Protein AF-0000000078754176 (afdb_homodimer)

Nearest PDB structures (foldseek):
  4cpd-assembly2_B  TM=9.116E-01  e=8.528E-30  Thermus sp. ATN1
  4c4o-assembly1_B  TM=8.873E-01  e=6.552E-24  Candida parapsilosis
  3wlf-assembly1_B  TM=8.205E-01  e=1.852E-22  Candida parapsilosis
  4a2c-assembly1_B  TM=8.250E-01  e=4.985E-22  Escherichia coli K-12
  5vkt-assembly1_A  TM=8.161E-01  e=3.351E-20  Sorghum bicolor

Organism: Turneriella parva (strain ATCC BAA-1111 / DSM 21527 / NCTC 11395 / H) (NCBI:txid869212)

Foldseek 3Di:
DWFWKLAAQLDIDIDDDDDDDPDDALKFKWFFQKFKFALCLQVVSNPLDPADDTATATFLTWTFTQDHDPVDDPDDGGFTWGFQFQAFQCPDPCNVVLNRCCHPVDPRNQGDGDHDNNNVQPHRLDRMGMHHNCVQGTGGQDPPDDCQQCSRLNFLLLLLCVQAVVPCVVPAQFEEEEEAASRLLSSLSNLLVCQLSHYHAYEYEYQDVVSQVLSVVSPHHYDYDVDQDQEDAQDGQEYEYHHLDLSSQQRRLLNHHQLHEYEYPHDHSDPDRDHPVVSCVVRVYHYDYDGGSSSNRSVVVSVCVVVPSDGSNSQEDEEEESVCCRVVSNDDDRMYMYGTDPD/DWFWKLAAQLDIDIDDDDDDDDDDALKWKWFFQKFKFALCLQVVSNPLAPADDTATATFLTWTFTQDHDPVDDPDDGGFIWGFQFQQFQCPDPCNVVLNRCCHPVDPRNQGDGDHDNNNVQPHRLDRMGMHHNCVQGTGGQDPPDDCQQCSRLNFLLLQLCVQAVVQCVVPAQFEEEEEAASRLLSSLSNLLVCQLSHYHAYEYEYQDVVSQVLSVVSPHHYDYDVDQDQEDAQDGQEYEYHHLDLSSQQRRLLNHHQLHEYEYPHDVSDPDRDHPVVSCVVRVYHYDYDGGSSSNRSVVVSVCVVVVSDGSNSQEDEEEESVCCRVVSNDDDRMYMYGTDPD

Solvent-accessible surface area (backbone atoms only — not comparable to full-atom values): 33920 Å² total; per-residue (Å²): 73,55,32,36,23,40,53,45,76,74,35,66,41,79,39,83,43,85,71,78,73,85,84,57,76,40,26,28,34,26,33,29,42,11,32,21,54,57,57,58,49,46,48,38,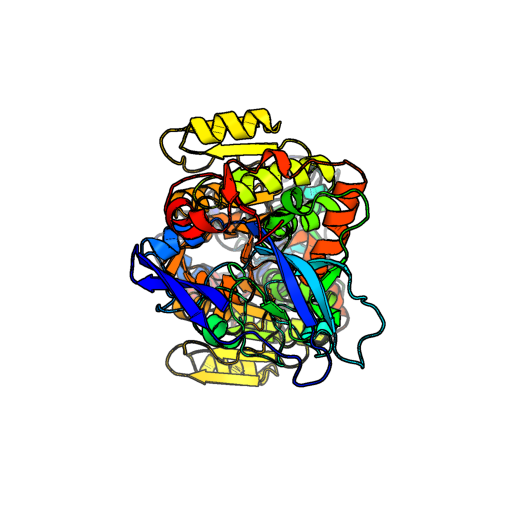40,67,57,57,55,91,61,64,63,64,25,25,27,35,34,16,22,11,24,28,30,72,42,69,21,87,77,53,76,93,64,53,73,65,41,44,22,38,34,38,21,54,55,30,64,50,68,47,73,35,22,65,69,73,37,34,64,57,18,77,89,48,65,80,72,33,23,33,18,44,42,72,46,1,63,77,55,30,24,42,46,24,55,59,40,54,36,67,29,26,82,48,26,49,40,75,54,60,88,88,60,59,54,70,47,50,7,40,36,24,38,47,45,22,36,17,42,64,65,43,46,70,56,30,74,75,37,68,45,39,30,33,35,37,33,36,48,56,30,37,44,30,43,52,40,29,53,42,50,35,58,58,58,41,42,43,58,46,37,36,35,27,58,45,68,68,59,36,53,51,44,36,74,70,69,34,45,63,48,76,40,86,59,75,52,75,46,88,51,59,70,22,44,32,18,32,21,17,24,49,36,74,59,44,43,43,16,31,61,53,17,26,18,76,60,14,39,32,29,39,69,48,65,61,88,50,46,71,42,66,37,54,44,54,62,32,26,73,38,25,32,34,38,38,27,43,64,50,51,24,70,77,41,38,64,61,52,51,49,39,43,74,68,62,54,44,68,61,51,76,58,52,67,45,76,45,48,50,93,47,37,66,68,55,60,74,49,89,76,60,21,45,33,28,30,18,66,95,93,72,54,32,38,23,40,53,45,76,73,38,66,40,80,40,84,42,83,72,78,72,83,85,58,76,38,25,29,34,26,33,30,43,11,32,20,55,58,59,57,50,47,48,38,41,67,55,58,54,90,59,65,65,64,24,26,27,36,37,16,24,11,26,29,31,71,42,69,22,86,78,53,76,92,64,53,74,65,42,45,22,38,35,37,20,54,55,32,64,52,66,47,74,35,23,66,68,73,36,34,66,57,20,77,87,48,67,79,72,32,22,33,17,43,44,72,47,1,63,77,55,29,25,41,47,23,56,57,40,55,37,66,30,27,83,49,27,47,40,74,55,60,89,89,60,59,53,71,49,49,6,40,36,24,39,47,45,22,36,16,43,63,67,40,44,69,56,30,73,75,36,67,47,39,31,35,37,36,33,35,47,55,29,36,46,29,45,53,42,29,52,41,50,35,58,59,58,41,44,43,58,46,36,34,34,26,58,47,66,70,61,35,53,51,45,37,73,69,68,34,45,64,47,76,41,85,58,76,53,74,45,88,51,59,69,21,46,32,18,34,21,17,24,45,38,72,58,42,43,41,16,31,60,52,16,27,19,75,60,12,40,32,29,41,69,48,66,67,84,48,44,73,42,64,37,55,46,54,63,32,26,75,37,26,32,35,38,37,27,42,64,50,52,24,70,78,41,39,63,61,52,51,50,39,44,73,68,62,54,45,68,62,50,77,57,53,68,44,77,43,49,51,92,46,37,66,68,55,58,75,50,89,75,59,21,43,34,29,30,18,68,97,91

Secondary structure (DSSP, 8-state):
-EEEEEEETTEEEEEE-PPP---SSS-EEEEEEEEEPPTTHHHHHTT-SS--S-EE---EEEEEEEEE-TT--S--TT-EEEE-SB---SSSHHHHTT-GGG-SSS-TT-BTTSSTHHHHH--SSBS-EEETTHHHHEEEPPTT--TTTTGGGGTHHHHHHHHHHHHHHHSTT--EEEE-STTHHHHHHHHHHHHHTT-S-EEEEES-HHHHHHHHHTT-EEEE-SS--S-S-S-EEEEEE---SHHHHHHHHHHEEEEEEEEE----SSSEEEEEHHHHHHHTEEEEE----HHHHHHHHHHHHHTTS--GGGG--EEE-GGGHHHHHTS--S-EEEEPTT-/-EEEEEEETTEEEEEE-PPP---SSS-EEEEEEEEEPPTTHHHHHTT-SS--S-EE---EEEEEEEEE-TT--S--TT-EEEE-SB---SSSHHHHTT-GGG-SSS-TT-BTTSSTTHHHH--SSBS-EEETTHHHHEEEPPTT--TTTTGGGGTHHHHHHHHHHHHHHHSTT--EEEE-SSSHHHHHHHHHHHHHTT-S-EEEEES-HHHHHHHHHTT-EEEE-SS--S-S-S-EEEEEE---SHHHHHHHHHHEEEEEEEEE----S-SEEEEEHHHHHHHTEEEEE----HHHHHHHHHHHHHTTS--GGGG--EEE-GGGHHHHHTS--S-EEEEPTT-

Radius of gyration: 28.36 Å; Cα contacts (8 Å, |Δi|>4): 1868; chains: 2; bounding box: 47×83×64 Å

InterPro domains:
  IPR011032 GroES-like superfamily [SSF50129] (1-164)
  IPR013149 Alcohol dehydrogenase-like, C-terminal [PF00107] (188-306)
  IPR013154 Alcohol dehydrogenase-like, N-terminal [PF08240] (26-136)
  IPR036291 NAD(P)-binding domain superfamily [SSF51735] (145-312)

pLDDT: mean 95.74, std 3.93, range [67.5, 98.81]

Sequence (686 aa):
MQQLWFAKKNTLEWRDVPAPKIDGLGQAIVRPLAIARCDLDLPIIQGHTLFRPAFPIGHEITAEIVALSEDISNLQIGDACVVNFQIACGTCAACSSHHSPACTTVPFGANFGLGREAVQFGGGIAELVKVPYASAMLQKIPQGIDPLAVASLSDNMTDAYRTIAPYLKAQPGANILIVGGVAESIACYAILEAQALGAGKITYFDTDKSRCDFAASLGAAVEHAEKYPQRLAGEFDVTVDCSGQIDGFRMALRSARPYGKSISVSIFFDNSVPIPYIEMYTKGIDLTISRTHAREQTPEILQMIAAKKFDPARVTSRIVDFKDAAEAWTQPGRKLVVRGVNSMQQLWFAKKNTLEWRDVPAPKIDGLGQAIVRPLAIARCDLDLPIIQGHTLFRPAFPIGHEITAEIVALSEDISNLQIGDACVVNFQIACGTCAACSSHHSPACTTVPFGANFGLGREAVQFGGGIAELVKVPYASAMLQKIPQGIDPLAVASLSDNMTDAYRTIAPYLKAQPGANILIVGGVAESIACYAILEAQALGAGKITYFDTDKSRCDFAASLGAAVEHAEKYPQRLAGEFDVTVDCSGQIDGFRMALRSARPYGKSISVSIFFDNSVPIPYIEMYTKGIDLTISRTHAREQTPEILQMIAAKKFDPARVTSRIVDFKDAAEAWTQPGRKLVVRGVNS

Structure (mmCIF, N/CA/C/O backbone):
data_AF-0000000078754176-model_v1
#
loop_
_entity.id
_entity.type
_entity.pdbx_description
1 polymer 'Alcohol dehydrogenase GroES domain protein'
#
loop_
_atom_site.group_PDB
_atom_site.id
_atom_site.type_symbol
_atom_site.label_atom_id
_atom_site.label_alt_id
_atom_site.label_comp_id
_atom_site.label_asym_id
_atom_site.label_entity_id
_atom_site.label_seq_id
_atom_site.pdbx_PDB_ins_code
_atom_site.Cartn_x
_atom_site.Cartn_y
_atom_site.Cartn_z
_atom_site.occupancy
_atom_site.B_iso_or_equiv
_atom_site.auth_seq_id
_atom_site.auth_comp_id
_atom_site.auth_asym_id
_atom_site.auth_atom_id
_atom_site.pdbx_PDB_model_num
ATOM 1 N N . MET A 1 1 ? -13.016 40.562 15.031 1 96.25 1 MET A N 1
ATOM 2 C CA . MET A 1 1 ? -11.609 40.188 15.203 1 96.25 1 MET A CA 1
ATOM 3 C C . MET A 1 1 ? -10.945 39.969 13.852 1 96.25 1 MET A C 1
ATOM 5 O O . MET A 1 1 ? -11.625 39.781 12.844 1 96.25 1 MET A O 1
ATOM 9 N N . GLN A 1 2 ? -9.641 40 13.852 1 96.75 2 GLN A N 1
ATOM 10 C CA . GLN A 1 2 ? -8.891 39.781 12.617 1 96.75 2 GLN A CA 1
ATOM 11 C C . GLN A 1 2 ? -8.664 38.312 12.344 1 96.75 2 GLN A C 1
ATOM 13 O O . GLN A 1 2 ? -8.391 37.531 13.266 1 96.75 2 GLN A O 1
ATOM 18 N N . GLN A 1 3 ? -8.805 37.969 11.102 1 98 3 GLN A N 1
ATOM 19 C CA . GLN A 1 3 ? -8.523 36.625 10.594 1 98 3 GLN A CA 1
ATOM 20 C C . GLN A 1 3 ? -7.941 36.656 9.188 1 98 3 GLN A C 1
ATOM 22 O O . GLN A 1 3 ? -8.359 37.5 8.359 1 98 3 GLN A O 1
ATOM 27 N N . LEU A 1 4 ? -6.984 35.875 8.906 1 98.38 4 LEU A N 1
ATOM 28 C CA . LEU A 1 4 ? -6.332 35.906 7.602 1 98.38 4 LEU A CA 1
ATOM 29 C C . LEU A 1 4 ? -6.996 34.938 6.648 1 98.38 4 LEU A C 1
ATOM 31 O O . LEU A 1 4 ? -7.234 33.781 7.008 1 98.38 4 LEU A O 1
ATOM 35 N N . TRP A 1 5 ? -7.301 35.406 5.406 1 98.25 5 TRP A N 1
ATOM 36 C CA . TRP A 1 5 ? -8.008 34.625 4.398 1 98.25 5 TRP A CA 1
ATOM 37 C C . TRP A 1 5 ? -7.172 34.469 3.129 1 98.25 5 TRP A C 1
ATOM 39 O O . TRP A 1 5 ? -6.504 35.438 2.717 1 98.25 5 TRP A O 1
ATOM 49 N N . PHE A 1 6 ? -7.145 33.281 2.594 1 98.06 6 PHE A N 1
ATOM 50 C CA . PHE A 1 6 ? -6.746 33.125 1.199 1 98.06 6 PHE A CA 1
ATOM 51 C C . PHE A 1 6 ? -7.855 33.594 0.266 1 98.06 6 PHE A C 1
ATOM 53 O O . PHE A 1 6 ? -8.859 32.906 0.082 1 98.06 6 PHE A O 1
ATOM 60 N N . ALA A 1 7 ? -7.656 34.781 -0.336 1 96.94 7 ALA A N 1
ATOM 61 C CA . ALA A 1 7 ? -8.711 35.406 -1.108 1 96.94 7 ALA A CA 1
ATOM 62 C C . ALA A 1 7 ? -8.727 34.906 -2.549 1 96.94 7 ALA A C 1
ATOM 64 O O . ALA A 1 7 ? -9.781 34.562 -3.082 1 96.94 7 ALA A O 1
ATOM 65 N N . LYS A 1 8 ? -7.59 34.938 -3.145 1 95.62 8 LYS A N 1
ATOM 66 C CA . LYS A 1 8 ? -7.336 34.438 -4.492 1 95.62 8 LYS A CA 1
ATOM 67 C C . LYS A 1 8 ? -5.852 34.156 -4.703 1 95.62 8 LYS A C 1
ATOM 69 O O . LYS A 1 8 ? -5.039 34.375 -3.803 1 95.62 8 LYS A O 1
ATOM 74 N N . LYS A 1 9 ? -5.578 33.562 -5.867 1 94.75 9 LYS A N 1
ATOM 75 C CA . LYS A 1 9 ? -4.199 33.188 -6.168 1 94.75 9 LYS A CA 1
ATOM 76 C C . LYS A 1 9 ? -3.227 34.312 -5.777 1 94.75 9 LYS A C 1
ATOM 78 O O . LYS A 1 9 ? -3.375 35.438 -6.211 1 94.75 9 LYS A O 1
ATOM 83 N N . ASN A 1 10 ? -2.348 34 -4.871 1 95.31 10 ASN A N 1
ATOM 84 C CA . ASN A 1 10 ? -1.246 34.875 -4.426 1 95.31 10 ASN A CA 1
ATOM 85 C C . ASN A 1 10 ? -1.75 36.062 -3.633 1 95.31 10 ASN A C 1
ATOM 87 O O . ASN A 1 10 ? -1.064 37.094 -3.543 1 95.31 10 ASN A O 1
ATOM 91 N N . THR A 1 11 ? -2.951 35.938 -3.08 1 96.88 11 THR A N 1
ATOM 92 C CA . THR A 1 11 ? -3.521 37.094 -2.371 1 96.88 11 THR A CA 1
ATOM 93 C C . THR A 1 11 ? -4.105 36.656 -1.029 1 96.88 11 THR A C 1
ATOM 95 O O . THR A 1 11 ? -5.043 35.875 -0.985 1 96.88 11 THR A O 1
ATOM 98 N N . LEU A 1 12 ? -3.523 37.156 -0.002 1 98 12 LEU A N 1
ATOM 99 C CA . LEU A 1 12 ? -4.039 37 1.354 1 98 12 LEU A CA 1
ATOM 100 C C . LEU A 1 12 ? -4.637 38.281 1.869 1 98 12 LEU A C 1
ATOM 102 O O . LEU A 1 12 ? -4.105 39.375 1.596 1 98 12 LEU A O 1
ATOM 106 N N . GLU A 1 13 ? -5.758 38.156 2.576 1 97.75 13 GLU A N 1
ATOM 107 C CA . GLU A 1 13 ? -6.469 39.312 3.059 1 97.75 13 GLU A CA 1
ATOM 108 C C . GLU A 1 13 ? -6.871 39.156 4.52 1 97.75 13 GLU A C 1
ATOM 110 O O . GLU A 1 13 ? -7.426 38.125 4.91 1 97.75 13 GLU A O 1
ATOM 115 N N . TRP A 1 14 ? -6.578 40.188 5.262 1 98.19 14 TRP A N 1
ATOM 116 C CA . TRP A 1 14 ? -7.152 40.25 6.602 1 98.19 14 TRP A CA 1
ATOM 117 C C . TRP A 1 14 ? -8.625 40.656 6.539 1 98.19 14 TRP A C 1
ATOM 119 O O . TRP A 1 14 ? -9.008 41.594 5.84 1 98.19 14 TRP A O 1
ATOM 129 N N . ARG A 1 15 ? -9.414 39.938 7.18 1 97.94 15 ARG A N 1
ATOM 130 C CA . ARG A 1 15 ? -10.836 40.219 7.262 1 97.94 15 ARG A CA 1
ATOM 131 C C . ARG A 1 15 ? -11.281 40.406 8.711 1 97.94 15 ARG A C 1
ATOM 133 O O . ARG A 1 15 ? -10.758 39.75 9.609 1 97.94 15 ARG A O 1
ATOM 140 N N . ASP A 1 16 ? -12.18 41.375 8.875 1 97.75 16 ASP A N 1
ATOM 141 C CA . ASP A 1 16 ? -12.875 41.469 10.156 1 97.75 16 ASP A CA 1
ATOM 142 C C . ASP A 1 16 ? -14.039 40.5 10.242 1 97.75 16 ASP A C 1
ATOM 144 O O . ASP A 1 16 ? -14.961 40.562 9.43 1 97.75 16 ASP A O 1
ATOM 148 N N . VAL A 1 17 ? -13.945 39.594 11.219 1 97.25 17 VAL A N 1
ATOM 149 C CA . VAL A 1 17 ? -15 38.625 11.398 1 97.25 17 VAL A CA 1
ATOM 150 C C . VAL A 1 17 ? -15.508 38.656 12.844 1 97.25 17 VAL A C 1
ATOM 152 O O . VAL A 1 17 ? -14.812 39.156 13.734 1 97.25 17 VAL A O 1
ATOM 155 N N . PRO A 1 18 ? -16.734 38.25 13.062 1 96.69 18 PRO A N 1
ATOM 156 C CA . PRO A 1 18 ? -17.219 38.219 14.445 1 96.69 18 PRO A CA 1
ATOM 157 C C . PRO A 1 18 ? -16.391 37.281 15.336 1 96.69 18 PRO A C 1
ATOM 159 O O . PRO A 1 18 ? -15.953 36.219 14.906 1 96.69 18 PRO A O 1
ATOM 162 N N . ALA A 1 19 ? -16.141 37.719 16.562 1 97 19 ALA A N 1
ATOM 163 C CA . ALA A 1 19 ? -15.477 36.844 17.531 1 97 19 ALA A CA 1
ATOM 164 C C . ALA A 1 19 ? -16.328 35.625 17.828 1 97 19 ALA A C 1
ATOM 166 O O . ALA A 1 19 ? -17.547 35.719 17.953 1 97 19 ALA A O 1
ATOM 167 N N . PRO A 1 20 ? -15.664 34.5 17.969 1 97.44 20 PRO A N 1
ATOM 168 C CA . PRO A 1 20 ? -16.438 33.312 18.297 1 97.44 20 PRO A CA 1
ATOM 169 C C . PRO A 1 20 ? -17 33.312 19.719 1 97.44 20 PRO A C 1
ATOM 171 O O . PRO A 1 20 ? -16.422 33.969 20.594 1 97.44 20 PRO A O 1
ATOM 174 N N . LYS A 1 21 ? -18.094 32.656 19.906 1 97 21 LYS A N 1
ATOM 175 C CA . LYS A 1 21 ? -18.734 32.5 21.203 1 97 21 LYS A CA 1
ATOM 176 C C . LYS A 1 21 ? -19.047 31.031 21.484 1 97 21 LYS A C 1
ATOM 178 O O . LYS A 1 21 ? -19.219 30.234 20.562 1 97 21 LYS A O 1
ATOM 183 N N . ILE A 1 22 ? -19.047 30.688 22.766 1 97.88 22 ILE A N 1
ATOM 184 C CA . ILE A 1 22 ? -19.562 29.375 23.141 1 97.88 22 ILE A CA 1
ATOM 185 C C . ILE A 1 22 ? -21.078 29.344 22.984 1 97.88 22 ILE A C 1
ATOM 187 O O . ILE A 1 22 ? -21.797 30.109 23.625 1 97.88 22 ILE A O 1
ATOM 191 N N . ASP A 1 23 ? -21.562 28.594 22.094 1 96.5 23 ASP A N 1
ATOM 192 C CA . ASP A 1 23 ? -23 28.594 21.828 1 96.5 23 ASP A CA 1
ATOM 193 C C . ASP A 1 23 ? -23.562 27.172 21.891 1 96.5 23 ASP A C 1
ATOM 195 O O . ASP A 1 23 ? -24.625 26.906 21.344 1 96.5 23 ASP A O 1
ATOM 199 N N . GLY A 1 24 ? -22.844 26.266 22.453 1 96.38 24 GLY A N 1
ATOM 200 C CA . GLY A 1 24 ? -23.25 24.875 22.594 1 96.38 24 GLY A CA 1
ATOM 201 C C . GLY A 1 24 ? -22.344 24.078 23.516 1 96.38 24 GLY A C 1
ATOM 202 O O . GLY A 1 24 ? -21.531 24.641 24.234 1 96.38 24 GLY A O 1
ATOM 203 N N . LEU A 1 25 ? -22.531 22.797 23.531 1 96.94 25 LEU A N 1
ATOM 204 C CA . LEU A 1 25 ? -21.75 21.891 24.375 1 96.94 25 LEU A CA 1
ATOM 205 C C . LEU A 1 25 ? -20.484 21.438 23.656 1 96.94 25 LEU A C 1
ATOM 207 O O . LEU A 1 25 ? -20.406 21.484 22.422 1 96.94 25 LEU A O 1
ATOM 211 N N . GLY A 1 26 ? -19.406 21.062 24.469 1 98 26 GLY A N 1
ATOM 212 C CA . GLY A 1 26 ? -18.188 20.469 23.953 1 98 26 GLY A CA 1
ATOM 213 C C . GLY A 1 26 ? -17.281 21.469 23.25 1 98 26 GLY A C 1
ATOM 214 O O . GLY A 1 26 ? -16.375 21.094 22.5 1 98 26 GLY A O 1
ATOM 215 N N . GLN A 1 27 ? -17.531 22.75 23.469 1 98.56 27 GLN A N 1
ATOM 216 C CA . GLN A 1 27 ? -16.828 23.766 22.703 1 98.56 27 GLN A CA 1
ATOM 217 C C . GLN A 1 27 ? -15.797 24.484 23.562 1 98.56 27 GLN A C 1
ATOM 219 O O . GLN A 1 27 ? -15.93 24.562 24.781 1 98.56 27 GLN A O 1
ATOM 224 N N . ALA A 1 28 ? -14.812 24.969 22.906 1 98.81 28 ALA A N 1
ATOM 225 C CA . ALA A 1 28 ? -13.805 25.844 23.516 1 98.81 28 ALA A CA 1
ATOM 226 C C . ALA A 1 28 ? -13.477 27.016 22.609 1 98.81 28 ALA A C 1
ATOM 228 O O . ALA A 1 28 ? -13.625 26.922 21.391 1 98.81 28 ALA A O 1
ATOM 229 N N . ILE A 1 29 ? -13.133 28.078 23.156 1 98.81 29 ILE A N 1
ATOM 230 C CA . ILE A 1 29 ? -12.484 29.188 22.453 1 98.81 29 ILE A CA 1
ATOM 231 C C . ILE A 1 29 ? -11.016 29.266 22.875 1 98.81 29 ILE A C 1
ATOM 233 O O . ILE A 1 29 ? -10.695 29.234 24.062 1 98.81 29 ILE A O 1
ATOM 237 N N . VAL A 1 30 ? -10.211 29.281 21.906 1 98.62 30 VAL A N 1
ATOM 238 C CA . VAL A 1 30 ? -8.781 29.281 22.203 1 98.62 30 VAL A CA 1
ATOM 239 C C . VAL A 1 30 ? -8.125 30.5 21.562 1 98.62 30 VAL A C 1
ATOM 241 O O . VAL A 1 30 ? -8.625 31.031 20.562 1 98.62 30 VAL A O 1
ATOM 244 N N . ARG A 1 31 ? -7.082 30.953 22.141 1 98.44 31 ARG A N 1
ATOM 245 C CA . ARG A 1 31 ? -6.199 31.984 21.594 1 98.44 31 ARG A CA 1
ATOM 246 C C . ARG A 1 31 ? -4.914 31.375 21.047 1 98.44 31 ARG A C 1
ATOM 248 O O . ARG A 1 31 ? -4.113 30.828 21.812 1 98.44 31 ARG A O 1
ATOM 255 N N . PRO A 1 32 ? -4.715 31.453 19.734 1 98.38 32 PRO A N 1
ATOM 256 C CA . PRO A 1 32 ? -3.498 30.859 19.172 1 98.38 32 PRO A CA 1
ATOM 257 C C . PRO A 1 32 ? -2.227 31.422 19.812 1 98.38 32 PRO A C 1
ATOM 259 O O . PRO A 1 32 ? -2.121 32.625 20.047 1 98.38 32 PRO A O 1
ATOM 262 N N . LEU A 1 33 ? -1.364 30.531 20.172 1 98.25 33 LEU A N 1
ATOM 263 C CA . LEU A 1 33 ? -0.035 30.891 20.656 1 98.25 33 LEU A CA 1
ATOM 264 C C . LEU A 1 33 ? 0.975 30.891 19.516 1 98.25 33 LEU A C 1
ATOM 266 O O . LEU A 1 33 ? 1.851 31.75 19.453 1 98.25 33 LEU A O 1
ATOM 270 N N . ALA A 1 34 ? 0.841 29.953 18.672 1 98.31 34 ALA A N 1
ATOM 271 C CA . ALA A 1 34 ? 1.685 29.812 17.5 1 98.31 34 ALA A CA 1
ATOM 272 C C . ALA A 1 34 ? 0.938 29.109 16.375 1 98.31 34 ALA A C 1
ATOM 274 O O . ALA A 1 34 ? 0.12 28.219 16.625 1 98.31 34 ALA A O 1
ATOM 275 N N . ILE A 1 35 ? 1.182 29.5 15.125 1 98.25 35 ILE A N 1
ATOM 276 C CA . ILE A 1 35 ? 0.623 28.875 13.93 1 98.25 35 ILE A CA 1
ATOM 277 C C . ILE A 1 35 ? 1.739 28.594 12.922 1 98.25 35 ILE A C 1
ATOM 279 O O . ILE A 1 35 ? 2.42 29.516 12.469 1 98.25 35 ILE A O 1
ATOM 283 N N . ALA A 1 36 ? 1.952 27.344 12.602 1 98.19 36 ALA A N 1
ATOM 284 C CA . ALA A 1 36 ? 2.977 26.984 11.633 1 98.19 36 ALA A CA 1
ATOM 285 C C . ALA A 1 36 ? 2.381 26.844 10.234 1 98.19 36 ALA A C 1
ATOM 287 O O . ALA A 1 36 ? 1.181 26.609 10.078 1 98.19 36 ALA A O 1
ATOM 288 N N . ARG A 1 37 ? 3.191 27.109 9.266 1 97.69 37 ARG A N 1
ATOM 289 C CA . ARG A 1 37 ? 2.748 26.953 7.883 1 97.69 37 ARG A CA 1
ATOM 290 C C . ARG A 1 37 ? 3.002 25.547 7.383 1 97.69 37 ARG A C 1
ATOM 292 O O . ARG A 1 37 ? 4.129 25.047 7.457 1 97.69 37 ARG A O 1
ATOM 299 N N . CYS A 1 38 ? 2.004 24.938 6.926 1 96.25 38 CYS A N 1
ATOM 300 C CA . CYS A 1 38 ? 2.131 23.609 6.332 1 96.25 38 CYS A CA 1
ATOM 301 C C . CYS A 1 38 ? 2.924 23.672 5.035 1 96.25 38 CYS A C 1
ATOM 303 O O . CYS A 1 38 ? 2.893 24.672 4.328 1 96.25 38 CYS A O 1
ATOM 305 N N . ASP A 1 39 ? 3.592 22.578 4.668 1 94.69 39 ASP A N 1
ATOM 306 C CA . ASP A 1 39 ? 4.422 22.5 3.471 1 94.69 39 ASP A CA 1
ATOM 307 C C . ASP A 1 39 ? 3.596 22.734 2.211 1 94.69 39 ASP A C 1
ATOM 309 O O . ASP A 1 39 ? 4.117 23.219 1.201 1 94.69 39 ASP A O 1
ATOM 313 N N . LEU A 1 40 ? 2.33 22.578 2.318 1 90.38 40 LEU A N 1
ATOM 314 C CA . LEU A 1 40 ? 1.498 22.656 1.124 1 90.38 40 LEU A CA 1
ATOM 315 C C . LEU A 1 40 ? 0.842 24.031 1.017 1 90.38 40 LEU A C 1
ATOM 317 O O . LEU A 1 40 ? 0.263 24.375 -0.019 1 90.38 40 LEU A O 1
ATOM 321 N N . ASP A 1 41 ? 0.903 24.797 1.974 1 94.25 41 ASP A N 1
ATOM 322 C CA . ASP A 1 41 ? 0.183 26.062 1.978 1 94.25 41 ASP A CA 1
ATOM 323 C C . ASP A 1 41 ? 0.705 27 0.887 1 94.25 41 ASP A C 1
ATOM 325 O O . ASP A 1 41 ? -0.078 27.625 0.175 1 94.25 41 ASP A O 1
ATOM 329 N N . LEU A 1 42 ? 1.991 27.047 0.76 1 93.31 42 LEU A N 1
ATOM 330 C CA . LEU A 1 42 ? 2.547 27.969 -0.217 1 93.31 42 LEU A CA 1
ATOM 331 C C . LEU A 1 42 ? 2.152 27.578 -1.634 1 93.31 42 LEU A C 1
ATOM 333 O O . LEU A 1 42 ? 1.638 28.391 -2.396 1 93.31 42 LEU A O 1
ATOM 337 N N . PRO A 1 43 ? 2.355 26.25 -1.965 1 92.38 43 PRO A N 1
ATOM 338 C CA . PRO A 1 43 ? 1.863 25.844 -3.283 1 92.38 43 PRO A CA 1
ATOM 339 C C . PRO A 1 43 ? 0.378 26.141 -3.475 1 92.38 43 PRO A C 1
ATOM 341 O O . PRO A 1 43 ? -0.036 26.562 -4.559 1 92.38 43 PRO A O 1
ATOM 344 N N . ILE A 1 44 ? -0.387 25.969 -2.477 1 92.12 44 ILE A N 1
ATOM 345 C CA . ILE A 1 44 ? -1.823 26.219 -2.557 1 92.12 44 ILE A CA 1
ATOM 346 C C . ILE A 1 44 ? -2.078 27.688 -2.838 1 92.12 44 ILE A C 1
ATOM 348 O O . ILE A 1 44 ? -2.854 28.031 -3.734 1 92.12 44 ILE A O 1
ATOM 352 N N . ILE A 1 45 ? -1.392 28.531 -2.16 1 94.56 45 ILE A N 1
ATOM 353 C CA . ILE A 1 45 ? -1.56 29.969 -2.318 1 94.56 45 ILE A CA 1
ATOM 354 C C . ILE A 1 45 ? -1.104 30.391 -3.713 1 94.56 45 ILE A C 1
ATOM 356 O O . ILE A 1 45 ? -1.689 31.297 -4.316 1 94.56 45 ILE A O 1
ATOM 360 N N . GLN A 1 46 ? -0.172 29.609 -4.25 1 93.38 46 GLN A N 1
ATOM 361 C CA . GLN A 1 46 ? 0.381 29.938 -5.562 1 93.38 46 GLN A 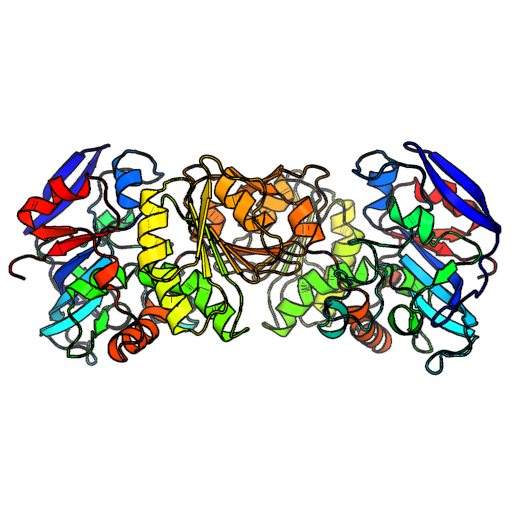CA 1
ATOM 362 C C . GLN A 1 46 ? -0.508 29.391 -6.676 1 93.38 46 GLN A C 1
ATOM 364 O O . GLN A 1 46 ? -0.236 29.609 -7.859 1 93.38 46 GLN A O 1
ATOM 369 N N . GLY A 1 47 ? -1.495 28.703 -6.332 1 88.94 47 GLY A N 1
ATOM 370 C CA . GLY A 1 47 ? -2.486 28.297 -7.32 1 88.94 47 GLY A CA 1
ATOM 371 C C . GLY A 1 47 ? -2.416 26.828 -7.68 1 88.94 47 GLY A C 1
ATOM 372 O O . GLY A 1 47 ? -3.176 26.359 -8.531 1 88.94 47 GLY A O 1
ATOM 373 N N . HIS A 1 48 ? -1.57 26.094 -7 1 87.5 48 HIS A N 1
ATOM 374 C CA . HIS A 1 48 ? -1.493 24.656 -7.203 1 87.5 48 HIS A CA 1
ATOM 375 C C . HIS A 1 48 ? -2.4 23.922 -6.227 1 87.5 48 HIS A C 1
ATOM 377 O O . HIS A 1 48 ? -1.926 23.359 -5.238 1 87.5 48 HIS A O 1
ATOM 383 N N . THR A 1 49 ? -3.67 23.891 -6.492 1 82.94 49 THR A N 1
ATOM 384 C CA . THR A 1 49 ? -4.598 23.328 -5.52 1 82.94 49 THR A CA 1
ATOM 385 C C . THR A 1 49 ? -5.945 23.016 -6.168 1 82.94 49 THR A C 1
ATOM 387 O O . THR A 1 49 ? -6.262 23.562 -7.23 1 82.94 49 THR A O 1
ATOM 390 N N . LEU A 1 50 ? -6.629 22.125 -5.426 1 79.31 50 LEU A N 1
ATOM 391 C CA . LEU A 1 50 ? -8.008 21.828 -5.809 1 79.31 50 LEU A CA 1
ATOM 392 C C . LEU A 1 50 ? -8.984 22.625 -4.945 1 79.31 50 LEU A C 1
ATOM 394 O O . LEU A 1 50 ? -10.195 22.578 -5.172 1 79.31 50 LEU A O 1
ATOM 398 N N . PHE A 1 51 ? -8.453 23.359 -3.967 1 87.12 51 PHE A N 1
ATOM 399 C CA . PHE A 1 51 ? -9.297 24.172 -3.105 1 87.12 51 PHE A CA 1
ATOM 400 C C . PHE A 1 51 ? -9.68 25.469 -3.801 1 87.12 51 PHE A C 1
ATOM 402 O O . PHE A 1 51 ? -8.852 26.094 -4.465 1 87.12 51 PHE A O 1
ATOM 409 N N . ARG A 1 52 ? -10.977 25.844 -3.691 1 89.06 52 ARG A N 1
ATOM 410 C CA . ARG A 1 52 ? -11.453 27.109 -4.258 1 89.06 52 ARG A CA 1
ATOM 411 C C . ARG A 1 52 ? -11.492 28.203 -3.197 1 89.06 52 ARG A C 1
ATOM 413 O O . ARG A 1 52 ? -12.211 28.094 -2.207 1 89.06 52 ARG A O 1
ATOM 420 N N . PRO A 1 53 ? -10.68 29.156 -3.367 1 93.31 53 PRO A N 1
ATOM 421 C CA . PRO A 1 53 ? -10.805 30.312 -2.471 1 93.31 53 PRO A CA 1
ATOM 422 C C . PRO A 1 53 ? -12.156 31.016 -2.596 1 93.31 53 PRO A C 1
ATOM 424 O O . PRO A 1 53 ? -12.867 30.812 -3.582 1 93.31 53 PRO A O 1
ATOM 427 N N . ALA A 1 54 ? -12.641 31.781 -1.565 1 96.38 54 ALA A N 1
ATOM 428 C CA . ALA A 1 54 ? -11.836 32.219 -0.432 1 96.38 54 ALA A CA 1
ATOM 429 C C . ALA A 1 54 ? -12.094 31.359 0.8 1 96.38 54 ALA A C 1
ATOM 431 O O . ALA A 1 54 ? -13.211 30.891 1.009 1 96.38 54 ALA A O 1
ATOM 432 N N . PHE A 1 55 ? -11.164 31.156 1.631 1 96.88 55 PHE A N 1
ATOM 433 C CA . PHE A 1 55 ? -11.312 30.5 2.926 1 96.88 55 PHE A CA 1
ATOM 434 C C . PHE A 1 55 ? -10.234 30.969 3.895 1 96.88 55 PHE A C 1
ATOM 436 O O . PHE A 1 55 ? -9.164 31.422 3.475 1 96.88 55 PHE A O 1
ATOM 443 N N . PRO A 1 56 ? -10.547 31 5.223 1 98 56 PRO A N 1
ATOM 444 C CA . PRO A 1 56 ? -9.508 31.328 6.195 1 98 56 PRO A CA 1
ATOM 445 C C . PRO A 1 56 ? -8.375 30.312 6.215 1 98 56 PRO A C 1
ATOM 447 O O . PRO A 1 56 ? -8.586 29.141 5.887 1 98 56 PRO A O 1
ATOM 450 N N . ILE A 1 57 ? -7.148 30.75 6.605 1 97.75 57 ILE A N 1
ATOM 451 C CA . ILE A 1 57 ? -6.004 29.844 6.492 1 97.75 57 ILE A CA 1
ATOM 452 C C . ILE A 1 57 ? -5.375 29.641 7.867 1 97.75 57 ILE A C 1
ATOM 454 O O . ILE A 1 57 ? -5.719 30.328 8.828 1 97.75 57 ILE A O 1
ATOM 458 N N . GLY A 1 58 ? -4.473 28.672 7.945 1 97.5 58 GLY A N 1
ATOM 459 C CA . GLY A 1 58 ? -3.791 28.281 9.164 1 97.5 58 GLY A CA 1
ATOM 460 C C . GLY A 1 58 ? -4.422 27.078 9.836 1 97.5 58 GLY A C 1
ATOM 461 O O . GLY A 1 58 ? -5.566 27.141 10.289 1 97.5 58 GLY A O 1
ATOM 462 N N . HIS A 1 59 ? -3.65 25.953 9.844 1 97.19 59 HIS A N 1
ATOM 463 C CA . HIS A 1 59 ? -4.277 24.781 10.438 1 97.19 59 HIS A CA 1
ATOM 464 C C . HIS A 1 59 ? -3.314 24.062 11.375 1 97.19 59 HIS A C 1
ATOM 466 O O . HIS A 1 59 ? -3.701 23.094 12.055 1 97.19 59 HIS A O 1
ATOM 472 N N . GLU A 1 60 ? -2.094 24.484 11.461 1 98.06 60 GLU A N 1
ATOM 473 C CA . GLU A 1 60 ? -1.176 24 12.492 1 98.06 60 GLU A CA 1
ATOM 474 C C . GLU A 1 60 ? -1.125 24.969 13.68 1 98.06 60 GLU A C 1
ATOM 476 O O . GLU A 1 60 ? -0.416 25.969 13.641 1 98.06 60 GLU A O 1
ATOM 481 N N . ILE A 1 61 ? -1.826 24.562 14.781 1 98.12 61 ILE A N 1
ATOM 482 C CA . ILE A 1 61 ? -2.1 25.578 15.805 1 98.12 61 ILE A CA 1
ATOM 483 C C . ILE A 1 61 ? -1.718 25.031 17.172 1 98.12 61 ILE A C 1
ATOM 485 O O . ILE A 1 61 ? -2.059 23.891 17.516 1 98.12 61 ILE A O 1
ATOM 489 N N . THR A 1 62 ? -0.97 25.734 17.922 1 98.44 62 THR A N 1
ATOM 490 C CA . THR A 1 62 ? -0.99 25.656 19.375 1 98.44 62 THR A CA 1
ATOM 491 C C . THR A 1 62 ? -1.738 26.859 19.969 1 98.44 62 THR A C 1
ATOM 493 O O . THR A 1 62 ? -1.72 27.953 19.406 1 98.44 62 THR A O 1
ATOM 496 N N . ALA A 1 63 ? -2.387 26.609 21.109 1 98.5 63 ALA A N 1
ATOM 497 C CA . ALA A 1 63 ? -3.24 27.688 21.609 1 98.5 63 ALA A CA 1
ATOM 498 C C . ALA A 1 63 ? -3.475 27.547 23.109 1 98.5 63 ALA A C 1
ATOM 500 O O . ALA A 1 63 ? -3.24 26.469 23.672 1 98.5 63 ALA A O 1
ATOM 501 N N . GLU A 1 64 ? -3.895 28.641 23.625 1 98.31 64 GLU A N 1
ATOM 502 C CA . GLU A 1 64 ? -4.348 28.672 25.016 1 98.31 64 GLU A CA 1
ATOM 503 C C . GLU A 1 64 ? -5.871 28.734 25.094 1 98.31 64 GLU A C 1
ATOM 505 O O . GLU A 1 64 ? -6.508 29.484 24.359 1 98.31 64 GLU A O 1
ATOM 510 N N . ILE A 1 65 ? -6.441 27.938 26.016 1 98.69 65 ILE A N 1
ATOM 511 C CA . ILE A 1 65 ? -7.891 27.938 26.188 1 98.69 65 ILE A CA 1
ATOM 512 C C . ILE A 1 65 ? -8.32 29.203 26.922 1 98.69 65 ILE A C 1
ATOM 514 O O . ILE A 1 65 ? -7.793 29.516 27.984 1 98.69 65 ILE A O 1
ATOM 518 N N . VAL A 1 66 ? -9.328 29.906 26.391 1 98.38 66 VAL A N 1
ATOM 519 C CA . VAL A 1 66 ? -9.758 31.156 27.031 1 98.38 66 VAL A CA 1
ATOM 520 C C . VAL A 1 66 ? -11.227 31.047 27.438 1 98.38 66 VAL A C 1
ATOM 522 O O . VAL A 1 66 ? -11.711 31.828 28.25 1 98.38 66 VAL A O 1
ATOM 525 N N . ALA A 1 67 ? -11.945 30.125 26.859 1 98.56 67 ALA A N 1
ATOM 526 C CA . ALA A 1 67 ? -13.328 29.844 27.25 1 98.56 67 ALA A CA 1
ATOM 527 C C . ALA A 1 67 ? -13.672 28.375 27 1 98.56 67 ALA A C 1
ATOM 529 O O . ALA A 1 67 ? -13.133 27.75 26.078 1 98.56 67 ALA A O 1
ATOM 530 N N . LEU A 1 68 ? -14.57 27.828 27.844 1 98.19 68 LEU A N 1
ATOM 531 C CA . LEU A 1 68 ? -15.008 26.438 27.75 1 98.19 68 LEU A CA 1
ATOM 532 C C . LEU A 1 68 ? -16.5 26.328 27.984 1 98.19 68 LEU A C 1
ATOM 534 O O . LEU A 1 68 ? -17.078 27.062 28.797 1 98.19 68 LEU A O 1
ATOM 538 N N . SER A 1 69 ? -17.016 25.422 27.266 1 97.88 69 SER A N 1
ATOM 539 C CA . SER A 1 69 ? -18.391 25.062 27.625 1 97.88 69 SER A CA 1
ATOM 540 C C . SER A 1 69 ? -18.438 24.375 28.984 1 97.88 69 SER A C 1
ATOM 542 O O . SER A 1 69 ? -17.469 23.719 29.391 1 97.88 69 SER A O 1
ATOM 544 N N . GLU A 1 70 ? -19.578 24.344 29.562 1 96.5 70 GLU A N 1
ATOM 545 C CA . GLU A 1 70 ? -19.734 23.922 30.953 1 96.5 70 GLU A CA 1
ATOM 546 C C . GLU A 1 70 ? -19.562 22.406 31.094 1 96.5 70 GLU A C 1
ATOM 548 O O . GLU A 1 70 ? -19.203 21.922 32.156 1 96.5 70 GLU A O 1
ATOM 553 N N . ASP A 1 71 ? -19.797 21.719 30.062 1 96.94 71 ASP A N 1
ATOM 554 C CA . ASP A 1 71 ? -19.812 20.25 30.141 1 96.94 71 ASP A CA 1
ATOM 555 C C . ASP A 1 71 ? -18.406 19.672 30.078 1 96.94 71 ASP A C 1
ATOM 557 O O . ASP A 1 71 ? -18.203 18.484 30.359 1 96.94 71 ASP A O 1
ATOM 561 N N . ILE A 1 72 ? -17.422 20.469 29.766 1 97.19 72 ILE A N 1
ATOM 562 C CA . ILE A 1 72 ? -16.062 19.984 29.609 1 97.19 72 ILE A CA 1
ATOM 563 C C . ILE A 1 72 ? -15.367 19.953 30.969 1 97.19 72 ILE A C 1
ATOM 565 O O . ILE A 1 72 ? -15.266 20.984 31.641 1 97.19 72 ILE A O 1
ATOM 569 N N . SER A 1 73 ? -14.836 18.766 31.312 1 95 73 SER A N 1
ATOM 570 C CA . SER A 1 73 ? -14.25 18.641 32.656 1 95 73 SER A CA 1
ATOM 571 C C . SER A 1 73 ? -12.766 18.312 32.562 1 95 73 SER A C 1
ATOM 573 O O . SER A 1 73 ? -12.031 18.484 33.531 1 95 73 SER A O 1
ATOM 575 N N . ASN A 1 74 ? -12.273 17.875 31.484 1 94.75 74 ASN A N 1
ATOM 576 C CA . ASN A 1 74 ? -10.898 17.406 31.375 1 94.75 74 ASN A CA 1
ATOM 577 C C . ASN A 1 74 ? -9.953 18.5 30.906 1 94.75 74 ASN A C 1
ATOM 579 O O . ASN A 1 74 ? -8.766 18.266 30.688 1 94.75 74 ASN A O 1
ATOM 583 N N . LEU A 1 75 ? -10.469 19.703 30.641 1 97.88 75 LEU A N 1
ATOM 584 C CA . LEU A 1 75 ? -9.719 20.891 30.219 1 97.88 75 LEU A CA 1
ATOM 585 C C . LEU A 1 75 ? -9.992 22.062 31.141 1 97.88 75 LEU A C 1
ATOM 587 O O . LEU A 1 75 ? -11.023 22.109 31.812 1 97.88 75 LEU A O 1
ATOM 591 N N . GLN A 1 76 ? -9.062 23.031 31.141 1 97.62 76 GLN A N 1
ATOM 592 C CA . GLN A 1 76 ? -9.234 24.25 31.938 1 97.62 76 GLN A CA 1
ATOM 593 C C . GLN A 1 76 ? -8.789 25.484 31.156 1 97.62 76 GLN A C 1
ATOM 595 O O . GLN A 1 76 ? -7.891 25.406 30.312 1 97.62 76 GLN A O 1
ATOM 600 N N . ILE A 1 77 ? -9.438 26.547 31.531 1 98.06 77 ILE A N 1
ATOM 601 C CA . ILE A 1 77 ? -9 27.828 31 1 98.06 77 ILE A CA 1
ATOM 602 C C . ILE A 1 77 ? -7.535 28.062 31.359 1 98.06 77 ILE A C 1
ATOM 604 O O . ILE A 1 77 ? -7.121 27.812 32.5 1 98.06 77 ILE A O 1
ATOM 608 N N . GLY A 1 78 ? -6.742 28.375 30.375 1 97.69 78 GLY A N 1
ATOM 609 C CA . GLY A 1 78 ? -5.324 28.594 30.625 1 97.69 78 GLY A CA 1
ATOM 610 C C . GLY A 1 78 ? -4.449 27.469 30.109 1 97.69 78 GLY A C 1
ATOM 611 O O . GLY A 1 78 ? -3.24 27.641 29.938 1 97.69 78 GLY A O 1
ATOM 612 N N . ASP A 1 79 ? -5.051 26.328 29.891 1 97.81 79 ASP A N 1
ATOM 613 C CA . ASP A 1 79 ? -4.281 25.203 29.328 1 97.81 79 ASP A CA 1
ATOM 614 C C . ASP A 1 79 ? -3.695 25.578 27.969 1 97.81 79 ASP A C 1
ATOM 616 O O . ASP A 1 79 ? -4.391 26.141 27.109 1 97.81 79 ASP A O 1
ATOM 620 N N . ALA A 1 80 ? -2.354 25.328 27.797 1 98.12 80 ALA A N 1
ATOM 621 C CA . ALA A 1 80 ? -1.758 25.344 26.469 1 98.12 80 ALA A CA 1
ATOM 622 C C . ALA A 1 80 ? -1.979 24 25.766 1 98.12 80 ALA A C 1
ATOM 624 O O . ALA A 1 80 ? -1.73 22.938 26.328 1 98.12 80 ALA A O 1
ATOM 625 N N . CYS A 1 81 ? -2.502 24.062 24.531 1 98.5 81 CYS A N 1
ATOM 626 C CA . CYS A 1 81 ? -2.875 22.844 23.828 1 98.5 81 CYS A CA 1
ATOM 627 C C . CYS A 1 81 ? -2.4 22.859 22.391 1 98.5 81 CYS A C 1
ATOM 629 O O . CYS A 1 81 ? -2.242 23.938 21.797 1 98.5 81 CYS A O 1
ATOM 631 N N . VAL A 1 82 ? -2.102 21.703 21.859 1 98.44 82 VAL A N 1
ATOM 632 C CA . VAL A 1 82 ? -2.102 21.469 20.422 1 98.44 82 VAL A CA 1
ATOM 633 C C . VAL A 1 82 ? -3.537 21.328 19.922 1 98.44 82 VAL A C 1
ATOM 635 O O . VAL A 1 82 ? -4.336 20.594 20.516 1 98.44 82 VAL A O 1
ATOM 638 N N . VAL A 1 83 ? -3.91 22.047 18.875 1 98.25 83 VAL A N 1
ATOM 639 C CA . VAL A 1 83 ? -5.246 21.953 18.297 1 98.25 83 VAL A CA 1
ATOM 640 C C . VAL A 1 83 ? -5.234 21.016 17.109 1 98.25 83 VAL A C 1
ATOM 642 O O . VAL A 1 83 ? -4.656 21.328 16.062 1 98.25 83 VAL A O 1
ATOM 645 N N . ASN A 1 84 ? -5.855 19.875 17.219 1 96.5 84 ASN A N 1
ATOM 646 C CA . ASN A 1 84 ? -6.004 19 16.062 1 96.5 84 ASN A CA 1
ATOM 647 C C . ASN A 1 84 ? -6.676 19.719 14.898 1 96.5 84 ASN A C 1
ATOM 649 O O . ASN A 1 84 ? -7.77 20.266 15.047 1 96.5 84 ASN A O 1
ATOM 653 N N . PHE A 1 85 ? -6.027 19.672 13.758 1 96.31 85 PHE A N 1
ATOM 654 C CA . PHE A 1 85 ? -6.57 20.453 12.648 1 96.31 85 PHE A CA 1
ATOM 655 C C . PHE A 1 85 ? -7.703 19.703 11.961 1 96.31 85 PHE A C 1
ATOM 657 O O . PHE A 1 85 ? -8.516 20.312 11.258 1 96.31 85 PHE A O 1
ATOM 664 N N . GLN A 1 86 ? -7.703 18.344 12.055 1 96.12 86 GLN A N 1
ATOM 665 C CA . GLN A 1 86 ? -8.797 17.547 11.531 1 96.12 86 GLN A CA 1
ATOM 666 C C . GLN A 1 86 ? -9.984 17.531 12.492 1 96.12 86 GLN A C 1
ATOM 668 O O . GLN A 1 86 ? -9.859 17.078 13.633 1 96.12 86 GLN A O 1
ATOM 673 N N . ILE A 1 87 ? -11.062 18.062 11.992 1 97.12 87 ILE A N 1
ATOM 674 C CA . ILE A 1 87 ? -12.227 18.141 12.867 1 97.12 87 ILE A CA 1
ATOM 675 C C . ILE A 1 87 ? -12.781 16.734 13.133 1 97.12 87 ILE A C 1
ATOM 677 O O . ILE A 1 87 ? -13.094 16 12.188 1 97.12 87 ILE A O 1
ATOM 681 N N . ALA A 1 88 ? -12.867 16.359 14.422 1 97 88 ALA A N 1
ATOM 682 C CA . ALA A 1 88 ? -13.312 15.023 14.789 1 97 88 ALA A CA 1
ATOM 683 C C . ALA A 1 88 ? -14.062 15.047 16.125 1 97 88 ALA A C 1
ATOM 685 O O . ALA A 1 88 ? -13.633 15.695 17.078 1 97 88 ALA A O 1
ATOM 686 N N . CYS A 1 89 ? -15.094 14.281 16.219 1 97.31 89 CYS A N 1
ATOM 687 C CA . CYS A 1 89 ? -15.984 14.352 17.375 1 97.31 89 CYS A CA 1
ATOM 688 C C . CYS A 1 89 ? -15.43 13.555 18.547 1 97.31 89 CYS A C 1
ATOM 690 O O . CYS A 1 89 ? -15.797 13.789 19.703 1 97.31 89 CYS A O 1
ATOM 692 N N . GLY A 1 90 ? -14.688 12.516 18.281 1 96.31 90 GLY A N 1
ATOM 693 C CA . GLY A 1 90 ? -14.078 11.711 19.328 1 96.31 90 GLY A CA 1
ATOM 694 C C . GLY A 1 90 ? -14.961 10.562 19.781 1 96.31 90 GLY A C 1
ATOM 695 O O . GLY A 1 90 ? -14.508 9.68 20.516 1 96.31 90 GLY A O 1
ATOM 696 N N . THR A 1 91 ? -16.203 10.5 19.219 1 96.06 91 THR A N 1
ATOM 697 C CA . THR A 1 91 ? -17.109 9.531 19.828 1 96.06 91 THR A CA 1
ATOM 698 C C . THR A 1 91 ? -17.734 8.625 18.766 1 96.06 91 THR A C 1
ATOM 700 O O . THR A 1 91 ? -18.266 7.562 19.078 1 96.06 91 THR A O 1
ATOM 703 N N . CYS A 1 92 ? -17.766 9.055 17.547 1 96.62 92 CYS A N 1
ATOM 704 C CA . CYS A 1 92 ? -18.344 8.195 16.516 1 96.62 92 CYS A CA 1
ATOM 705 C C . CYS A 1 92 ? -17.516 6.93 16.328 1 96.62 92 CYS A C 1
ATOM 707 O O . CYS A 1 92 ? -16.453 6.785 16.922 1 96.62 92 CYS A O 1
ATOM 709 N N . ALA A 1 93 ? -17.969 6.035 15.531 1 93.62 93 ALA A N 1
ATOM 710 C CA . ALA A 1 93 ? -17.312 4.746 15.328 1 93.62 93 ALA A CA 1
ATOM 711 C C . ALA A 1 93 ? -15.906 4.926 14.789 1 93.62 93 ALA A C 1
ATOM 713 O O . ALA A 1 93 ? -14.969 4.27 15.242 1 93.62 93 ALA A O 1
ATOM 714 N N . ALA A 1 94 ? -15.711 5.793 13.859 1 93.06 94 ALA A N 1
ATOM 715 C CA . ALA A 1 94 ? -14.391 6.047 13.273 1 93.06 94 ALA A CA 1
ATOM 716 C C . ALA A 1 94 ? -13.43 6.613 14.32 1 93.06 94 ALA A C 1
ATOM 718 O O . ALA A 1 94 ? -12.305 6.141 14.453 1 93.06 94 ALA A O 1
ATOM 719 N N . CYS A 1 95 ? -13.914 7.551 15.094 1 96 95 CYS A N 1
ATOM 720 C CA . CYS A 1 95 ? -13.07 8.172 16.109 1 96 95 CYS A CA 1
ATOM 721 C C . CYS A 1 95 ? -12.703 7.18 17.203 1 96 95 CYS A C 1
ATOM 723 O O . CYS A 1 95 ? -11.555 7.145 17.656 1 96 95 CYS A O 1
ATOM 725 N N . SER A 1 96 ? -13.633 6.371 17.547 1 94.75 96 SER A N 1
ATOM 726 C CA . SER A 1 96 ? -13.398 5.402 18.609 1 94.75 96 SER A CA 1
ATOM 727 C C . SER A 1 96 ? -12.43 4.312 18.156 1 94.75 96 SER A C 1
ATOM 729 O O . SER A 1 96 ? -11.766 3.688 19 1 94.75 96 SER A O 1
ATOM 731 N N . SER A 1 97 ? -12.359 4.098 16.875 1 91.44 97 SER A N 1
ATOM 732 C CA . SER A 1 97 ? -11.453 3.088 16.328 1 91.44 97 SER A CA 1
ATOM 733 C C . SER A 1 97 ? -10.125 3.707 15.906 1 91.44 97 SER A C 1
ATOM 735 O O . SER A 1 97 ? -9.406 3.137 15.086 1 91.44 97 SER A O 1
ATOM 737 N N . HIS A 1 98 ? -9.844 4.941 16.312 1 92.12 98 HIS A N 1
ATOM 738 C CA . HIS A 1 98 ? -8.578 5.629 16.125 1 92.12 98 HIS A CA 1
ATOM 739 C C . HIS A 1 98 ? -8.383 6.02 14.656 1 92.12 98 HIS A C 1
ATOM 741 O O . HIS A 1 98 ? -7.262 6.023 14.156 1 92.12 98 HIS A O 1
ATOM 747 N N . HIS A 1 99 ? -9.492 6.211 13.992 1 92.75 99 HIS A N 1
ATOM 748 C CA . HIS A 1 99 ? -9.516 6.758 12.641 1 92.75 99 HIS A CA 1
ATOM 749 C C . HIS A 1 99 ? -10.273 8.086 12.594 1 92.75 99 HIS A C 1
ATOM 751 O O . HIS A 1 99 ? -11.18 8.258 11.789 1 92.75 99 HIS A O 1
ATOM 757 N N . SER A 1 100 ? -9.789 9.016 13.375 1 94.12 100 SER A N 1
ATOM 758 C CA . SER A 1 100 ? -10.516 10.258 13.617 1 94.12 100 SER A CA 1
ATOM 759 C C . SER A 1 100 ? -10.609 11.102 12.352 1 94.12 100 SER A C 1
ATOM 761 O O . SER A 1 100 ? -11.57 11.859 12.172 1 94.12 100 SER A O 1
ATOM 763 N N . PRO A 1 101 ? -9.625 11.039 11.391 1 93.75 101 PRO A N 1
ATOM 764 C CA . PRO A 1 101 ? -9.789 11.812 10.164 1 93.75 101 PRO A CA 1
ATOM 765 C C . PRO A 1 101 ? -11.016 11.391 9.359 1 93.75 101 PRO A C 1
ATOM 767 O O . PRO A 1 101 ? -11.445 12.109 8.453 1 93.75 101 PRO A O 1
ATOM 770 N N . ALA A 1 102 ? -11.531 10.242 9.703 1 93.5 102 ALA A N 1
ATOM 771 C CA . ALA A 1 102 ? -12.727 9.75 9.016 1 93.5 102 ALA A CA 1
ATOM 772 C C . ALA A 1 102 ? -13.969 9.93 9.875 1 93.5 102 ALA A C 1
ATOM 774 O O . ALA A 1 102 ? -14.945 9.18 9.742 1 93.5 102 ALA A O 1
ATOM 775 N N . CYS A 1 103 ? -13.938 10.898 10.734 1 96.06 103 CYS A N 1
ATOM 776 C CA . CYS A 1 103 ? -15.086 11.195 11.586 1 96.06 103 CYS A CA 1
ATOM 777 C C . CYS A 1 103 ? -16.359 11.344 10.766 1 96.06 103 CYS A C 1
ATOM 779 O O . CYS A 1 103 ? -16.344 11.984 9.711 1 96.06 103 CYS A O 1
ATOM 781 N N . THR A 1 104 ? -17.469 10.797 11.242 1 94.88 104 THR A N 1
ATOM 782 C CA . THR A 1 104 ? -18.703 10.797 10.469 1 94.88 104 THR A CA 1
ATOM 783 C C . THR A 1 104 ? -19.672 11.867 10.977 1 94.88 104 THR A C 1
ATOM 785 O O . THR A 1 104 ? -20.75 12.055 10.414 1 94.88 104 THR A O 1
ATOM 788 N N . THR A 1 105 ? -19.297 12.609 11.961 1 96.12 105 THR A N 1
ATOM 789 C CA . THR A 1 105 ? -20.141 13.641 12.555 1 96.12 105 THR A CA 1
ATOM 790 C C . THR A 1 105 ? -20 14.961 11.797 1 96.12 105 THR A C 1
ATOM 792 O O . THR A 1 105 ? -20.844 15.852 11.93 1 96.12 105 THR A O 1
ATOM 795 N N . VAL A 1 106 ? -18.953 15.117 11.062 1 95.38 106 VAL A N 1
ATOM 796 C CA . VAL A 1 106 ? -18.672 16.297 10.25 1 95.38 106 VAL A CA 1
ATOM 797 C C . VAL A 1 106 ? -18.453 15.883 8.797 1 95.38 106 VAL A C 1
ATOM 799 O O . VAL A 1 106 ? -18.312 14.695 8.492 1 95.38 106 VAL A O 1
ATOM 802 N N . PRO A 1 107 ? -18.531 16.875 7.918 1 92.81 107 PRO A N 1
ATOM 803 C CA . PRO A 1 107 ? -18.219 16.5 6.539 1 92.81 107 PRO A CA 1
ATOM 804 C C . PRO A 1 107 ? -16.844 15.844 6.41 1 92.81 107 PRO A C 1
ATOM 806 O O . PRO A 1 107 ? -15.898 16.234 7.105 1 92.81 107 PRO A O 1
ATOM 809 N N . PHE A 1 108 ? -16.781 14.805 5.578 1 88.31 108 PHE A N 1
ATOM 810 C CA . PHE A 1 108 ? -15.531 14.078 5.379 1 88.31 108 PHE A CA 1
ATOM 811 C C . PHE A 1 108 ? -14.414 15.031 4.965 1 88.31 108 PHE A C 1
ATOM 813 O O . PHE A 1 108 ? -14.602 15.867 4.074 1 88.31 108 PHE A O 1
ATOM 820 N N . GLY A 1 109 ? -13.367 15.016 5.648 1 86 109 GLY A N 1
ATOM 821 C CA . GLY A 1 109 ? -12.203 15.828 5.32 1 86 109 GLY A CA 1
ATOM 822 C C . GLY A 1 109 ? -12.258 17.219 5.926 1 86 109 GLY A C 1
ATOM 823 O O . GLY A 1 109 ? -11.484 18.094 5.539 1 86 109 GLY A O 1
ATOM 824 N N . ALA A 1 110 ? -13.141 17.453 6.875 1 92.81 110 ALA A N 1
ATOM 825 C CA . ALA A 1 110 ? -13.25 18.75 7.531 1 92.81 110 ALA A CA 1
ATOM 826 C C . ALA A 1 110 ? -11.992 19.078 8.328 1 92.81 110 ALA A C 1
ATOM 828 O O . ALA A 1 110 ? -11.508 18.25 9.102 1 92.81 110 ALA A O 1
ATOM 829 N N . ASN A 1 111 ? -11.422 20.25 8.094 1 94.94 111 ASN A N 1
ATOM 830 C CA . ASN A 1 111 ? -10.219 20.703 8.773 1 94.94 111 ASN A CA 1
ATOM 831 C C . ASN A 1 111 ? -10.234 22.203 9.008 1 94.94 111 ASN A C 1
ATOM 833 O O . ASN A 1 111 ? -10.977 22.938 8.336 1 94.94 111 ASN A O 1
ATOM 837 N N . PHE A 1 112 ? -9.492 22.656 9.898 1 96.06 112 PHE A N 1
ATOM 838 C CA . PHE A 1 112 ? -9.227 24.094 10.039 1 96.06 112 PHE A CA 1
ATOM 839 C C . PHE A 1 112 ? -8.398 24.609 8.867 1 96.06 112 PHE A C 1
ATOM 841 O O . PHE A 1 112 ? -7.488 23.922 8.391 1 96.06 112 PHE A O 1
ATOM 848 N N . GLY A 1 113 ? -8.727 25.719 8.406 1 96.38 113 GLY A N 1
ATOM 849 C CA . GLY A 1 113 ? -7.793 26.547 7.66 1 96.38 113 GLY A CA 1
ATOM 850 C C . GLY A 1 113 ? -7.551 26.047 6.25 1 96.38 113 GLY A C 1
ATOM 851 O O . GLY A 1 113 ? -6.609 26.469 5.582 1 96.38 113 GLY A O 1
ATOM 852 N N . LEU A 1 114 ? -8.297 25.031 5.84 1 92.38 114 LEU A N 1
ATOM 853 C CA . LEU A 1 114 ? -8.094 24.484 4.504 1 92.38 114 LEU A CA 1
ATOM 854 C C . LEU A 1 114 ? -9.43 24.172 3.842 1 92.38 114 LEU A C 1
ATOM 856 O O . LEU A 1 114 ? -10.258 23.453 4.418 1 92.38 114 LEU A O 1
ATOM 860 N N . GLY A 1 115 ? -9.562 24.688 2.646 1 89.94 115 GLY A N 1
ATOM 861 C CA . GLY A 1 115 ? -10.68 24.281 1.812 1 89.94 115 GLY A CA 1
ATOM 862 C C . GLY A 1 115 ? -12 24.906 2.211 1 89.94 115 GLY A C 1
ATOM 863 O O . GLY A 1 115 ? -12.023 25.875 2.979 1 89.94 115 GLY A O 1
ATOM 864 N N . ARG A 1 116 ? -13.078 24.312 1.729 1 88.44 116 ARG A N 1
ATOM 865 C CA . ARG A 1 116 ? -14.43 24.844 1.87 1 88.44 116 ARG A CA 1
ATOM 866 C C . ARG A 1 116 ? -14.898 24.766 3.32 1 88.44 116 ARG A C 1
ATOM 868 O O . ARG A 1 116 ? -15.586 25.672 3.803 1 88.44 116 ARG A O 1
ATOM 875 N N . GLU A 1 117 ? -14.492 23.75 3.957 1 91.31 117 GLU A N 1
ATOM 876 C CA . GLU A 1 117 ? -14.953 23.516 5.32 1 91.31 117 GLU A CA 1
ATOM 877 C C . GLU A 1 117 ? -14.344 24.531 6.285 1 91.31 117 GLU A C 1
ATOM 879 O O . GLU A 1 117 ? -14.891 24.781 7.363 1 91.31 117 GLU A O 1
ATOM 884 N N . ALA A 1 118 ? -13.289 25.094 5.848 1 93.88 118 ALA A N 1
ATOM 885 C CA . ALA A 1 118 ? -12.648 26.109 6.688 1 93.88 118 ALA A CA 1
ATOM 886 C C . ALA A 1 118 ? -13.547 27.328 6.855 1 93.88 118 ALA A C 1
ATOM 888 O O . ALA A 1 118 ? -13.43 28.062 7.84 1 93.88 118 ALA A O 1
ATOM 889 N N . VAL A 1 119 ? -14.391 27.531 5.914 1 93.62 119 VAL A N 1
ATOM 890 C CA . VAL A 1 119 ? -15.328 28.656 6.02 1 93.62 119 VAL A CA 1
ATOM 891 C C . VAL A 1 119 ? -16.219 28.469 7.242 1 93.62 119 VAL A C 1
ATOM 893 O O . VAL A 1 119 ? -16.562 29.438 7.922 1 93.62 119 VAL A O 1
ATOM 896 N N . GLN A 1 120 ? -16.5 27.266 7.52 1 92.25 120 GLN A N 1
ATOM 897 C CA . GLN A 1 120 ? -17.359 26.953 8.648 1 92.25 120 GLN A CA 1
ATOM 898 C C . GLN A 1 120 ? -16.547 26.859 9.945 1 92.25 120 GLN A C 1
ATOM 900 O O . GLN A 1 120 ? -17 27.344 10.992 1 92.25 120 GLN A O 1
ATOM 905 N N . PHE A 1 121 ? -15.391 26.344 9.898 1 95.38 121 PHE A N 1
ATOM 906 C CA . PHE A 1 121 ? -14.68 25.984 11.125 1 95.38 121 PHE A CA 1
ATOM 907 C C . PHE A 1 121 ? -13.586 27 11.438 1 95.38 121 PHE A C 1
ATOM 909 O O . PHE A 1 121 ? -13.102 27.047 12.57 1 95.38 121 PHE A O 1
ATOM 916 N N . GLY A 1 122 ? -13.227 27.781 10.414 1 96.06 122 GLY A N 1
ATOM 917 C CA . GLY A 1 122 ? -12.258 28.828 10.641 1 96.06 122 GLY A CA 1
ATOM 918 C C . GLY A 1 122 ? -10.836 28.438 10.297 1 96.06 122 GLY A C 1
ATOM 919 O O . GLY A 1 122 ? -10.617 27.406 9.641 1 96.06 122 GLY A O 1
ATOM 920 N N . GLY A 1 123 ? -9.883 29.297 10.633 1 97.12 123 GLY A N 1
ATOM 921 C CA . GLY A 1 123 ? -8.445 29.125 10.469 1 97.12 123 GLY A CA 1
ATOM 922 C C . GLY A 1 123 ? -7.652 29.625 11.664 1 97.12 123 GLY A C 1
ATOM 923 O O . GLY A 1 123 ? -8.172 30.375 12.492 1 97.12 123 GLY A O 1
ATOM 924 N N . GLY A 1 124 ? -6.504 29.188 11.672 1 97.19 124 GLY A N 1
ATOM 925 C CA . GLY A 1 124 ? -5.691 29.391 12.859 1 97.19 124 GLY A CA 1
ATOM 926 C C . GLY A 1 124 ? -5.07 30.781 12.922 1 97.19 124 GLY A C 1
ATOM 927 O O . GLY A 1 124 ? -4.672 31.234 13.992 1 97.19 124 GLY A O 1
ATOM 928 N N . ILE A 1 125 ? -4.898 31.438 11.766 1 98.06 125 ILE A N 1
ATOM 929 C CA . ILE A 1 125 ? -4.355 32.781 11.805 1 98.06 125 ILE A CA 1
ATOM 930 C C . ILE A 1 125 ? -5.473 33.781 12.117 1 98.06 125 ILE A C 1
ATOM 932 O O . ILE A 1 125 ? -5.918 34.531 11.234 1 98.06 125 ILE A O 1
ATOM 936 N N . ALA A 1 126 ? -5.805 33.844 13.297 1 98.12 126 ALA A N 1
ATOM 937 C CA . ALA A 1 126 ? -6.883 34.656 13.867 1 98.12 126 ALA A CA 1
ATOM 938 C C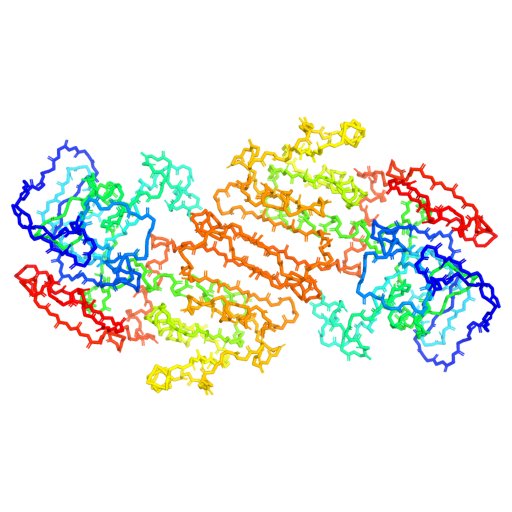 . ALA A 1 126 ? -6.613 34.969 15.328 1 98.12 126 ALA A C 1
ATOM 940 O O . ALA A 1 126 ? -5.754 34.344 15.961 1 98.12 126 ALA A O 1
ATOM 941 N N . GLU A 1 127 ? -7.32 35.938 15.82 1 97.94 127 GLU A N 1
ATOM 942 C CA . GLU A 1 127 ? -7.137 36.312 17.219 1 97.94 127 GLU A CA 1
ATOM 943 C C . GLU A 1 127 ? -7.691 35.219 18.156 1 97.94 127 GLU A C 1
ATOM 945 O O . GLU A 1 127 ? -7.133 34.969 19.234 1 97.94 127 GLU A O 1
ATOM 950 N N . LEU A 1 128 ? -8.805 34.688 17.797 1 98.19 128 LEU A N 1
ATOM 951 C CA . LEU A 1 128 ? -9.461 33.594 18.516 1 98.19 128 LEU A CA 1
ATOM 952 C C . LEU A 1 128 ? -9.953 32.5 17.547 1 98.19 128 LEU A C 1
ATOM 954 O O . LEU A 1 128 ? -10.234 32.812 16.375 1 98.19 128 LEU A O 1
ATOM 958 N N . VAL A 1 129 ? -10.031 31.312 18 1 98.12 129 VAL A N 1
ATOM 959 C CA . VAL A 1 129 ? -10.531 30.172 17.219 1 98.12 129 VAL A CA 1
ATOM 960 C C . VAL A 1 129 ? -11.516 29.375 18.062 1 98.12 129 VAL A C 1
ATOM 962 O O . VAL A 1 129 ? -11.25 29.094 19.234 1 98.12 129 VAL A O 1
ATOM 965 N N . LYS A 1 130 ? -12.648 29.078 17.531 1 98.38 130 LYS A N 1
ATOM 966 C CA . LYS A 1 130 ? -13.586 28.172 18.188 1 98.38 130 LYS A CA 1
ATOM 967 C C . LYS A 1 130 ? -13.281 26.719 17.844 1 98.38 130 LYS A C 1
ATOM 969 O O . LYS A 1 130 ? -13.156 26.375 16.656 1 98.38 130 LYS A O 1
ATOM 974 N N . VAL A 1 131 ? -13.094 25.906 18.797 1 98.5 131 VAL A N 1
ATOM 975 C CA . VAL A 1 131 ? -12.828 24.484 18.594 1 98.5 131 VAL A CA 1
ATOM 976 C C . VAL A 1 131 ? -14.062 23.672 18.969 1 98.5 131 VAL A C 1
ATOM 978 O O . VAL A 1 131 ? -14.453 23.609 20.141 1 98.5 131 VAL A O 1
ATOM 981 N N . PRO A 1 132 ? -14.625 23.094 17.938 1 97.19 132 PRO A N 1
ATOM 982 C CA . PRO A 1 132 ? -15.672 22.125 18.266 1 97.19 132 PRO A CA 1
ATOM 983 C C . PRO A 1 132 ? -15.117 20.828 18.844 1 97.19 132 PRO A C 1
ATOM 985 O O . PRO A 1 132 ? -13.93 20.531 18.672 1 97.19 132 PRO A O 1
ATOM 988 N N . TYR A 1 133 ? -15.859 20.109 19.594 1 97.5 133 TYR A N 1
ATOM 989 C CA . TYR A 1 133 ? -15.453 18.828 20.172 1 97.5 133 TYR A CA 1
ATOM 990 C C . TYR A 1 133 ? -14.117 18.969 20.906 1 97.5 133 TYR A C 1
ATOM 992 O O . TYR A 1 133 ? -13.18 18.203 20.656 1 97.5 133 TYR A O 1
ATOM 1000 N N . ALA A 1 134 ? -14.047 19.969 21.766 1 98.44 134 ALA A N 1
ATOM 1001 C CA . ALA A 1 134 ? -12.805 20.422 22.391 1 98.44 134 ALA A CA 1
ATOM 1002 C C . ALA A 1 134 ? -12.094 19.266 23.094 1 98.44 134 ALA A C 1
ATOM 1004 O O . ALA A 1 134 ? -10.883 19.109 22.953 1 98.44 134 ALA A O 1
ATOM 1005 N N . SER A 1 135 ? -12.828 18.406 23.75 1 97.56 135 SER A N 1
ATOM 1006 C CA . SER A 1 135 ? -12.242 17.297 24.516 1 97.56 135 SER A CA 1
ATOM 1007 C C . SER A 1 135 ? -11.484 16.344 23.594 1 97.56 135 SER A C 1
ATOM 1009 O O . SER A 1 135 ? -10.516 15.711 24.016 1 97.56 135 SER A O 1
ATOM 1011 N N . ALA A 1 136 ? -11.938 16.234 22.359 1 96.69 136 ALA A N 1
ATOM 1012 C CA . ALA A 1 136 ? -11.312 15.328 21.391 1 96.69 136 ALA A CA 1
ATOM 1013 C C . ALA A 1 136 ? -10.195 16.016 20.641 1 96.69 136 ALA A C 1
ATOM 1015 O O . ALA A 1 136 ? -9.234 15.375 20.203 1 96.69 136 ALA A O 1
ATOM 1016 N N . MET A 1 137 ? -10.289 17.328 20.5 1 97.88 137 MET A N 1
ATOM 1017 C CA . MET A 1 137 ? -9.438 18 19.531 1 97.88 137 MET A CA 1
ATOM 1018 C C . MET A 1 137 ? -8.297 18.734 20.219 1 97.88 137 MET A C 1
ATOM 1020 O O . MET A 1 137 ? -7.289 19.062 19.594 1 97.88 137 MET A O 1
ATOM 1024 N N . LEU A 1 138 ? -8.414 19.016 21.516 1 98.44 138 LEU A N 1
ATOM 1025 C CA . LEU A 1 138 ? -7.379 19.75 22.234 1 98.44 138 LEU A CA 1
ATOM 1026 C C . LEU A 1 138 ? -6.516 18.797 23.047 1 98.44 138 LEU A C 1
ATOM 1028 O O . LEU A 1 138 ? -7.031 18.016 23.859 1 98.44 138 LEU A O 1
ATOM 1032 N N . GLN A 1 139 ? -5.246 18.875 22.797 1 97.44 139 GLN A N 1
ATOM 1033 C CA . GLN A 1 139 ? -4.281 18.078 23.547 1 97.44 139 GLN A CA 1
ATOM 1034 C C . GLN A 1 139 ? -3.322 18.969 24.328 1 97.44 139 GLN A C 1
ATOM 1036 O O . GLN A 1 139 ? -2.59 19.766 23.734 1 97.44 139 GLN A O 1
ATOM 1041 N N . LYS A 1 140 ? -3.258 18.734 25.594 1 97.69 140 LYS A N 1
ATOM 1042 C CA . LYS A 1 140 ? -2.475 19.609 26.469 1 97.69 140 LYS A CA 1
ATOM 1043 C C . LYS A 1 140 ? -0.981 19.469 26.172 1 97.69 140 LYS A C 1
ATOM 1045 O O . LYS A 1 140 ? -0.481 18.375 25.953 1 97.69 140 LYS A O 1
ATOM 1050 N N . ILE A 1 141 ? -0.326 20.562 26.109 1 97.5 141 ILE A N 1
ATOM 1051 C CA . ILE A 1 141 ? 1.129 20.609 26.016 1 97.5 141 ILE A CA 1
ATOM 1052 C C . ILE A 1 141 ? 1.746 20.5 27.406 1 97.5 141 ILE A C 1
ATOM 1054 O O . ILE A 1 141 ? 1.433 21.281 28.297 1 97.5 141 ILE A O 1
ATOM 1058 N N . PRO A 1 142 ? 2.562 19.531 27.625 1 94.94 142 PRO A N 1
ATOM 1059 C CA . PRO A 1 142 ? 3.217 19.406 28.922 1 94.94 142 PRO A CA 1
ATOM 1060 C C . PRO A 1 142 ? 3.984 20.672 29.312 1 94.94 142 PRO A C 1
ATOM 1062 O O . PRO A 1 142 ? 4.484 21.391 28.453 1 94.94 142 PRO A O 1
ATOM 1065 N N . GLN A 1 143 ? 4.074 20.812 30.609 1 91.88 143 GLN A N 1
ATOM 1066 C CA . GLN A 1 143 ? 4.832 21.938 31.141 1 91.88 143 GLN A CA 1
ATOM 1067 C C . GLN A 1 143 ? 6.277 21.906 30.656 1 91.88 143 GLN A C 1
ATOM 1069 O O . GLN A 1 143 ? 6.891 20.844 30.594 1 91.88 143 GLN A O 1
ATOM 1074 N N . GLY A 1 144 ? 6.762 22.984 30.266 1 92.44 144 GLY A N 1
ATOM 1075 C CA . GLY A 1 144 ? 8.164 23.078 29.875 1 92.44 144 GLY A CA 1
ATOM 1076 C C . GLY A 1 144 ? 8.375 23.031 28.375 1 92.44 144 GLY A C 1
ATOM 1077 O O . GLY A 1 144 ? 9.453 23.375 27.891 1 92.44 144 GLY A O 1
ATOM 1078 N N . ILE A 1 145 ? 7.371 22.656 27.656 1 95.25 145 ILE A N 1
ATOM 1079 C CA . ILE A 1 145 ? 7.484 22.641 26.203 1 95.25 145 ILE A CA 1
ATOM 1080 C C . ILE A 1 145 ? 7.012 23.969 25.625 1 95.25 145 ILE A C 1
ATOM 1082 O O . ILE A 1 145 ? 5.914 24.438 25.938 1 95.25 145 ILE A O 1
ATOM 1086 N N . ASP A 1 146 ? 7.887 24.594 24.875 1 95.19 146 ASP A N 1
ATOM 1087 C CA . ASP A 1 146 ? 7.543 25.844 24.203 1 95.19 146 ASP A CA 1
ATOM 1088 C C . ASP A 1 146 ? 6.504 25.594 23.109 1 95.19 146 ASP A C 1
ATOM 1090 O O . ASP A 1 146 ? 6.758 24.859 22.156 1 95.19 146 ASP A O 1
ATOM 1094 N N . PRO A 1 147 ? 5.336 26.234 23.234 1 96.31 147 PRO A N 1
ATOM 1095 C CA . PRO A 1 147 ? 4.309 26.062 22.219 1 96.31 147 PRO A CA 1
ATOM 1096 C C . PRO A 1 147 ? 4.805 26.406 20.812 1 96.31 147 PRO A C 1
ATOM 1098 O O . PRO A 1 147 ? 4.34 25.828 19.828 1 96.31 147 PRO A O 1
ATOM 1101 N N . LEU A 1 148 ? 5.734 27.312 20.672 1 95.81 148 LEU A N 1
ATOM 1102 C CA . LEU A 1 148 ? 6.281 27.688 19.359 1 95.81 148 LEU A CA 1
ATOM 1103 C C . LEU A 1 148 ? 7.023 26.5 18.734 1 95.81 148 LEU A C 1
ATOM 1105 O O . LEU A 1 148 ? 6.938 26.281 17.531 1 95.81 148 LEU A O 1
ATOM 1109 N N . ALA A 1 149 ? 7.656 25.719 19.578 1 95.19 149 ALA A N 1
ATOM 1110 C CA . ALA A 1 149 ? 8.484 24.609 19.109 1 95.19 149 ALA A CA 1
ATOM 1111 C C . ALA A 1 149 ? 7.621 23.469 18.594 1 95.19 149 ALA A C 1
ATOM 1113 O O . ALA A 1 149 ? 8.07 22.656 17.781 1 95.19 149 ALA A O 1
ATOM 1114 N N . VAL A 1 150 ? 6.363 23.438 19.047 1 97.25 150 VAL A N 1
ATOM 1115 C CA . VAL A 1 150 ? 5.535 22.281 18.688 1 97.25 150 VAL A CA 1
ATOM 1116 C C . VAL A 1 150 ? 4.348 22.734 17.844 1 97.25 150 VAL A C 1
ATOM 1118 O O . VAL A 1 150 ? 3.338 22.047 17.766 1 97.25 150 VAL A O 1
ATOM 1121 N N . ALA A 1 151 ? 4.477 23.906 17.25 1 96.81 151 ALA A N 1
ATOM 1122 C CA . ALA A 1 151 ? 3.389 24.484 16.453 1 96.81 151 ALA A CA 1
ATOM 1123 C C . ALA A 1 151 ? 2.992 23.547 15.32 1 96.81 151 ALA A C 1
ATOM 1125 O O . ALA A 1 151 ? 1.819 23.469 14.945 1 96.81 151 ALA A O 1
ATOM 1126 N N . SER A 1 152 ? 3.945 22.75 14.836 1 97.19 152 SER A N 1
ATOM 1127 C CA . SER A 1 152 ? 3.727 21.891 13.664 1 97.19 152 SER A CA 1
ATOM 1128 C C . SER A 1 152 ? 3.188 20.531 14.062 1 97.19 152 SER A C 1
ATOM 1130 O O . SER A 1 152 ? 2.959 19.672 13.211 1 97.19 152 SER A O 1
ATOM 1132 N N . LEU A 1 153 ? 2.922 20.312 15.305 1 97.06 153 LEU A N 1
ATOM 1133 C CA . LEU A 1 153 ? 2.557 19 15.828 1 97.06 153 LEU A CA 1
ATOM 1134 C C . LEU A 1 153 ? 1.183 18.578 15.312 1 97.06 153 LEU A C 1
ATOM 1136 O O . LEU A 1 153 ? 0.919 17.391 15.148 1 97.06 153 LEU A O 1
ATOM 1140 N N . SER A 1 154 ? 0.365 19.484 15.031 1 92.69 154 SER A N 1
ATOM 1141 C CA . SER A 1 154 ? -1 19.109 14.672 1 92.69 154 SER A CA 1
ATOM 1142 C C . SER A 1 154 ? -1.071 18.625 13.227 1 92.69 154 SER A C 1
ATOM 1144 O O . SER A 1 154 ? -2.109 18.125 12.789 1 92.69 154 SER A O 1
ATOM 1146 N N . ASP A 1 155 ? 0.02 18.688 12.508 1 96.56 155 ASP A N 1
ATOM 1147 C CA . ASP A 1 155 ? -0.077 18.266 11.109 1 96.56 155 ASP A CA 1
ATOM 1148 C C . ASP A 1 155 ? 1.246 17.688 10.617 1 96.56 155 ASP A C 1
ATOM 1150 O O . ASP A 1 155 ? 1.451 16.469 10.664 1 96.56 155 ASP A O 1
ATOM 1154 N N . ASN A 1 156 ? 2.312 18.516 10.328 1 97.44 156 ASN A N 1
ATOM 1155 C CA . ASN A 1 156 ? 3.521 18.078 9.641 1 97.44 156 ASN A CA 1
ATOM 1156 C C . ASN A 1 156 ? 4.312 17.078 10.477 1 97.44 156 ASN A C 1
ATOM 1158 O O . ASN A 1 156 ? 4.859 16.109 9.945 1 97.44 156 ASN A O 1
ATOM 1162 N N . MET A 1 157 ? 4.41 17.359 11.797 1 97.94 157 MET A N 1
ATOM 1163 C CA . MET A 1 157 ? 5.152 16.438 12.648 1 97.94 157 MET A CA 1
ATOM 1164 C C . MET A 1 157 ? 4.445 15.094 12.734 1 97.94 157 MET A C 1
ATOM 1166 O O . MET A 1 157 ? 5.098 14.047 12.742 1 97.94 157 MET A O 1
ATOM 1170 N N . THR A 1 158 ? 3.107 15.164 12.844 1 97.5 158 THR A N 1
ATOM 1171 C CA . THR A 1 158 ? 2.359 13.914 12.898 1 97.5 158 THR A CA 1
ATOM 1172 C C . THR A 1 158 ? 2.396 13.203 11.547 1 97.5 158 THR A C 1
ATOM 1174 O O . THR A 1 158 ? 2.391 11.969 11.484 1 97.5 158 THR A O 1
ATOM 1177 N N . ASP A 1 159 ? 2.402 13.922 10.445 1 96.75 159 ASP A N 1
ATOM 1178 C CA . ASP A 1 159 ? 2.576 13.32 9.125 1 96.75 159 ASP A CA 1
ATOM 1179 C C . ASP A 1 159 ? 3.906 12.578 9.031 1 96.75 159 ASP A C 1
ATOM 1181 O O . ASP A 1 159 ? 3.957 11.445 8.555 1 96.75 159 ASP A O 1
ATOM 1185 N N . ALA A 1 160 ? 4.922 13.281 9.461 1 97.94 160 ALA A N 1
ATOM 1186 C CA . ALA A 1 160 ? 6.238 12.656 9.477 1 97.94 160 ALA A CA 1
ATOM 1187 C C . ALA A 1 160 ? 6.227 11.367 10.305 1 97.94 160 ALA A C 1
ATOM 1189 O O . ALA A 1 160 ? 6.746 10.336 9.867 1 97.94 160 ALA A O 1
ATOM 1190 N N . TYR A 1 161 ? 5.629 11.453 11.461 1 97.94 161 TYR A N 1
ATOM 1191 C CA . TYR A 1 161 ? 5.547 10.312 12.367 1 97.94 161 TYR A CA 1
ATOM 1192 C C . TYR A 1 161 ? 4.844 9.141 11.703 1 97.94 161 TYR A C 1
ATOM 1194 O O . TYR A 1 161 ? 5.293 7.996 11.82 1 97.94 161 TYR A O 1
ATOM 1202 N N . ARG A 1 162 ? 3.811 9.43 11.039 1 96.12 162 ARG A N 1
ATOM 1203 C CA . ARG A 1 162 ? 3.02 8.406 10.367 1 96.12 162 ARG A CA 1
ATOM 1204 C C . ARG A 1 162 ? 3.85 7.672 9.32 1 96.12 162 ARG A C 1
ATOM 1206 O O . ARG A 1 162 ? 3.662 6.477 9.094 1 96.12 162 ARG A O 1
ATOM 1213 N N . THR A 1 163 ? 4.812 8.297 8.711 1 96.62 163 THR A N 1
ATOM 1214 C CA . THR A 1 163 ? 5.566 7.711 7.609 1 96.62 163 THR A CA 1
ATOM 1215 C C . THR A 1 163 ? 6.609 6.727 8.125 1 96.62 163 THR A C 1
ATOM 1217 O O . THR A 1 163 ? 7.094 5.875 7.379 1 96.62 163 THR A O 1
ATOM 1220 N N . ILE A 1 164 ? 6.992 6.773 9.414 1 95.81 164 ILE A N 1
ATOM 1221 C CA . ILE A 1 164 ? 8.172 6.016 9.82 1 95.81 164 ILE A CA 1
ATOM 1222 C C . ILE A 1 164 ? 7.832 5.152 11.031 1 95.81 164 ILE A C 1
ATOM 1224 O O . ILE A 1 164 ? 8.273 4.008 11.133 1 95.81 164 ILE A O 1
ATOM 1228 N N . ALA A 1 165 ? 6.988 5.652 11.922 1 96.94 165 ALA A N 1
ATOM 1229 C CA . ALA A 1 165 ? 6.855 5.09 13.266 1 96.94 165 ALA A CA 1
ATOM 1230 C C . ALA A 1 165 ? 6.277 3.68 13.211 1 96.94 165 ALA A C 1
ATOM 1232 O O . ALA A 1 165 ? 6.816 2.756 13.828 1 96.94 165 ALA A O 1
ATOM 1233 N N . PRO A 1 166 ? 5.156 3.523 12.484 1 95.06 166 PRO A N 1
ATOM 1234 C CA . PRO A 1 166 ? 4.613 2.162 12.453 1 95.06 166 PRO A CA 1
ATOM 1235 C C . PRO A 1 166 ? 5.629 1.134 11.961 1 95.06 166 PRO A C 1
ATOM 1237 O O . PRO A 1 166 ? 5.66 0.004 12.461 1 95.06 166 PRO A O 1
ATOM 1240 N N . TYR A 1 167 ? 6.465 1.5 11.117 1 96.12 167 TYR A N 1
ATOM 1241 C CA . TYR A 1 167 ? 7.41 0.581 10.492 1 96.12 167 TYR A CA 1
ATOM 1242 C C . TYR A 1 167 ? 8.617 0.347 11.391 1 96.12 167 TYR A C 1
ATOM 1244 O O . TYR A 1 167 ? 9.102 -0.782 11.508 1 96.12 167 TYR A O 1
ATOM 1252 N N . LEU A 1 168 ? 9.07 1.405 12.016 1 97.31 168 LEU A N 1
ATOM 1253 C CA . LEU A 1 168 ? 10.203 1.268 12.922 1 97.31 168 LEU A CA 1
ATOM 1254 C C . LEU A 1 168 ? 9.797 0.5 14.18 1 97.31 168 LEU A C 1
ATOM 1256 O O . LEU A 1 168 ? 10.609 -0.235 14.75 1 97.31 168 LEU A O 1
ATOM 1260 N N . LYS A 1 169 ? 8.57 0.673 14.617 1 96.69 169 LYS A N 1
ATOM 1261 C CA . LYS A 1 169 ? 8.078 -0.107 15.75 1 96.69 169 LYS A CA 1
ATOM 1262 C C . LYS A 1 169 ? 8 -1.591 15.398 1 96.69 169 LYS A C 1
ATOM 1264 O O . LYS A 1 169 ? 8.281 -2.447 16.234 1 96.69 169 LYS A O 1
ATOM 1269 N N . ALA A 1 170 ? 7.648 -1.911 14.156 1 95.12 170 ALA A N 1
ATOM 1270 C CA . ALA A 1 170 ? 7.559 -3.293 13.688 1 95.12 170 ALA A CA 1
ATOM 1271 C C . ALA A 1 170 ? 8.945 -3.871 13.414 1 95.12 170 ALA A C 1
ATOM 1273 O O . ALA A 1 170 ? 9.164 -5.074 13.578 1 95.12 170 ALA A O 1
ATOM 1274 N N . GLN A 1 171 ? 9.883 -3.033 12.953 1 95.62 171 GLN A N 1
ATOM 1275 C CA . GLN A 1 171 ? 11.234 -3.445 12.602 1 95.62 171 GLN A CA 1
ATOM 1276 C C . GLN A 1 171 ? 12.258 -2.426 13.086 1 95.62 171 GLN A C 1
ATOM 1278 O O . GLN A 1 171 ? 12.773 -1.629 12.297 1 95.62 171 GLN A O 1
ATOM 1283 N N . PRO A 1 172 ? 12.586 -2.533 14.375 1 96.5 172 PRO A N 1
ATOM 1284 C CA . PRO A 1 172 ? 13.656 -1.655 14.852 1 96.5 172 PRO A CA 1
ATOM 1285 C C . PRO A 1 172 ? 14.945 -1.79 14.039 1 96.5 172 PRO A C 1
ATOM 1287 O O . PRO A 1 172 ? 15.297 -2.895 13.617 1 96.5 172 PRO A O 1
ATOM 1290 N N . GLY A 1 173 ? 15.57 -0.74 13.742 1 97.44 173 GLY A N 1
ATOM 1291 C CA . GLY A 1 173 ? 16.828 -0.769 13.016 1 97.44 173 GLY A CA 1
ATOM 1292 C C . GLY A 1 173 ? 16.641 -0.727 11.508 1 97.44 173 GLY A C 1
ATOM 1293 O O . GLY A 1 173 ? 17.625 -0.812 10.758 1 97.44 173 GLY A O 1
ATOM 1294 N N . ALA A 1 174 ? 15.469 -0.535 11.039 1 97.44 174 ALA A N 1
ATOM 1295 C CA . ALA A 1 174 ? 15.20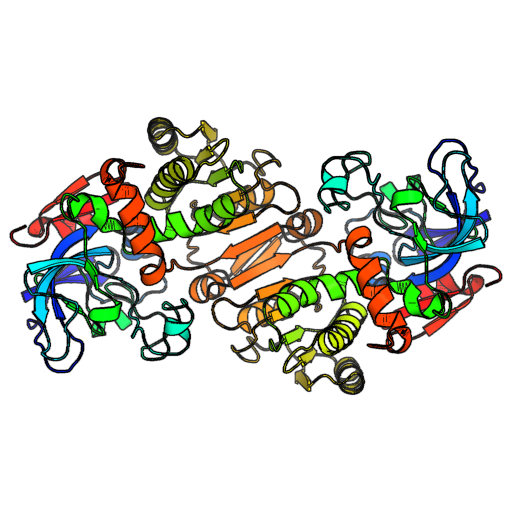3 -0.477 9.609 1 97.44 174 ALA A CA 1
ATOM 1296 C C . ALA A 1 174 ? 15.945 0.684 8.961 1 97.44 174 ALA A C 1
ATOM 1298 O O . ALA A 1 174 ? 16.062 1.762 9.547 1 97.44 174 ALA A O 1
ATOM 1299 N N . ASN A 1 175 ? 16.469 0.414 7.742 1 97.62 175 ASN A N 1
ATOM 1300 C CA . ASN A 1 175 ? 17.078 1.461 6.93 1 97.62 175 ASN A CA 1
ATOM 1301 C C . ASN A 1 175 ? 16.016 2.254 6.16 1 97.62 175 ASN A C 1
ATOM 1303 O O . ASN A 1 175 ? 15.117 1.672 5.559 1 97.62 175 ASN A O 1
ATOM 1307 N N . ILE A 1 176 ? 16.172 3.59 6.215 1 98.38 176 ILE A N 1
ATOM 1308 C CA . ILE A 1 176 ? 15.125 4.457 5.695 1 98.38 176 ILE A CA 1
ATOM 1309 C C . ILE A 1 176 ? 15.695 5.371 4.617 1 98.38 176 ILE A C 1
ATOM 1311 O O . ILE A 1 176 ? 16.781 5.918 4.77 1 98.38 176 ILE A O 1
ATOM 1315 N N . LEU A 1 177 ? 15 5.465 3.521 1 98.69 177 LEU A N 1
ATOM 1316 C CA . LEU A 1 177 ? 15.234 6.492 2.512 1 98.69 177 LEU A CA 1
ATOM 1317 C C . LEU A 1 177 ? 14.148 7.562 2.561 1 98.69 177 LEU A C 1
ATOM 1319 O O . LEU A 1 177 ? 12.961 7.25 2.508 1 98.69 177 LEU A O 1
ATOM 1323 N N . ILE A 1 178 ? 14.516 8.773 2.688 1 98.81 178 ILE A N 1
ATOM 1324 C CA . ILE A 1 178 ? 13.609 9.914 2.604 1 98.81 178 ILE A CA 1
ATOM 1325 C C . ILE A 1 178 ? 13.938 10.742 1.364 1 98.81 178 ILE A C 1
ATOM 1327 O O . ILE A 1 178 ? 15.055 11.258 1.231 1 98.81 178 ILE A O 1
ATOM 1331 N N . VAL A 1 179 ? 12.992 10.844 0.473 1 98.56 179 VAL A N 1
ATOM 1332 C CA . VAL A 1 179 ? 13.141 11.672 -0.719 1 98.56 179 VAL A CA 1
ATOM 1333 C C . VAL A 1 179 ? 12.531 13.047 -0.473 1 98.56 179 VAL A C 1
ATOM 1335 O O . VAL A 1 179 ? 11.305 13.195 -0.466 1 98.56 179 VAL A O 1
ATOM 1338 N N . GLY A 1 180 ? 13.367 14.023 -0.335 1 97.75 180 GLY A N 1
ATOM 1339 C CA . GLY A 1 180 ? 12.945 15.375 0.013 1 97.75 180 GLY A CA 1
ATOM 1340 C C . GLY A 1 180 ? 12.461 16.172 -1.18 1 97.75 180 GLY A C 1
ATOM 1341 O O . GLY A 1 180 ? 12.648 15.766 -2.326 1 97.75 180 GLY A O 1
ATOM 1342 N N . GLY A 1 181 ? 11.891 17.281 -0.949 1 95.5 181 GLY A N 1
ATOM 1343 C CA . GLY A 1 181 ? 11.328 18.172 -1.939 1 95.5 181 GLY A CA 1
ATOM 1344 C C . GLY A 1 181 ? 10.297 19.125 -1.36 1 95.5 181 GLY A C 1
ATOM 1345 O O . GLY A 1 181 ? 10.562 19.812 -0.366 1 95.5 181 GLY A O 1
ATOM 1346 N N . VAL A 1 182 ? 9.062 19.109 -1.916 1 92.12 182 VAL A N 1
ATOM 1347 C CA . VAL A 1 182 ? 8.023 20.094 -1.604 1 92.12 182 VAL A CA 1
ATOM 1348 C C . VAL A 1 182 ? 7.648 19.984 -0.129 1 92.12 182 VAL A C 1
ATOM 1350 O O . VAL A 1 182 ? 7.473 21 0.546 1 92.12 182 VAL A O 1
ATOM 1353 N N . ALA A 1 183 ? 7.52 18.781 0.345 1 95.06 183 ALA A N 1
ATOM 1354 C CA . ALA A 1 183 ? 7.203 18.578 1.756 1 95.06 183 ALA A CA 1
ATOM 1355 C C . ALA A 1 183 ? 8.469 18.547 2.604 1 95.06 183 ALA A C 1
ATOM 1357 O O . ALA A 1 183 ? 8.719 17.578 3.322 1 95.06 183 ALA A O 1
ATOM 1358 N N . GLU A 1 184 ? 9.164 19.625 2.584 1 96.5 184 GLU A N 1
ATOM 1359 C CA . GLU A 1 184 ? 10.508 19.688 3.148 1 96.5 184 GLU A CA 1
ATOM 1360 C C . GLU A 1 184 ? 10.477 19.516 4.664 1 96.5 184 GLU A C 1
ATOM 1362 O O . GLU A 1 184 ? 11.266 18.75 5.219 1 96.5 184 GLU A O 1
ATOM 1367 N N . SER A 1 185 ? 9.648 20.234 5.375 1 97.75 185 SER A N 1
ATOM 1368 C CA . SER A 1 185 ? 9.641 20.141 6.828 1 97.75 185 SER A CA 1
ATOM 1369 C C . SER A 1 185 ? 9.25 18.75 7.297 1 97.75 185 SER A C 1
ATOM 1371 O O . SER A 1 185 ? 9.781 18.25 8.289 1 97.75 185 SER A O 1
ATOM 1373 N N . ILE A 1 186 ? 8.281 18.109 6.617 1 97.81 186 ILE A N 1
ATOM 1374 C CA . ILE A 1 186 ? 7.891 16.734 6.949 1 97.81 186 ILE A CA 1
ATOM 1375 C C . ILE A 1 186 ? 9.102 15.812 6.836 1 97.81 186 ILE A C 1
ATOM 1377 O O . ILE A 1 186 ? 9.352 14.992 7.723 1 97.81 186 ILE A O 1
ATOM 1381 N N . ALA A 1 187 ? 9.875 15.984 5.777 1 98.44 187 ALA A N 1
ATOM 1382 C CA . ALA A 1 187 ? 11.086 15.188 5.594 1 98.44 187 ALA A CA 1
ATOM 1383 C C . ALA A 1 187 ? 12.062 15.398 6.75 1 98.44 187 ALA A C 1
ATOM 1385 O O . ALA A 1 187 ? 12.641 14.438 7.258 1 98.44 187 ALA A O 1
ATOM 1386 N N . CYS A 1 188 ? 12.219 16.609 7.168 1 98.56 188 CYS A N 1
ATOM 1387 C CA . CYS A 1 188 ? 13.125 16.938 8.258 1 98.56 188 CYS A CA 1
ATOM 1388 C C . CYS A 1 188 ? 12.656 16.328 9.57 1 98.56 188 CYS A C 1
ATOM 1390 O O . CYS A 1 188 ? 13.453 15.742 10.305 1 98.56 188 CYS A O 1
ATOM 1392 N N . TYR A 1 189 ? 11.359 16.484 9.844 1 98.5 189 TYR A N 1
ATOM 1393 C CA . TYR A 1 189 ? 10.812 15.867 11.055 1 98.5 189 TYR A CA 1
ATOM 1394 C C . TYR A 1 189 ? 10.953 14.352 11.008 1 98.5 189 TYR A C 1
ATOM 1396 O O . TYR A 1 189 ? 11.211 13.719 12.039 1 98.5 189 TYR A O 1
ATOM 1404 N N . ALA A 1 190 ? 10.797 13.766 9.836 1 98.44 190 ALA A N 1
ATOM 1405 C CA . ALA A 1 190 ? 10.938 12.32 9.68 1 98.44 190 ALA A CA 1
ATOM 1406 C C . ALA A 1 190 ? 12.352 11.859 10.031 1 98.44 190 ALA A C 1
ATOM 1408 O O . ALA A 1 190 ? 12.531 10.805 10.648 1 98.44 190 ALA A O 1
ATOM 1409 N N . ILE A 1 191 ? 13.367 12.648 9.633 1 98.69 191 ILE A N 1
ATOM 1410 C CA . ILE A 1 191 ? 14.742 12.336 9.984 1 98.69 191 ILE A CA 1
ATOM 1411 C C . ILE A 1 191 ? 14.891 12.281 11.508 1 98.69 191 ILE A C 1
ATOM 1413 O O . ILE A 1 191 ? 15.375 11.289 12.055 1 98.69 191 ILE A O 1
ATOM 1417 N N . LEU A 1 192 ? 14.414 13.305 12.164 1 98.38 192 LEU A N 1
ATOM 1418 C CA . LEU A 1 192 ? 14.562 13.43 13.609 1 98.38 192 LEU A CA 1
ATOM 1419 C C . LEU A 1 192 ? 13.789 12.328 14.336 1 98.38 192 LEU A C 1
ATOM 1421 O O . LEU A 1 192 ? 14.312 11.711 15.273 1 98.38 192 LEU A O 1
ATOM 1425 N N . GLU A 1 193 ? 12.586 12.109 13.906 1 98.19 193 GLU A N 1
ATOM 1426 C CA . GLU A 1 193 ? 11.75 11.094 14.539 1 98.19 193 GLU A CA 1
ATOM 1427 C C . GLU A 1 193 ? 12.305 9.688 14.281 1 98.19 193 GLU A C 1
ATOM 1429 O O . GLU A 1 193 ? 12.219 8.82 15.148 1 98.19 193 GLU A O 1
ATOM 1434 N N . ALA A 1 194 ? 12.836 9.461 13.086 1 98.38 194 ALA A N 1
ATOM 1435 C CA . ALA A 1 194 ? 13.461 8.18 12.789 1 98.38 194 ALA A CA 1
ATOM 1436 C C . ALA A 1 194 ? 14.625 7.902 13.734 1 98.38 194 ALA A C 1
ATOM 1438 O O . ALA A 1 194 ? 14.781 6.789 14.234 1 98.38 194 ALA A O 1
ATOM 1439 N N . GLN A 1 195 ? 15.438 8.922 13.953 1 97.94 195 GLN A N 1
ATOM 1440 C CA . GLN A 1 195 ? 16.531 8.805 14.906 1 97.94 195 GLN A CA 1
ATOM 1441 C C . GLN A 1 195 ? 16.016 8.461 16.297 1 97.94 195 GLN A C 1
ATOM 1443 O O . GLN A 1 195 ? 16.531 7.531 16.938 1 97.94 195 GLN A O 1
ATOM 1448 N N . ALA A 1 196 ? 15.023 9.18 16.688 1 97.38 196 ALA A N 1
ATOM 1449 C CA . ALA A 1 196 ? 14.461 9 18.016 1 97.38 196 ALA A CA 1
ATOM 1450 C C . ALA A 1 196 ? 13.875 7.605 18.188 1 97.38 196 ALA A C 1
ATOM 1452 O O . ALA A 1 196 ? 13.867 7.059 19.297 1 97.38 196 ALA A O 1
ATOM 1453 N N . LEU A 1 197 ? 13.414 6.996 17.125 1 97.56 197 LEU A N 1
ATOM 1454 C CA . LEU A 1 197 ? 12.727 5.711 17.172 1 97.56 197 LEU A CA 1
ATOM 1455 C C . LEU A 1 197 ? 13.688 4.566 16.875 1 97.56 197 LEU A C 1
ATOM 1457 O O . LEU A 1 197 ? 13.273 3.406 16.781 1 97.56 197 LEU A O 1
ATOM 1461 N N . GLY A 1 198 ? 14.906 4.863 16.594 1 97.38 198 GLY A N 1
ATOM 1462 C CA . GLY A 1 198 ? 15.93 3.834 16.5 1 97.38 198 GLY A CA 1
ATOM 1463 C C . GLY A 1 198 ? 16.078 3.287 15.094 1 97.38 198 GLY A C 1
ATOM 1464 O O . GLY A 1 198 ? 16.281 2.084 14.906 1 97.38 198 GLY A O 1
ATOM 1465 N N . ALA A 1 199 ? 15.977 4.109 14.141 1 97.81 199 ALA A N 1
ATOM 1466 C CA . ALA A 1 199 ? 16.234 3.707 12.758 1 97.81 199 ALA A CA 1
ATOM 1467 C C . ALA A 1 199 ? 17.688 3.275 12.578 1 97.81 199 ALA A C 1
ATOM 1469 O O . ALA A 1 199 ? 18.562 3.66 13.359 1 97.81 199 ALA A O 1
ATOM 1470 N N . GLY A 1 200 ? 17.891 2.393 11.602 1 97.5 200 GLY A N 1
ATOM 1471 C CA . GLY A 1 200 ? 19.25 2.146 11.141 1 97.5 200 GLY A CA 1
ATOM 1472 C C . GLY A 1 200 ? 19.844 3.32 10.383 1 97.5 200 GLY A C 1
ATOM 1473 O O . GLY A 1 200 ? 19.906 4.438 10.906 1 97.5 200 GLY A O 1
ATOM 1474 N N . LYS A 1 201 ? 20.266 3.078 9.211 1 97.06 201 LYS A N 1
ATOM 1475 C CA . LYS A 1 201 ? 20.766 4.172 8.383 1 97.06 201 LYS A CA 1
ATOM 1476 C C . LYS A 1 201 ? 19.625 5.016 7.828 1 97.06 201 LYS A C 1
ATOM 1478 O O . LYS A 1 201 ? 18.641 4.477 7.305 1 97.06 201 LYS A O 1
ATOM 1483 N N . ILE A 1 202 ? 19.688 6.312 8 1 98.44 202 ILE A N 1
ATOM 1484 C CA . ILE A 1 202 ? 18.75 7.266 7.422 1 98.44 202 ILE A CA 1
ATOM 1485 C C . ILE A 1 202 ? 19.406 7.992 6.254 1 98.44 202 ILE A C 1
ATOM 1487 O O . ILE A 1 202 ? 20.375 8.742 6.445 1 98.44 202 ILE A O 1
ATOM 1491 N N . THR A 1 203 ? 18.953 7.727 5.07 1 98.44 203 THR A N 1
ATOM 1492 C CA . THR A 1 203 ? 19.438 8.375 3.859 1 98.44 203 THR A CA 1
ATOM 1493 C C . THR A 1 203 ? 18.422 9.406 3.352 1 98.44 203 THR A C 1
ATOM 1495 O O . THR A 1 203 ? 17.234 9.117 3.254 1 98.44 203 THR A O 1
ATOM 1498 N N . TYR A 1 204 ? 18.875 10.602 3.16 1 98.69 204 TYR A N 1
ATOM 1499 C CA . TYR A 1 204 ? 18.078 11.68 2.594 1 98.69 204 TYR A CA 1
ATOM 1500 C C . TYR A 1 204 ? 18.547 12.023 1.183 1 98.69 204 TYR A C 1
ATOM 1502 O O . TYR A 1 204 ? 19.75 12.211 0.947 1 98.69 204 TYR A O 1
ATOM 1510 N N . PHE A 1 205 ? 17.609 12.039 0.251 1 98.69 205 PHE A N 1
ATOM 1511 C CA . PHE A 1 205 ? 17.906 12.445 -1.117 1 98.69 205 PHE A CA 1
ATOM 1512 C C . PHE A 1 205 ? 17.141 13.719 -1.479 1 98.69 205 PHE A C 1
ATOM 1514 O O . PHE A 1 205 ? 15.977 13.875 -1.107 1 98.69 205 PHE A O 1
ATOM 1521 N N . ASP A 1 206 ? 17.797 14.586 -2.268 1 98.56 206 ASP A N 1
ATOM 1522 C CA . ASP A 1 206 ? 17.156 15.766 -2.832 1 98.56 206 ASP A CA 1
ATOM 1523 C C . ASP A 1 206 ? 17.922 16.281 -4.047 1 98.56 206 ASP A C 1
ATOM 1525 O O . ASP A 1 206 ? 19.125 16.047 -4.172 1 98.56 206 ASP A O 1
ATOM 1529 N N . THR A 1 207 ? 17.188 16.906 -4.93 1 98.12 207 THR A N 1
ATOM 1530 C CA . THR A 1 207 ? 17.844 17.531 -6.082 1 98.12 207 THR A CA 1
ATOM 1531 C C . THR A 1 207 ? 18.359 18.922 -5.727 1 98.12 207 THR A C 1
ATOM 1533 O O . THR A 1 207 ? 19.078 19.531 -6.512 1 98.12 207 THR A O 1
ATOM 1536 N N . ASP A 1 208 ? 18 19.5 -4.609 1 97.94 208 ASP A N 1
ATOM 1537 C CA . ASP A 1 208 ? 18.453 20.797 -4.121 1 97.94 208 ASP A CA 1
ATOM 1538 C C . ASP A 1 208 ? 19.547 20.625 -3.072 1 97.94 208 ASP A C 1
ATOM 1540 O O . ASP A 1 208 ? 19.312 20.062 -2 1 97.94 208 ASP A O 1
ATOM 1544 N N . LYS A 1 209 ? 20.688 21.203 -3.291 1 97.69 209 LYS A N 1
ATOM 1545 C CA . LYS A 1 209 ? 21.859 21.016 -2.434 1 97.69 209 LYS A CA 1
ATOM 1546 C C . LYS A 1 209 ? 21.641 21.656 -1.062 1 97.69 209 LYS A C 1
ATOM 1548 O O . LYS A 1 209 ? 22.109 21.141 -0.048 1 97.69 209 LYS A O 1
ATOM 1553 N N . SER A 1 210 ? 20.969 22.734 -1.023 1 97.62 210 SER A N 1
ATOM 1554 C CA . SER A 1 210 ? 20.734 23.406 0.25 1 97.62 210 SER A CA 1
ATOM 1555 C C . SER A 1 210 ? 19.875 22.547 1.173 1 97.62 210 SER A C 1
ATOM 1557 O O . SER A 1 210 ? 20.109 22.5 2.383 1 97.62 210 SER A O 1
ATOM 1559 N N . ARG A 1 211 ? 18.891 21.906 0.657 1 98.06 211 ARG A N 1
ATOM 1560 C CA . ARG A 1 211 ? 18.078 20.984 1.447 1 98.06 211 ARG A CA 1
ATOM 1561 C C . ARG A 1 211 ? 18.891 19.781 1.92 1 98.06 211 ARG A C 1
ATOM 1563 O O . ARG A 1 211 ? 18.719 19.328 3.049 1 98.06 211 ARG A O 1
ATOM 1570 N N . CYS A 1 212 ? 19.734 19.312 1.044 1 98.44 212 CYS A N 1
ATOM 1571 C CA . CYS A 1 212 ? 20.641 18.219 1.42 1 98.44 212 CYS A CA 1
ATOM 1572 C C . CYS A 1 212 ? 21.531 18.641 2.582 1 98.44 212 CYS A C 1
ATOM 1574 O O . CYS A 1 212 ? 21.703 17.875 3.541 1 98.44 212 CYS A O 1
ATOM 1576 N N . ASP A 1 213 ? 22.078 19.828 2.445 1 98.38 213 ASP A N 1
ATOM 1577 C CA . ASP A 1 213 ? 22.969 20.328 3.496 1 98.38 213 ASP A CA 1
ATOM 1578 C C . ASP A 1 213 ? 22.234 20.406 4.832 1 98.38 213 ASP A C 1
ATOM 1580 O O . ASP A 1 213 ? 22.781 20.031 5.871 1 98.38 213 ASP A O 1
ATOM 1584 N N . PHE A 1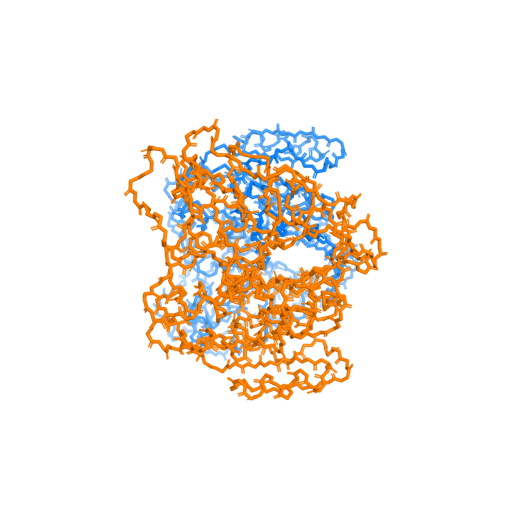 214 ? 21.078 20.875 4.805 1 98.38 214 PHE A N 1
ATOM 1585 C CA . PHE A 1 214 ? 20.312 20.969 6.043 1 98.38 214 PHE A CA 1
ATOM 1586 C C . PHE A 1 214 ? 20 19.594 6.605 1 98.38 214 PHE A C 1
ATOM 1588 O O . PHE A 1 214 ? 20.125 19.359 7.812 1 98.38 214 PHE A O 1
ATOM 1595 N N . ALA A 1 215 ? 19.562 18.672 5.758 1 98.69 215 ALA A N 1
ATOM 1596 C CA . ALA A 1 215 ? 19.281 17.312 6.195 1 98.69 215 ALA A CA 1
ATOM 1597 C C . ALA A 1 215 ? 20.516 16.688 6.836 1 98.69 215 ALA A C 1
ATOM 1599 O O . ALA A 1 215 ? 20.406 15.961 7.832 1 98.69 215 ALA A O 1
ATOM 1600 N N . ALA A 1 216 ? 21.656 16.938 6.258 1 98.62 216 ALA A N 1
ATOM 1601 C CA . ALA A 1 216 ? 22.922 16.453 6.832 1 98.62 216 ALA A CA 1
ATOM 1602 C C . ALA A 1 216 ? 23.125 17 8.242 1 98.62 216 ALA A C 1
ATOM 1604 O O . ALA A 1 216 ? 23.578 16.281 9.133 1 98.62 216 ALA A O 1
ATOM 1605 N N . SER A 1 217 ? 22.797 18.219 8.406 1 98.38 217 SER A N 1
ATOM 1606 C CA . SER A 1 217 ? 22.953 18.844 9.711 1 98.38 217 SER A CA 1
ATOM 1607 C C . SER A 1 217 ? 22.031 18.219 10.742 1 98.38 217 SER A C 1
ATOM 1609 O O . SER A 1 217 ? 22.266 18.328 11.945 1 98.38 217 SER A O 1
ATOM 1611 N N . LEU A 1 218 ? 20.953 17.609 10.297 1 98.19 218 LEU A N 1
ATOM 1612 C CA . LEU A 1 218 ? 20.047 16.906 11.195 1 98.19 218 LEU A CA 1
ATOM 1613 C C . LEU A 1 218 ? 20.531 15.492 11.484 1 98.19 218 LEU A C 1
ATOM 1615 O O . LEU A 1 218 ? 19.938 14.773 12.289 1 98.19 218 LEU A O 1
ATOM 1619 N N . GLY A 1 219 ? 21.562 15.047 10.742 1 97.5 219 GLY A N 1
ATOM 1620 C CA . GLY A 1 219 ? 22.172 13.766 11.055 1 97.5 219 GLY A CA 1
ATOM 1621 C C . GLY A 1 219 ? 21.891 12.703 10.008 1 97.5 219 GLY A C 1
ATOM 1622 O O . GLY A 1 219 ? 22.25 11.539 10.188 1 97.5 219 GLY A O 1
ATOM 1623 N N . ALA A 1 220 ? 21.281 13.047 8.938 1 98.31 220 ALA A N 1
ATOM 1624 C CA . ALA A 1 220 ? 21.016 12.07 7.883 1 98.31 220 ALA A CA 1
ATOM 1625 C C . ALA A 1 220 ? 22.219 11.922 6.953 1 98.31 220 ALA A C 1
ATOM 1627 O O . ALA A 1 220 ? 22.984 12.875 6.762 1 98.31 220 ALA A O 1
ATOM 1628 N N . ALA A 1 221 ? 22.422 10.727 6.422 1 98.19 221 ALA A N 1
ATOM 1629 C CA . ALA A 1 221 ? 23.266 10.578 5.246 1 98.19 221 ALA A CA 1
ATOM 1630 C C . ALA A 1 221 ? 22.594 11.156 4.004 1 98.19 221 ALA A C 1
ATOM 1632 O O . ALA A 1 221 ? 21.406 10.953 3.781 1 98.19 221 ALA A O 1
ATOM 1633 N N . VAL A 1 222 ? 23.375 11.898 3.25 1 97.94 222 VAL A N 1
ATOM 1634 C CA . VAL A 1 222 ? 22.719 12.633 2.172 1 97.94 222 VAL A CA 1
ATOM 1635 C C . VAL A 1 222 ? 23.266 12.164 0.824 1 97.94 222 VAL A C 1
ATOM 1637 O O . VAL A 1 222 ? 24.453 11.891 0.686 1 97.94 222 VAL A O 1
ATOM 1640 N N . GLU A 1 223 ? 22.406 12.016 -0.074 1 97.31 223 GLU A N 1
ATOM 1641 C CA . GLU A 1 223 ? 22.688 11.836 -1.492 1 97.31 223 GLU A CA 1
ATOM 1642 C C . GLU A 1 223 ? 22.062 12.953 -2.33 1 97.31 223 GLU A C 1
ATOM 1644 O O . GLU A 1 223 ? 20.891 13.273 -2.166 1 97.31 223 GLU A O 1
ATOM 1649 N N . HIS A 1 224 ? 22.859 13.562 -3.164 1 97.69 224 HIS A N 1
ATOM 1650 C CA . HIS A 1 224 ? 22.406 14.664 -4.004 1 97.69 224 HIS A CA 1
ATOM 1651 C C . HIS A 1 224 ? 22.641 14.359 -5.48 1 97.69 224 HIS A C 1
ATOM 1653 O O . HIS A 1 224 ? 23.672 13.789 -5.848 1 97.69 224 HIS A O 1
ATOM 1659 N N . ALA A 1 225 ? 21.688 14.664 -6.293 1 97.5 225 ALA A N 1
ATOM 1660 C CA . ALA A 1 225 ? 21.812 14.703 -7.75 1 97.5 225 ALA A CA 1
ATOM 1661 C C . ALA A 1 225 ? 20.938 15.805 -8.344 1 97.5 225 ALA A C 1
ATOM 1663 O O . ALA A 1 225 ? 19.938 16.203 -7.734 1 97.5 225 ALA A O 1
ATOM 1664 N N . GLU A 1 226 ? 21.281 16.312 -9.508 1 96.75 226 GLU A N 1
ATOM 1665 C CA . GLU A 1 226 ? 20.531 17.406 -10.133 1 96.75 226 GLU A CA 1
ATOM 1666 C C . GLU A 1 226 ? 19.188 16.922 -10.656 1 96.75 226 GLU A C 1
ATOM 1668 O O . GLU A 1 226 ? 18.266 17.719 -10.883 1 96.75 226 GLU A O 1
ATOM 1673 N N . LYS A 1 227 ? 19.203 15.648 -10.945 1 96.81 227 LYS A N 1
ATOM 1674 C CA . LYS A 1 227 ? 17.984 15 -11.406 1 96.81 227 LYS A CA 1
ATOM 1675 C C . LYS A 1 227 ? 17.719 13.719 -10.625 1 96.81 227 LYS A C 1
ATOM 1677 O O . LYS A 1 227 ? 18.625 13.141 -10.039 1 96.81 227 LYS A O 1
ATOM 1682 N N . TYR A 1 228 ? 16.453 13.367 -10.539 1 97.25 228 TYR A N 1
ATOM 1683 C CA . TYR A 1 228 ? 16.109 12.109 -9.891 1 97.25 228 TYR A CA 1
ATOM 1684 C C . TYR A 1 228 ? 16.641 10.922 -10.672 1 97.25 228 TYR A C 1
ATOM 1686 O O . TYR A 1 228 ? 16.312 10.734 -11.844 1 97.25 228 TYR A O 1
ATOM 1694 N N . PRO A 1 229 ? 17.484 10.148 -10.07 1 97 229 PRO A N 1
ATOM 1695 C CA . PRO A 1 229 ? 17.828 8.875 -10.719 1 97 229 PRO A CA 1
ATOM 1696 C C . PRO A 1 229 ? 16.672 7.883 -10.711 1 97 229 PRO A C 1
ATOM 1698 O O . PRO A 1 229 ? 15.648 8.125 -10.055 1 97 229 PRO A O 1
ATOM 1701 N N . GLN A 1 230 ? 16.781 6.859 -11.477 1 94.94 230 GLN A N 1
ATOM 1702 C CA . GLN A 1 230 ? 15.734 5.84 -11.508 1 94.94 230 GLN A CA 1
ATOM 1703 C C . GLN A 1 230 ? 15.531 5.215 -10.133 1 94.94 230 GLN A C 1
ATOM 1705 O O . GLN A 1 230 ? 14.398 4.949 -9.727 1 94.94 230 GLN A O 1
ATOM 1710 N N . ARG A 1 231 ? 16.578 4.895 -9.477 1 95.19 231 ARG A N 1
ATOM 1711 C CA . ARG A 1 231 ? 16.594 4.383 -8.109 1 95.19 231 ARG A CA 1
ATOM 1712 C C . ARG A 1 231 ? 17.938 4.691 -7.426 1 95.19 231 ARG A C 1
ATOM 1714 O O . ARG A 1 231 ? 18.922 5.008 -8.094 1 95.19 231 ARG A O 1
ATOM 1721 N N . LEU A 1 232 ? 18.125 4.875 -6.16 1 90.81 232 LEU A N 1
ATOM 1722 C CA . LEU A 1 232 ? 19.406 4.977 -5.469 1 90.81 232 LEU A CA 1
ATOM 1723 C C . LEU A 1 232 ? 19.984 3.592 -5.211 1 90.81 232 LEU A C 1
ATOM 1725 O O . LEU A 1 232 ? 21.141 3.332 -5.547 1 90.81 232 LEU A O 1
ATOM 1729 N N . ALA A 1 233 ? 19.375 2.869 -4.199 1 79.94 233 ALA A N 1
ATOM 1730 C CA . ALA A 1 233 ? 19.703 1.475 -3.91 1 79.94 233 ALA A CA 1
ATOM 1731 C C . ALA A 1 233 ? 18.453 0.61 -3.902 1 79.94 233 ALA A C 1
ATOM 1733 O O . ALA A 1 233 ? 17.359 1.093 -4.203 1 79.94 233 ALA A O 1
ATOM 1734 N N . GLY A 1 234 ? 18.547 -0.499 -3.912 1 67.5 234 GLY A N 1
ATOM 1735 C CA . GLY A 1 234 ? 17.438 -1.423 -3.752 1 67.5 234 GLY A CA 1
ATOM 1736 C C . GLY A 1 234 ? 17.438 -2.141 -2.414 1 67.5 234 GLY A C 1
ATOM 1737 O O . GLY A 1 234 ? 16.984 -3.277 -2.312 1 67.5 234 GLY A O 1
ATOM 1738 N N . GLU A 1 235 ? 17.812 -1.212 -1.442 1 85.5 235 GLU A N 1
ATOM 1739 C CA . GLU A 1 235 ? 18.094 -1.943 -0.211 1 85.5 235 GLU A CA 1
ATOM 1740 C C . GLU A 1 235 ? 17.359 -1.331 0.977 1 85.5 235 GLU A C 1
ATOM 1742 O O . GLU A 1 235 ? 17.531 -1.767 2.115 1 85.5 235 GLU A O 1
ATOM 1747 N N . PHE A 1 236 ? 16.469 -0.379 0.712 1 97.38 236 PHE A N 1
ATOM 1748 C CA . PHE A 1 236 ? 15.859 0.295 1.85 1 97.38 236 PHE A CA 1
ATOM 1749 C C . PHE A 1 236 ? 14.625 -0.466 2.332 1 97.38 236 PHE A C 1
ATOM 1751 O O . PHE A 1 236 ? 13.805 -0.901 1.524 1 97.38 236 PHE A O 1
ATOM 1758 N N . ASP A 1 237 ? 14.5 -0.615 3.67 1 97.25 237 ASP A N 1
ATOM 1759 C CA . ASP A 1 237 ? 13.328 -1.256 4.27 1 97.25 237 ASP A CA 1
ATOM 1760 C C . ASP A 1 237 ? 12.086 -0.387 4.113 1 97.25 237 ASP A C 1
ATOM 1762 O O . ASP A 1 237 ? 10.992 -0.898 3.85 1 97.25 237 ASP A O 1
ATOM 1766 N N . VAL A 1 238 ? 12.289 0.913 4.305 1 98.38 238 VAL A N 1
ATOM 1767 C CA . VAL A 1 238 ? 11.219 1.903 4.246 1 98.38 238 VAL A CA 1
ATOM 1768 C C . VAL A 1 238 ? 11.648 3.08 3.373 1 98.38 238 VAL A C 1
ATOM 1770 O O . VAL A 1 238 ? 12.766 3.588 3.51 1 98.38 238 VAL A O 1
ATOM 1773 N N . THR A 1 239 ? 10.852 3.441 2.414 1 98.56 239 THR A N 1
ATOM 1774 C CA . THR A 1 239 ? 11.086 4.652 1.635 1 98.56 239 THR A CA 1
ATOM 1775 C C . THR A 1 239 ? 9.953 5.652 1.835 1 98.56 239 THR A C 1
ATOM 1777 O O . THR A 1 239 ? 8.781 5.27 1.925 1 98.56 239 THR A O 1
ATOM 1780 N N . VAL A 1 240 ? 10.281 6.898 1.992 1 98.56 240 VAL A N 1
ATOM 1781 C CA . VAL A 1 240 ? 9.328 7.984 2.211 1 98.56 240 VAL A CA 1
ATOM 1782 C C . VAL A 1 240 ? 9.445 9.008 1.087 1 98.56 240 VAL A C 1
ATOM 1784 O O . VAL A 1 240 ? 10.523 9.555 0.845 1 98.56 240 VAL A O 1
ATOM 1787 N N . ASP A 1 241 ? 8.383 9.258 0.444 1 98.38 241 ASP A N 1
ATOM 1788 C CA . ASP A 1 241 ? 8.367 10.258 -0.619 1 98.38 241 ASP A CA 1
ATOM 1789 C C . ASP A 1 241 ? 7.77 11.578 -0.126 1 98.38 241 ASP A C 1
ATOM 1791 O O . ASP A 1 241 ? 6.57 11.656 0.156 1 98.38 241 ASP A O 1
ATOM 1795 N N . CYS A 1 242 ? 8.57 12.578 -0.022 1 97.44 242 CYS A N 1
ATOM 1796 C CA . CYS A 1 242 ? 8.188 13.945 0.313 1 97.44 242 CYS A CA 1
ATOM 1797 C C . CYS A 1 242 ? 8.469 14.891 -0.847 1 97.44 242 CYS A C 1
ATOM 1799 O O . CYS A 1 242 ? 8.555 16.109 -0.656 1 97.44 242 CYS A O 1
ATOM 1801 N N . SER A 1 243 ? 8.617 14.391 -2.064 1 96.44 243 SER A N 1
ATOM 1802 C CA . SER A 1 243 ? 9.211 15.164 -3.15 1 96.44 243 SER A CA 1
ATOM 1803 C C . SER A 1 243 ? 8.164 16.047 -3.828 1 96.44 243 SER A C 1
ATOM 1805 O O . SER A 1 243 ? 8.492 17.125 -4.328 1 96.44 243 SER A O 1
ATOM 1807 N N . GLY A 1 244 ? 6.973 15.594 -3.941 1 94.25 244 GLY A N 1
ATOM 1808 C CA . GLY A 1 244 ? 5.965 16.281 -4.73 1 94.25 244 GLY A CA 1
ATOM 1809 C C . GLY A 1 244 ? 6.215 16.188 -6.227 1 94.25 244 GLY A C 1
ATOM 1810 O O . GLY A 1 244 ? 5.668 16.984 -7 1 94.25 244 GLY A O 1
ATOM 1811 N N . GLN A 1 245 ? 7.117 15.312 -6.621 1 95.38 245 GLN A N 1
ATOM 1812 C CA . GLN A 1 245 ? 7.484 15.094 -8.016 1 95.38 245 GLN A CA 1
ATOM 1813 C C . GLN A 1 245 ? 7.289 13.633 -8.414 1 95.38 245 GLN A C 1
ATOM 1815 O O . GLN A 1 245 ? 7.684 12.727 -7.676 1 95.38 245 GLN A O 1
ATOM 1820 N N . ILE A 1 246 ? 6.688 13.461 -9.625 1 96.31 246 ILE A N 1
ATOM 1821 C CA . ILE A 1 246 ? 6.398 12.109 -10.102 1 96.31 246 ILE A CA 1
ATOM 1822 C C . ILE A 1 246 ? 7.688 11.289 -10.133 1 96.31 246 ILE A C 1
ATOM 1824 O O . ILE A 1 246 ? 7.715 10.141 -9.688 1 96.31 246 ILE A O 1
ATOM 1828 N N . ASP A 1 247 ? 8.773 11.875 -10.609 1 96.69 247 ASP A N 1
ATOM 1829 C CA . ASP A 1 247 ? 10.039 11.156 -10.711 1 96.69 247 ASP A CA 1
ATOM 1830 C C . ASP A 1 247 ? 10.602 10.828 -9.328 1 96.69 247 ASP A C 1
ATOM 1832 O O . ASP A 1 247 ? 11.211 9.773 -9.141 1 96.69 247 ASP A O 1
ATOM 1836 N N . GLY A 1 248 ? 10.469 11.719 -8.375 1 97.31 248 GLY A N 1
ATOM 1837 C CA . GLY A 1 248 ? 10.867 11.43 -7.004 1 97.31 248 GLY A CA 1
ATOM 1838 C C . GLY A 1 248 ? 10.07 10.305 -6.375 1 97.31 248 GLY A C 1
ATOM 1839 O O . GLY A 1 248 ? 10.641 9.438 -5.703 1 97.31 248 GLY A O 1
ATOM 1840 N N . PHE A 1 249 ? 8.773 10.359 -6.645 1 97.69 249 PHE A N 1
ATOM 1841 C CA . PHE A 1 249 ? 7.879 9.312 -6.16 1 97.69 249 PHE A CA 1
ATOM 1842 C C . PHE A 1 249 ? 8.273 7.957 -6.727 1 97.69 249 PHE A C 1
ATOM 1844 O O . PHE A 1 249 ? 8.43 6.988 -5.98 1 97.69 249 PHE A O 1
ATOM 1851 N N . ARG A 1 250 ? 8.484 7.867 -7.98 1 97.44 250 ARG A N 1
ATOM 1852 C CA . ARG A 1 250 ? 8.875 6.625 -8.641 1 97.44 250 ARG A CA 1
ATOM 1853 C C . ARG A 1 250 ? 10.234 6.148 -8.141 1 97.44 250 ARG A C 1
ATOM 1855 O O . ARG A 1 250 ? 10.445 4.949 -7.941 1 97.44 250 ARG A O 1
ATOM 1862 N N . MET A 1 251 ? 11.172 7.062 -7.953 1 97.56 251 MET A N 1
ATOM 1863 C CA . MET A 1 251 ? 12.477 6.719 -7.41 1 97.56 251 MET A CA 1
ATOM 1864 C C . MET A 1 251 ? 12.344 6.074 -6.035 1 97.56 251 MET A C 1
ATOM 1866 O O . MET A 1 251 ? 13.008 5.074 -5.742 1 97.56 251 MET A O 1
ATOM 1870 N N . ALA A 1 252 ? 11.5 6.668 -5.184 1 98.12 252 ALA A N 1
ATOM 1871 C CA . ALA A 1 252 ? 11.273 6.109 -3.854 1 98.12 252 ALA A CA 1
ATOM 1872 C C . ALA A 1 252 ? 10.75 4.676 -3.941 1 98.12 252 ALA A C 1
ATOM 1874 O O . ALA A 1 252 ? 11.281 3.775 -3.281 1 98.12 252 ALA A O 1
ATOM 1875 N N . LEU A 1 253 ? 9.781 4.469 -4.746 1 97.88 253 LEU A N 1
ATOM 1876 C CA . LEU A 1 253 ? 9.188 3.148 -4.922 1 97.88 253 LEU A CA 1
ATOM 1877 C C . LEU A 1 253 ? 10.227 2.143 -5.398 1 97.88 253 LEU A C 1
ATOM 1879 O O . LEU A 1 253 ? 10.32 1.035 -4.863 1 97.88 253 LEU A O 1
ATOM 1883 N N . ARG A 1 254 ? 11.039 2.541 -6.312 1 97.25 254 ARG A N 1
ATOM 1884 C CA . ARG A 1 254 ? 12.023 1.656 -6.934 1 97.25 254 ARG A CA 1
ATOM 1885 C C . ARG A 1 254 ? 13.188 1.38 -5.992 1 97.25 254 ARG A C 1
ATOM 1887 O O . ARG A 1 254 ? 13.938 0.423 -6.188 1 97.25 254 ARG A O 1
ATOM 1894 N N . SER A 1 255 ? 13.352 2.199 -4.988 1 97.94 255 SER A N 1
ATOM 1895 C CA . SER A 1 255 ? 14.516 2.1 -4.113 1 97.94 255 SER A CA 1
ATOM 1896 C C . SER A 1 255 ? 14.234 1.175 -2.932 1 97.94 255 SER A C 1
ATOM 1898 O O . SER A 1 255 ? 15.148 0.847 -2.166 1 97.94 255 SER A O 1
ATOM 1900 N N . ALA A 1 256 ? 13.023 0.765 -2.762 1 97.06 256 ALA A N 1
ATOM 1901 C CA . ALA A 1 256 ? 12.68 -0.172 -1.694 1 97.06 256 ALA A CA 1
ATOM 1902 C C . ALA A 1 256 ? 13.258 -1.557 -1.973 1 97.06 256 ALA A C 1
ATOM 1904 O O . ALA A 1 256 ? 13.344 -1.982 -3.127 1 97.06 256 ALA A O 1
ATOM 1905 N N . ARG A 1 257 ? 13.695 -2.277 -0.94 1 95 257 ARG A N 1
ATOM 1906 C CA . ARG A 1 257 ? 14.078 -3.68 -1.071 1 95 257 ARG A CA 1
ATOM 1907 C C . ARG A 1 257 ? 12.852 -4.555 -1.32 1 95 257 ARG A C 1
ATOM 1909 O O . ARG A 1 257 ? 11.719 -4.105 -1.151 1 95 257 ARG A O 1
ATOM 1916 N N . PRO A 1 258 ? 13.047 -5.828 -1.755 1 93.75 258 PRO A N 1
ATOM 1917 C CA . PRO A 1 258 ? 11.891 -6.719 -1.872 1 93.75 258 PRO A CA 1
ATOM 1918 C C . PRO A 1 258 ? 11.062 -6.789 -0.587 1 93.75 258 PRO A C 1
ATOM 1920 O O . PRO A 1 258 ? 11.625 -7 0.494 1 93.75 258 PRO A O 1
ATOM 1923 N N . TYR A 1 259 ? 9.727 -6.523 -0.784 1 93.62 259 TYR A N 1
ATOM 1924 C CA . TYR A 1 259 ? 8.734 -6.543 0.289 1 93.62 259 TYR A CA 1
ATOM 1925 C C . TYR A 1 259 ? 8.938 -5.363 1.235 1 93.62 259 TYR A C 1
ATOM 1927 O O . TYR A 1 259 ? 8.617 -5.453 2.424 1 93.62 259 TYR A O 1
ATOM 1935 N N . GLY A 1 260 ? 9.609 -4.363 0.692 1 95.5 260 GLY A N 1
ATOM 1936 C CA . GLY A 1 260 ? 9.75 -3.121 1.434 1 95.5 260 GLY A CA 1
ATOM 1937 C C . GLY A 1 260 ? 8.461 -2.33 1.524 1 95.5 260 GLY A C 1
ATOM 1938 O O . GLY A 1 260 ? 7.457 -2.689 0.896 1 95.5 260 GLY A O 1
ATOM 1939 N N . LYS A 1 261 ? 8.5 -1.282 2.422 1 97.69 261 LYS A N 1
ATOM 1940 C CA . LYS A 1 261 ? 7.371 -0.385 2.648 1 97.69 261 LYS A CA 1
ATOM 1941 C C . LYS A 1 261 ? 7.66 1.01 2.1 1 97.69 261 LYS A C 1
ATOM 1943 O O . LYS A 1 261 ? 8.75 1.544 2.287 1 97.69 261 LYS A O 1
ATOM 1948 N N . SER A 1 262 ? 6.719 1.452 1.318 1 98.06 262 SER A N 1
ATOM 1949 C CA . SER A 1 262 ? 6.824 2.814 0.808 1 98.06 262 SER A CA 1
ATOM 1950 C C . SER A 1 262 ? 5.637 3.666 1.251 1 98.06 262 SER A C 1
ATOM 1952 O O . SER A 1 262 ? 4.496 3.199 1.249 1 98.06 262 SER A O 1
ATOM 1954 N N . ILE A 1 263 ? 5.887 4.871 1.677 1 98.25 263 ILE A N 1
ATOM 1955 C CA . ILE A 1 263 ? 4.84 5.805 2.082 1 98.25 263 ILE A CA 1
ATOM 1956 C C . ILE A 1 263 ? 5.039 7.141 1.373 1 98.25 263 ILE A C 1
ATOM 1958 O O . ILE A 1 263 ? 6.168 7.617 1.236 1 98.25 263 ILE A O 1
ATOM 1962 N N . SER A 1 264 ? 3.982 7.656 0.905 1 97.56 264 SER A N 1
ATOM 1963 C CA . SER A 1 264 ? 4.066 8.961 0.247 1 97.56 264 SER A CA 1
ATOM 1964 C C . SER A 1 264 ? 3.174 9.984 0.935 1 97.56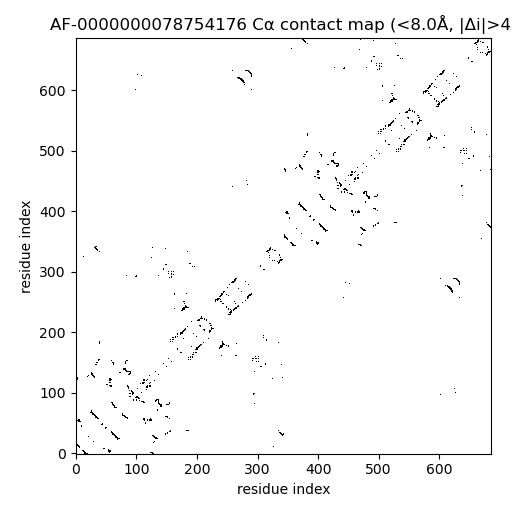 264 SER A C 1
ATOM 1966 O O . SER A 1 264 ? 2.027 9.688 1.276 1 97.56 264 SER A O 1
ATOM 1968 N N . VAL A 1 265 ? 3.732 11.156 1.184 1 95.62 265 VAL A N 1
ATOM 1969 C CA . VAL A 1 265 ? 2.982 12.305 1.689 1 95.62 265 VAL A CA 1
ATOM 1970 C C . VAL A 1 265 ? 3.057 13.453 0.688 1 95.62 265 VAL A C 1
ATOM 1972 O O . VAL A 1 265 ? 2.855 14.617 1.051 1 95.62 265 VAL A O 1
ATOM 1975 N N . SER A 1 266 ? 3.377 13.07 -0.552 1 91.81 266 SER A N 1
ATOM 1976 C CA . SER A 1 266 ? 3.445 14.047 -1.633 1 91.81 266 SER A CA 1
ATOM 1977 C C . SER A 1 266 ? 2.051 14.5 -2.055 1 91.81 266 SER A C 1
ATOM 1979 O O . SER A 1 266 ? 1.056 13.852 -1.729 1 91.81 266 SER A O 1
ATOM 1981 N N . ILE A 1 267 ? 1.902 15.625 -2.488 1 81.31 267 ILE A N 1
ATOM 1982 C CA . ILE A 1 267 ? 0.658 16.062 -3.113 1 81.31 267 ILE A CA 1
ATOM 1983 C C . ILE A 1 267 ? 0.922 16.469 -4.562 1 81.31 267 ILE A C 1
ATOM 1985 O O . ILE A 1 267 ? 1.656 17.422 -4.824 1 81.31 267 ILE A O 1
ATOM 1989 N N . PHE A 1 268 ? 0.256 15.602 -5.266 1 84.88 268 PHE A N 1
ATOM 1990 C CA . PHE A 1 268 ? 0.297 15.867 -6.699 1 84.88 268 PHE A CA 1
ATOM 1991 C C . PHE A 1 268 ? -0.934 16.641 -7.145 1 84.88 268 PHE A C 1
ATOM 1993 O O . PHE A 1 268 ? -1.992 16.547 -6.52 1 84.88 268 PHE A O 1
ATOM 2000 N N . PHE A 1 269 ? -0.895 17.766 -7.754 1 79.44 269 PHE A N 1
ATOM 2001 C CA . PHE A 1 269 ? -2.045 18.547 -8.188 1 79.44 269 PHE A CA 1
ATOM 2002 C C . PHE A 1 269 ? -2.727 17.891 -9.383 1 79.44 269 PHE A C 1
ATOM 2004 O O . PHE A 1 269 ? -3.418 18.547 -10.156 1 79.44 269 PHE A O 1
ATOM 2011 N N . ASP A 1 270 ? -2.412 16.594 -9.609 1 84.75 270 ASP A N 1
ATOM 2012 C CA . ASP A 1 270 ? -3.078 15.672 -10.523 1 84.75 270 ASP A CA 1
ATOM 2013 C C . ASP A 1 270 ? -3.449 14.367 -9.828 1 84.75 270 ASP A C 1
ATOM 2015 O O . ASP A 1 270 ? -2.641 13.805 -9.086 1 84.75 270 ASP A O 1
ATOM 2019 N N . ASN A 1 271 ? -4.723 14.031 -10.062 1 90.69 271 ASN A N 1
ATOM 2020 C CA . ASN A 1 271 ? -5.207 12.828 -9.398 1 90.69 271 ASN A CA 1
ATOM 2021 C C . ASN A 1 271 ? -4.691 11.562 -10.07 1 90.69 271 ASN A C 1
ATOM 2023 O O . ASN A 1 271 ? -4.762 10.477 -9.5 1 90.69 271 ASN A O 1
ATOM 2027 N N . SER A 1 272 ? -4.266 11.672 -11.289 1 94.31 272 SER A N 1
ATOM 2028 C CA . SER A 1 272 ? -3.75 10.531 -12.031 1 94.31 272 SER A CA 1
ATOM 2029 C C . SER A 1 272 ? -2.227 10.477 -11.977 1 94.31 272 SER A C 1
ATOM 2031 O O . SER A 1 272 ? -1.548 11.141 -12.758 1 94.31 272 SER A O 1
ATOM 2033 N N . VAL A 1 273 ? -1.695 9.672 -11.055 1 96.69 273 VAL A N 1
ATOM 2034 C CA . VAL A 1 273 ? -0.259 9.586 -10.82 1 96.69 273 VAL A CA 1
ATOM 2035 C C . VAL A 1 273 ? 0.239 8.188 -11.18 1 96.69 273 VAL A C 1
ATOM 2037 O O . VAL A 1 273 ? -0.209 7.195 -10.594 1 96.69 273 VAL A O 1
ATOM 2040 N N . PRO A 1 274 ? 1.171 8.062 -12.125 1 96.5 274 PRO A N 1
ATOM 2041 C CA . PRO A 1 274 ? 1.639 6.734 -12.547 1 96.5 274 PRO A CA 1
ATOM 2042 C C . PRO A 1 274 ? 2.588 6.098 -11.531 1 96.5 274 PRO A C 1
ATOM 2044 O O . PRO A 1 274 ? 3.41 6.789 -10.93 1 96.5 274 PRO A O 1
ATOM 2047 N N . ILE A 1 275 ? 2.426 4.82 -11.297 1 97.12 275 ILE A N 1
ATOM 2048 C CA . ILE A 1 275 ? 3.365 4.043 -10.5 1 97.12 275 ILE A CA 1
ATOM 2049 C C . ILE A 1 275 ? 4.062 3.01 -11.383 1 97.12 275 ILE A C 1
ATOM 2051 O O . ILE A 1 275 ? 3.521 2.602 -12.414 1 97.12 275 ILE A O 1
ATOM 2055 N N . PRO A 1 276 ? 5.289 2.641 -11.039 1 96.62 276 PRO A N 1
ATOM 2056 C CA . PRO A 1 276 ? 5.953 1.535 -11.734 1 96.62 276 PRO A CA 1
ATOM 2057 C C . PRO A 1 276 ? 5.414 0.168 -11.32 1 96.62 276 PRO A C 1
ATOM 2059 O O . PRO A 1 276 ? 6.094 -0.587 -10.625 1 96.62 276 PRO A O 1
ATOM 2062 N N . TYR A 1 277 ? 4.277 -0.207 -11.828 1 96.5 277 TYR A N 1
ATOM 2063 C CA . TYR A 1 277 ? 3.451 -1.31 -11.352 1 96.5 277 TYR A CA 1
ATOM 2064 C C . TYR A 1 277 ? 4.211 -2.629 -11.422 1 96.5 277 TYR A C 1
ATOM 2066 O O . TYR A 1 277 ? 4.258 -3.381 -10.445 1 96.5 277 TYR A O 1
ATOM 2074 N N . ILE A 1 278 ? 4.812 -2.969 -12.555 1 93.5 278 ILE A N 1
ATOM 2075 C CA . ILE A 1 278 ? 5.465 -4.258 -12.758 1 93.5 278 ILE A CA 1
ATOM 2076 C C . ILE A 1 278 ? 6.637 -4.402 -11.789 1 93.5 278 ILE A C 1
ATOM 2078 O O . ILE A 1 278 ? 6.863 -5.48 -11.234 1 93.5 278 ILE A O 1
ATOM 2082 N N . GLU A 1 279 ? 7.359 -3.336 -11.594 1 93.44 279 GLU A N 1
ATOM 2083 C CA . GLU A 1 279 ? 8.477 -3.357 -10.656 1 93.44 279 GLU A CA 1
ATOM 2084 C C . GLU A 1 279 ? 7.996 -3.58 -9.227 1 93.44 279 GLU A C 1
ATOM 2086 O O . GLU A 1 279 ? 8.617 -4.328 -8.469 1 93.44 279 GLU A O 1
ATOM 2091 N N . MET A 1 280 ? 6.906 -2.863 -8.875 1 95.75 280 MET A N 1
ATOM 2092 C CA . MET A 1 280 ? 6.312 -3.064 -7.555 1 95.75 280 MET A CA 1
ATOM 2093 C C . MET A 1 280 ? 5.824 -4.5 -7.391 1 95.75 280 MET A C 1
ATOM 2095 O O . MET A 1 280 ? 6.051 -5.121 -6.352 1 95.75 280 MET A O 1
ATOM 2099 N N . TYR A 1 281 ? 5.18 -5.023 -8.391 1 94.06 281 TYR A N 1
ATOM 2100 C CA . TYR A 1 281 ? 4.656 -6.387 -8.375 1 94.06 281 TYR A CA 1
ATOM 2101 C C . TYR A 1 281 ? 5.781 -7.398 -8.188 1 94.06 281 TYR A C 1
ATOM 2103 O O . TYR A 1 281 ? 5.66 -8.328 -7.387 1 94.06 281 TYR A O 1
ATOM 2111 N N . THR A 1 282 ? 6.844 -7.23 -8.883 1 91.06 282 THR A N 1
ATOM 2112 C CA . THR A 1 282 ? 7.977 -8.148 -8.859 1 91.06 282 THR A CA 1
ATOM 2113 C C . THR A 1 282 ? 8.641 -8.148 -7.484 1 91.06 282 THR A C 1
ATOM 2115 O O . THR A 1 282 ? 9.047 -9.195 -6.984 1 91.06 282 THR A O 1
ATOM 2118 N N . LYS A 1 283 ? 8.68 -7.012 -6.801 1 92.69 283 LYS A N 1
ATOM 2119 C CA . LYS A 1 283 ? 9.367 -6.883 -5.52 1 92.69 283 LYS A CA 1
ATOM 2120 C C . LYS A 1 283 ? 8.398 -7.086 -4.355 1 92.69 283 LYS A C 1
ATOM 2122 O O . LYS A 1 283 ? 8.828 -7.336 -3.225 1 92.69 283 LYS A O 1
ATOM 2127 N N . GLY A 1 284 ? 7.129 -6.941 -4.68 1 94.38 284 GLY A N 1
ATOM 2128 C CA . GLY A 1 284 ? 6.168 -7.02 -3.592 1 94.38 284 GLY A CA 1
ATOM 2129 C C . GLY A 1 284 ? 6.172 -5.793 -2.703 1 94.38 284 GLY A C 1
ATOM 2130 O O . GLY A 1 284 ? 6.332 -5.902 -1.484 1 94.38 284 GLY A O 1
ATOM 2131 N N . ILE A 1 285 ? 5.871 -4.629 -3.258 1 96.31 285 ILE A N 1
ATOM 2132 C CA . ILE A 1 285 ? 5.973 -3.375 -2.52 1 96.31 285 ILE A CA 1
ATOM 2133 C C . ILE A 1 285 ? 4.609 -2.994 -1.951 1 96.31 285 ILE A C 1
ATOM 2135 O O . ILE A 1 285 ? 3.592 -3.102 -2.641 1 96.31 285 ILE A O 1
ATOM 2139 N N . ASP A 1 286 ? 4.594 -2.605 -0.688 1 97.25 286 ASP A N 1
ATOM 2140 C CA . ASP A 1 286 ? 3.424 -1.995 -0.062 1 97.25 286 ASP A CA 1
ATOM 2141 C C . ASP A 1 286 ? 3.496 -0.471 -0.134 1 97.25 286 ASP A C 1
ATOM 2143 O O . ASP A 1 286 ? 4.504 0.126 0.248 1 97.25 286 ASP A O 1
ATOM 2147 N N . LEU A 1 287 ? 2.48 0.079 -0.625 1 98.44 287 LEU A N 1
ATOM 2148 C CA . LEU A 1 287 ? 2.402 1.532 -0.734 1 98.44 287 LEU A CA 1
ATOM 2149 C C . LEU A 1 287 ? 1.283 2.084 0.143 1 98.44 287 LEU A C 1
ATOM 2151 O O . LEU A 1 287 ? 0.131 1.66 0.026 1 98.44 287 LEU A O 1
ATOM 2155 N N . THR A 1 288 ? 1.627 2.977 1.039 1 97.62 288 THR A N 1
ATOM 2156 C CA . THR A 1 288 ? 0.65 3.68 1.862 1 97.62 288 THR A CA 1
ATOM 2157 C C . THR A 1 288 ? 0.572 5.152 1.471 1 97.62 288 THR A C 1
ATOM 2159 O O . THR A 1 288 ? 1.598 5.828 1.375 1 97.62 288 THR A O 1
ATOM 2162 N N . ILE A 1 289 ? -0.561 5.527 1.148 1 96.06 289 ILE A N 1
ATOM 2163 C CA . ILE A 1 289 ? -0.861 6.93 0.89 1 96.06 289 ILE A CA 1
ATOM 2164 C C . ILE A 1 289 ? -1.956 7.406 1.842 1 96.06 289 ILE A C 1
ATOM 2166 O O . ILE A 1 289 ? -3.107 6.977 1.741 1 96.06 289 ILE A O 1
ATOM 2170 N N . SER A 1 290 ? -1.564 8.328 2.768 1 91 290 SER A N 1
ATOM 2171 C CA . SER A 1 290 ? -2.555 8.688 3.777 1 91 290 SER A CA 1
ATOM 2172 C C . SER A 1 290 ? -2.279 10.07 4.359 1 91 290 SER A C 1
ATOM 2174 O O . SER A 1 290 ? -1.141 10.539 4.34 1 91 290 SER A O 1
ATOM 2176 N N . ARG A 1 291 ? -3.346 10.625 4.91 1 88.38 291 ARG A N 1
ATOM 2177 C CA . ARG A 1 291 ? -3.238 11.797 5.773 1 88.38 291 ARG A CA 1
ATOM 2178 C C . ARG A 1 291 ? -2.777 11.406 7.172 1 88.38 291 ARG A C 1
ATOM 2180 O O . ARG A 1 291 ? -2.871 10.234 7.559 1 88.38 291 ARG A O 1
ATOM 2187 N N . THR A 1 292 ? -2.328 12.367 7.879 1 92.62 292 THR A N 1
ATOM 2188 C CA . THR A 1 292 ? -1.876 12.133 9.25 1 92.62 292 THR A CA 1
ATOM 2189 C C . THR A 1 292 ? -3.061 11.852 10.172 1 92.62 292 THR A C 1
ATOM 2191 O O . THR A 1 292 ? -4.195 12.219 9.852 1 92.62 292 THR A O 1
ATOM 2194 N N . HIS A 1 293 ? -2.789 11.133 11.266 1 92 293 HIS A N 1
ATOM 2195 C CA . HIS A 1 293 ? -3.695 10.945 12.391 1 92 293 HIS A CA 1
ATOM 2196 C C . HIS A 1 293 ? -3.285 11.812 13.578 1 92 293 HIS A C 1
ATOM 2198 O O . HIS A 1 293 ? -2.848 11.297 14.609 1 92 293 HIS A O 1
ATOM 2204 N N . ALA A 1 294 ? -3.572 13.062 13.375 1 94.69 294 ALA A N 1
ATOM 2205 C CA . ALA A 1 294 ? -3.037 14.039 14.328 1 94.69 294 ALA A CA 1
ATOM 2206 C C . ALA A 1 294 ? -3.49 13.727 15.75 1 94.69 294 ALA A C 1
ATOM 2208 O O . ALA A 1 294 ? -2.668 13.641 16.656 1 94.69 294 ALA A O 1
ATOM 2209 N N . ARG A 1 295 ? -4.773 13.492 15.977 1 95.38 295 ARG A N 1
ATOM 2210 C CA . ARG A 1 295 ? -5.316 13.234 17.297 1 95.38 295 ARG A CA 1
ATOM 2211 C C . ARG A 1 295 ? -4.645 12.023 17.938 1 95.38 295 ARG A C 1
ATOM 2213 O O . ARG A 1 295 ? -4.25 12.07 19.109 1 95.38 295 ARG A O 1
ATOM 2220 N N . GLU A 1 296 ? -4.43 11.016 17.172 1 96.06 296 GLU A N 1
ATOM 2221 C CA . GLU A 1 296 ? -3.955 9.734 17.703 1 96.06 296 GLU A CA 1
ATOM 2222 C C . GLU A 1 296 ? -2.451 9.766 17.953 1 96.06 296 GLU A C 1
ATOM 2224 O O . GLU A 1 296 ? -1.956 9.109 18.859 1 96.06 296 GLU A O 1
ATOM 2229 N N . GLN A 1 297 ? -1.741 10.602 17.172 1 96.44 297 GLN A N 1
ATOM 2230 C CA . GLN A 1 297 ? -0.285 10.508 17.172 1 96.44 297 GLN A CA 1
ATOM 2231 C C . GLN A 1 297 ? 0.337 11.578 18.062 1 96.44 297 GLN A C 1
ATOM 2233 O O . GLN A 1 297 ? 1.464 11.422 18.547 1 96.44 297 GLN A O 1
ATOM 2238 N N . THR A 1 298 ? -0.346 12.656 18.297 1 97.25 298 THR A N 1
ATOM 2239 C CA . THR A 1 298 ? 0.18 13.828 18.984 1 97.25 298 THR A CA 1
ATOM 2240 C C . THR A 1 298 ? 0.707 13.461 20.375 1 97.25 298 THR A C 1
ATOM 2242 O O . THR A 1 298 ? 1.821 13.836 20.734 1 97.25 298 THR A O 1
ATOM 2245 N N . PRO A 1 299 ? -0.014 12.609 21.172 1 95.69 299 PRO A N 1
ATOM 2246 C CA . PRO A 1 299 ? 0.459 12.336 22.531 1 95.69 299 PRO A CA 1
ATOM 2247 C C . PRO A 1 299 ? 1.837 11.68 22.547 1 95.69 299 PRO A C 1
ATOM 2249 O O . PRO A 1 299 ? 2.703 12.086 23.328 1 95.69 299 PRO A O 1
ATOM 2252 N N . GLU A 1 300 ? 2.051 10.758 21.703 1 96 300 GLU A N 1
ATOM 2253 C CA . GLU A 1 300 ? 3.334 10.062 21.688 1 96 300 GLU A CA 1
ATOM 2254 C C . GLU A 1 300 ? 4.461 11 21.25 1 96 300 GLU A C 1
ATOM 2256 O O . GLU A 1 300 ? 5.566 10.938 21.797 1 96 300 GLU A O 1
ATOM 2261 N N . ILE A 1 301 ? 4.195 11.812 20.344 1 97.56 301 ILE A N 1
ATOM 2262 C CA . ILE A 1 301 ? 5.215 12.734 19.859 1 97.56 301 ILE A CA 1
ATOM 2263 C C . ILE A 1 301 ? 5.555 13.75 20.938 1 97.56 301 ILE A C 1
ATOM 2265 O O . ILE A 1 301 ? 6.727 14.055 21.172 1 97.56 301 ILE A O 1
ATOM 2269 N N . LEU A 1 302 ? 4.551 14.203 21.656 1 97 302 LEU A N 1
ATOM 2270 C CA . LEU A 1 302 ? 4.773 15.125 22.766 1 97 302 LEU A CA 1
ATOM 2271 C C . LEU A 1 302 ? 5.645 14.484 23.828 1 97 302 LEU A C 1
ATOM 2273 O O . LEU A 1 302 ? 6.523 15.141 24.391 1 97 302 LEU A O 1
ATOM 2277 N N . GLN A 1 303 ? 5.402 13.258 24.062 1 95.69 303 GLN A N 1
ATOM 2278 C CA . GLN A 1 303 ? 6.207 12.539 25.047 1 95.69 303 GLN A CA 1
ATOM 2279 C C . GLN A 1 303 ? 7.664 12.445 24.594 1 95.69 303 GLN A C 1
ATOM 2281 O O . GLN A 1 303 ? 8.578 12.594 25.406 1 95.69 303 GLN A O 1
ATOM 2286 N N . MET A 1 304 ? 7.859 12.203 23.344 1 96.25 304 MET A N 1
ATOM 2287 C CA . MET A 1 304 ? 9.219 12.133 22.812 1 96.25 304 MET A CA 1
ATOM 2288 C C . MET A 1 304 ? 9.93 13.469 22.953 1 96.25 304 MET A C 1
ATOM 2290 O O . MET A 1 304 ? 11.109 13.516 23.297 1 96.25 304 MET A O 1
ATOM 2294 N N . ILE A 1 305 ? 9.195 14.492 22.703 1 96.69 305 ILE A N 1
ATOM 2295 C CA . ILE A 1 305 ? 9.766 15.828 22.812 1 96.69 305 ILE A CA 1
ATOM 2296 C C . ILE A 1 305 ? 10.062 16.156 24.281 1 96.69 305 ILE A C 1
ATOM 2298 O O . ILE A 1 305 ? 11.133 16.672 24.609 1 96.69 305 ILE A O 1
ATOM 2302 N N . ALA A 1 306 ? 9.148 15.789 25.141 1 95.62 306 ALA A N 1
ATOM 2303 C CA . ALA A 1 306 ? 9.328 16.016 26.578 1 95.62 306 ALA A CA 1
ATOM 2304 C C . ALA A 1 306 ? 10.539 15.258 27.109 1 95.62 306 ALA A C 1
ATOM 2306 O O . ALA A 1 306 ? 11.242 15.742 28 1 95.62 306 ALA A O 1
ATOM 2307 N N . ALA A 1 307 ? 10.766 14.148 26.531 1 95.62 307 ALA A N 1
ATOM 2308 C CA . ALA A 1 307 ? 11.891 13.297 26.922 1 95.62 307 ALA A CA 1
ATOM 2309 C C . ALA A 1 307 ? 13.18 13.734 26.234 1 95.62 307 ALA A C 1
ATOM 2311 O O . ALA A 1 307 ? 14.227 13.109 26.406 1 95.62 307 ALA A O 1
ATOM 2312 N N . LYS A 1 308 ? 13.094 14.742 25.375 1 95 308 LYS A N 1
ATOM 2313 C CA . LYS A 1 308 ? 14.234 15.352 24.703 1 95 308 LYS A CA 1
ATOM 2314 C C . LYS A 1 308 ? 14.898 14.375 23.75 1 95 308 LYS A C 1
ATOM 2316 O O . LYS A 1 308 ? 16.109 14.391 23.578 1 95 308 LYS A O 1
ATOM 2321 N N . LYS A 1 309 ? 14.055 13.539 23.203 1 94.5 309 LYS A N 1
ATOM 2322 C CA . LYS A 1 309 ? 14.578 12.586 22.234 1 94.5 309 LYS A CA 1
ATOM 2323 C C . LYS A 1 309 ? 14.875 13.273 20.891 1 94.5 309 LYS A C 1
ATOM 2325 O O . LYS A 1 309 ? 15.695 12.789 20.109 1 94.5 309 LYS A O 1
ATOM 2330 N N . PHE A 1 310 ? 14.141 14.297 20.547 1 90.38 310 PHE A N 1
ATOM 2331 C CA . PHE A 1 310 ? 14.516 15.172 19.453 1 90.38 310 PHE A CA 1
ATOM 2332 C C . PHE A 1 310 ? 13.969 16.578 19.672 1 90.38 310 PHE A C 1
ATOM 2334 O O . PHE A 1 310 ? 13.117 16.797 20.531 1 90.38 310 PHE A O 1
ATOM 2341 N N . ASP A 1 311 ? 14.477 17.531 18.969 1 93.62 311 ASP A N 1
ATOM 2342 C CA . ASP A 1 311 ? 14.102 18.938 19.062 1 93.62 311 ASP A CA 1
ATOM 2343 C C . ASP A 1 311 ? 13.469 19.438 17.766 1 93.62 311 ASP A C 1
ATOM 2345 O O . ASP A 1 311 ? 14.18 19.688 16.781 1 93.62 311 ASP A O 1
ATOM 2349 N N . PRO A 1 312 ? 12.164 19.609 17.812 1 96.31 312 PRO A N 1
ATOM 2350 C CA . PRO A 1 312 ? 11.508 20.047 16.578 1 96.31 312 PRO A CA 1
ATOM 2351 C C . PRO A 1 312 ? 11.836 21.484 16.219 1 96.31 312 PRO A C 1
ATOM 2353 O O . PRO A 1 312 ? 11.648 21.906 15.07 1 96.31 312 PRO A O 1
ATOM 2356 N N . ALA A 1 313 ? 12.32 22.266 17.125 1 94.88 313 ALA A N 1
ATOM 2357 C CA . ALA A 1 313 ? 12.586 23.672 16.891 1 94.88 313 ALA A CA 1
ATOM 2358 C C . ALA A 1 313 ? 13.648 23.875 15.812 1 94.88 313 ALA A C 1
ATOM 2360 O O . ALA A 1 313 ? 13.688 24.906 15.148 1 94.88 313 ALA A O 1
ATOM 2361 N N . ARG A 1 314 ? 14.453 22.859 15.586 1 94.5 314 ARG A N 1
ATOM 2362 C CA . ARG A 1 314 ? 15.531 22.922 14.609 1 94.5 314 ARG A CA 1
ATOM 2363 C C . ARG A 1 314 ? 14.992 23.062 13.195 1 94.5 314 ARG A C 1
ATOM 2365 O O . ARG A 1 314 ? 15.688 23.547 12.297 1 94.5 314 ARG A O 1
ATOM 2372 N N . VAL A 1 315 ? 13.773 22.656 13.055 1 97.75 315 VAL A N 1
ATOM 2373 C CA . VAL A 1 315 ? 13.195 22.625 11.711 1 97.75 315 VAL A CA 1
ATOM 2374 C C . VAL A 1 315 ? 12.609 23.984 11.367 1 97.75 315 VAL A C 1
ATOM 2376 O O . VAL A 1 315 ? 12.453 24.328 10.188 1 97.75 315 VAL A O 1
ATOM 2379 N N . THR A 1 316 ? 12.234 24.812 12.367 1 97.19 316 THR A N 1
ATOM 2380 C CA . THR A 1 316 ? 11.688 26.141 12.156 1 97.19 316 THR A CA 1
ATOM 2381 C C . THR A 1 316 ? 12.727 27.062 11.523 1 97.19 316 THR A C 1
ATOM 2383 O O . THR A 1 316 ? 13.828 27.219 12.062 1 97.19 316 THR A O 1
ATOM 2386 N N . SER A 1 317 ? 12.375 27.609 10.391 1 96.44 317 SER A N 1
ATOM 2387 C CA . SER A 1 317 ? 13.344 28.422 9.672 1 96.44 317 SER A CA 1
ATOM 2388 C C . SER A 1 317 ? 13.086 29.906 9.891 1 96.44 317 SER A C 1
ATOM 2390 O O . SER A 1 317 ? 13.969 30.734 9.672 1 96.44 317 SER A O 1
ATOM 2392 N N . ARG A 1 318 ? 11.859 30.25 10.25 1 97.38 318 ARG A N 1
ATOM 2393 C CA . ARG A 1 318 ? 11.477 31.641 10.398 1 97.38 318 ARG A CA 1
ATOM 2394 C C . ARG A 1 318 ? 10.328 31.797 11.383 1 97.38 318 ARG A C 1
ATOM 2396 O O . ARG A 1 318 ? 9.391 31 11.375 1 97.38 318 ARG A O 1
ATOM 2403 N N . ILE A 1 319 ? 10.414 32.75 12.297 1 97.56 319 ILE A N 1
ATOM 2404 C CA . ILE A 1 319 ? 9.352 33.125 13.219 1 97.56 319 ILE A CA 1
ATOM 2405 C C . ILE A 1 319 ? 8.953 34.594 12.984 1 97.56 319 ILE A C 1
ATOM 2407 O O . ILE A 1 319 ? 9.82 35.469 12.883 1 97.56 319 ILE A O 1
ATOM 2411 N N . VAL A 1 320 ? 7.688 34.906 12.891 1 98 320 VAL A N 1
ATOM 2412 C CA . VAL A 1 320 ? 7.234 36.281 12.648 1 98 320 VAL A CA 1
ATOM 2413 C C . VAL A 1 320 ? 6.074 36.594 13.586 1 98 320 VAL A C 1
ATOM 2415 O O . VAL A 1 320 ? 5.5 35.719 14.211 1 98 320 VAL A O 1
ATOM 2418 N N . ASP A 1 321 ? 5.754 37.844 13.648 1 97.44 321 ASP A N 1
ATOM 2419 C CA . ASP A 1 321 ? 4.613 38.281 14.438 1 97.44 321 ASP A CA 1
ATOM 2420 C C . ASP A 1 321 ? 3.312 38.188 13.648 1 97.44 321 ASP A C 1
ATOM 2422 O O . ASP A 1 321 ? 3.33 38.156 12.414 1 97.44 321 ASP A O 1
ATOM 2426 N N . PHE A 1 322 ? 2.25 38.125 14.406 1 97.75 322 PHE A N 1
ATOM 2427 C CA . PHE A 1 322 ? 0.908 38 13.852 1 97.75 322 PHE A CA 1
ATOM 2428 C C . PHE A 1 322 ? 0.661 39.031 12.758 1 97.75 322 PHE A C 1
ATOM 2430 O O . PHE A 1 322 ? 0.148 38.688 11.688 1 97.75 322 PHE A O 1
ATOM 2437 N N . LYS A 1 323 ? 1.07 40.25 12.922 1 95.94 323 LYS A N 1
ATOM 2438 C CA . LYS A 1 323 ? 0.794 41.344 12 1 95.94 323 LYS A CA 1
ATOM 2439 C C . LYS A 1 323 ? 1.52 41.156 10.672 1 95.94 323 LYS A C 1
ATOM 2441 O O . LYS A 1 323 ? 1.118 41.719 9.648 1 95.94 323 LYS A O 1
ATOM 2446 N N . ASP A 1 324 ? 2.572 40.312 10.664 1 97.19 324 ASP A N 1
ATOM 2447 C CA . ASP A 1 324 ? 3.396 40.125 9.477 1 97.19 324 ASP A CA 1
ATOM 2448 C C . ASP A 1 324 ? 3.025 38.812 8.773 1 97.19 324 ASP A C 1
ATOM 2450 O O . ASP A 1 324 ? 3.662 38.438 7.789 1 97.19 324 ASP A O 1
ATOM 2454 N N . ALA A 1 325 ? 2.018 38.125 9.289 1 97.81 325 ALA A N 1
ATOM 2455 C CA . ALA A 1 325 ? 1.668 36.812 8.828 1 97.81 325 ALA A CA 1
ATOM 2456 C C . ALA A 1 325 ? 1.355 36.812 7.332 1 97.81 325 ALA A C 1
ATOM 2458 O O . ALA A 1 325 ? 1.832 35.938 6.59 1 97.81 325 ALA A O 1
ATOM 2459 N N . ALA A 1 326 ? 0.606 37.75 6.848 1 97.56 326 ALA A N 1
ATOM 2460 C CA . ALA A 1 326 ? 0.167 37.75 5.453 1 97.56 326 ALA A CA 1
ATOM 2461 C C . ALA A 1 326 ? 1.359 37.812 4.504 1 97.56 326 ALA A C 1
ATOM 2463 O O . ALA A 1 326 ? 1.42 37.062 3.531 1 97.56 326 ALA A O 1
ATOM 2464 N N . GLU A 1 327 ? 2.268 38.688 4.773 1 96.69 327 GLU A N 1
ATOM 2465 C CA . GLU A 1 327 ? 3.457 38.812 3.938 1 96.69 327 GLU A CA 1
ATOM 2466 C C . GLU A 1 327 ? 4.352 37.594 4.043 1 96.69 327 GLU A C 1
ATOM 2468 O O . GLU A 1 327 ? 4.812 37.062 3.029 1 96.69 327 GLU A O 1
ATOM 2473 N N . ALA A 1 328 ? 4.586 37.125 5.215 1 97.38 328 ALA A N 1
ATOM 2474 C CA . ALA A 1 328 ? 5.5 36.031 5.453 1 97.38 328 ALA A CA 1
ATOM 2475 C C . ALA A 1 328 ? 4.961 34.719 4.848 1 97.38 328 ALA A C 1
ATOM 2477 O O . ALA A 1 328 ? 5.73 33.906 4.355 1 97.38 328 ALA A O 1
ATOM 2478 N N . TRP A 1 329 ? 3.656 34.562 4.883 1 97.38 329 TRP A N 1
ATOM 2479 C CA . TRP A 1 329 ? 3.006 33.344 4.477 1 97.38 329 TRP A CA 1
ATOM 2480 C C . TRP A 1 329 ? 3.23 33.062 2.99 1 97.38 329 TRP A C 1
ATOM 2482 O O . TRP A 1 329 ? 3.129 31.922 2.537 1 97.38 329 TRP A O 1
ATOM 2492 N N . THR A 1 330 ? 3.559 34.062 2.152 1 96.06 330 THR A N 1
ATOM 2493 C CA . THR A 1 330 ? 3.703 33.938 0.708 1 96.06 330 THR A CA 1
ATOM 2494 C C . THR A 1 330 ? 5.172 33.781 0.32 1 96.06 330 THR A C 1
ATOM 2496 O O . THR A 1 330 ? 5.496 33.656 -0.859 1 96.06 330 THR A O 1
ATOM 2499 N N . GLN A 1 331 ? 6.043 33.844 1.283 1 95.5 331 GLN A N 1
ATOM 2500 C CA . GLN A 1 331 ? 7.477 33.75 1.019 1 95.5 331 GLN A CA 1
ATOM 2501 C C . GLN A 1 331 ? 7.988 32.312 1.19 1 95.5 331 GLN A C 1
ATOM 2503 O O . GLN A 1 331 ? 7.488 31.578 2.035 1 95.5 331 GLN A O 1
ATOM 2508 N N . PRO A 1 332 ? 8.984 31.938 0.371 1 93.25 332 PRO A N 1
ATOM 2509 C CA . PRO A 1 332 ? 9.547 30.594 0.516 1 93.25 332 PRO A CA 1
ATOM 2510 C C . PRO A 1 332 ? 10.219 30.375 1.873 1 93.25 332 PRO A C 1
ATOM 2512 O O . PRO A 1 332 ? 10.602 31.344 2.535 1 93.25 332 PRO A O 1
ATOM 2515 N N . GLY A 1 333 ? 10.32 29.141 2.197 1 93.25 333 GLY A N 1
ATOM 2516 C CA . GLY A 1 333 ? 10.969 28.734 3.439 1 93.25 333 GLY A CA 1
ATOM 2517 C C . GLY A 1 333 ? 10.641 27.312 3.846 1 93.25 333 GLY A C 1
ATOM 2518 O O . GLY A 1 333 ? 9.641 26.75 3.393 1 93.25 333 GLY A O 1
ATOM 2519 N N . ARG A 1 334 ? 11.445 26.797 4.723 1 94.31 334 ARG A N 1
ATOM 2520 C CA . ARG A 1 334 ? 11.289 25.422 5.184 1 94.31 334 ARG A CA 1
ATOM 2521 C C . ARG A 1 334 ? 10.109 25.312 6.148 1 94.31 334 ARG A C 1
ATOM 2523 O O . ARG A 1 334 ? 9.219 24.484 5.953 1 94.31 334 ARG A O 1
ATOM 2530 N N . LYS A 1 335 ? 10.117 26.141 7.234 1 97.62 335 LYS A N 1
ATOM 2531 C CA . LYS A 1 335 ? 9.047 26.109 8.234 1 97.62 335 LYS A CA 1
ATOM 2532 C C . LYS A 1 335 ? 8.867 27.484 8.875 1 97.62 335 LYS A C 1
ATOM 2534 O O . LYS A 1 335 ? 9.695 27.922 9.664 1 97.62 335 LYS A O 1
ATOM 2539 N N . LEU A 1 336 ? 7.789 28.078 8.539 1 97.94 336 LEU A N 1
ATOM 2540 C CA . LEU A 1 336 ? 7.395 29.359 9.094 1 97.94 336 LEU A CA 1
ATOM 2541 C C . LEU A 1 336 ? 6.457 29.172 10.281 1 97.94 336 LEU A C 1
ATOM 2543 O O . LEU A 1 336 ? 5.543 28.344 10.242 1 97.94 336 LEU A O 1
ATOM 2547 N N . VAL A 1 337 ? 6.73 29.922 11.375 1 98.06 337 VAL A N 1
ATOM 2548 C CA . VAL A 1 337 ? 5.836 29.953 12.523 1 98.06 337 VAL A CA 1
ATOM 2549 C C . VAL A 1 337 ? 5.418 31.391 12.82 1 98.06 337 VAL A C 1
ATOM 2551 O O . VAL A 1 337 ? 6.262 32.281 12.883 1 98.06 337 VAL A O 1
ATOM 2554 N N . VAL A 1 338 ? 4.184 31.594 12.93 1 98.19 338 VAL A N 1
ATOM 2555 C CA . VAL A 1 338 ? 3.611 32.875 13.305 1 98.19 338 VAL A CA 1
ATOM 2556 C C . VAL A 1 338 ? 3.277 32.906 14.797 1 98.19 338 VAL A C 1
ATOM 2558 O O . VAL A 1 338 ? 2.578 32 15.281 1 98.19 338 VAL A O 1
ATOM 2561 N N . ARG A 1 339 ? 3.758 33.906 15.508 1 97.38 339 ARG A N 1
ATOM 2562 C CA . ARG A 1 339 ? 3.35 34.094 16.891 1 97.38 339 ARG A CA 1
ATOM 2563 C C . ARG A 1 339 ? 1.925 34.656 16.984 1 97.38 339 ARG A C 1
ATOM 2565 O O . ARG A 1 339 ? 1.556 35.562 16.234 1 97.38 339 ARG A O 1
ATOM 2572 N N . GLY A 1 340 ? 1.106 33.938 17.859 1 93.81 340 GLY A N 1
ATOM 2573 C CA . GLY A 1 340 ? -0.232 34.469 18.078 1 93.81 340 GLY A CA 1
ATOM 2574 C C . GLY A 1 340 ? -0.238 35.875 18.578 1 93.81 340 GLY A C 1
ATOM 2575 O O . GLY A 1 340 ? 0.81 36.438 18.953 1 93.81 340 GLY A O 1
ATOM 2576 N N . VAL A 1 341 ? -1.548 36.375 18.594 1 86.12 341 VAL A N 1
ATOM 2577 C CA . VAL A 1 341 ? -1.688 37.75 19.062 1 86.12 341 VAL A CA 1
ATOM 2578 C C . VAL A 1 341 ? -1.302 37.844 20.531 1 86.12 341 VAL A C 1
ATOM 2580 O O . VAL A 1 341 ? -1.775 37.031 21.359 1 86.12 341 VAL A O 1
ATOM 2583 N N . ASN A 1 342 ? -0.45 38.781 20.922 1 73 342 ASN A N 1
ATOM 2584 C CA . ASN A 1 342 ? -0.041 39.062 22.297 1 73 342 ASN A CA 1
ATOM 2585 C C . ASN A 1 342 ? 0.783 37.938 22.891 1 73 342 ASN A C 1
ATOM 2587 O O . ASN A 1 342 ? 0.775 37.719 24.109 1 73 342 ASN A O 1
ATOM 2591 N N . SER A 1 343 ? 1.134 36.938 22.094 1 72.75 343 SER A N 1
ATOM 2592 C CA . SER A 1 343 ? 2 35.875 22.562 1 72.75 343 SER A CA 1
ATOM 2593 C C . SER A 1 343 ? 3.471 36.219 22.391 1 72.75 343 SER A C 1
ATOM 2595 O O . SER A 1 343 ? 3.822 37.031 21.516 1 72.75 343 SER A O 1
ATOM 2597 N N . MET B 1 1 ? 13.195 -36.562 -23.891 1 96.25 1 MET B N 1
ATOM 2598 C CA . MET B 1 1 ? 11.812 -36.5 -23.422 1 96.25 1 MET B CA 1
ATOM 2599 C C . MET B 1 1 ? 11.086 -35.312 -24.031 1 96.25 1 MET B C 1
ATOM 2601 O O . MET B 1 1 ? 11.727 -34.375 -24.516 1 96.25 1 MET B O 1
ATOM 2605 N N . GLN B 1 2 ? 9.797 -35.344 -23.984 1 96.75 2 GLN B N 1
ATOM 2606 C CA . GLN B 1 2 ? 8.992 -34.25 -24.547 1 96.75 2 GLN B CA 1
ATOM 2607 C C . GLN B 1 2 ? 8.781 -33.156 -23.516 1 96.75 2 GLN B C 1
ATOM 2609 O O . GLN B 1 2 ? 8.57 -33.406 -22.328 1 96.75 2 GLN B O 1
ATOM 2614 N N . GLN B 1 3 ? 8.875 -31.953 -24 1 98 3 GLN B N 1
ATOM 2615 C CA . GLN B 1 3 ? 8.602 -30.734 -23.234 1 98 3 GLN B CA 1
ATOM 2616 C C . GLN B 1 3 ? 7.945 -29.672 -24.109 1 98 3 GLN B C 1
ATOM 2618 O O . GLN B 1 3 ? 8.305 -29.5 -25.266 1 98 3 GLN B O 1
ATOM 2623 N N . LEU B 1 4 ? 7.004 -29 -23.609 1 98.38 4 LEU B N 1
ATOM 2624 C CA . LEU B 1 4 ? 6.289 -27.984 -24.391 1 98.38 4 LEU B CA 1
ATOM 2625 C C . LEU B 1 4 ? 6.93 -26.609 -24.219 1 98.38 4 LEU B C 1
ATOM 2627 O O . LEU B 1 4 ? 7.223 -26.188 -23.094 1 98.38 4 LEU B O 1
ATOM 2631 N N . TRP B 1 5 ? 7.16 -25.922 -25.359 1 98.25 5 TRP B N 1
ATOM 2632 C CA . TRP B 1 5 ? 7.836 -24.625 -25.375 1 98.25 5 TRP B CA 1
ATOM 2633 C C . TRP B 1 5 ? 6.945 -23.547 -26 1 98.25 5 TRP B C 1
ATOM 2635 O O . TRP B 1 5 ? 6.238 -23.812 -26.984 1 98.25 5 TRP B O 1
ATOM 2645 N N . PHE B 1 6 ? 6.922 -22.391 -25.375 1 98.06 6 PHE B N 1
ATOM 2646 C CA . PHE B 1 6 ? 6.465 -21.203 -26.078 1 98.06 6 PHE B CA 1
ATOM 2647 C C . PHE B 1 6 ? 7.512 -20.734 -27.078 1 98.06 6 PHE B C 1
ATOM 2649 O O . PHE B 1 6 ? 8.523 -20.141 -26.703 1 98.06 6 PHE B O 1
ATOM 2656 N N . ALA B 1 7 ? 7.262 -20.969 -28.359 1 97 7 ALA B N 1
ATOM 2657 C CA . ALA B 1 7 ? 8.266 -20.734 -29.391 1 97 7 ALA B CA 1
ATOM 2658 C C . ALA B 1 7 ? 8.227 -19.281 -29.875 1 97 7 ALA B C 1
ATOM 2660 O O . ALA B 1 7 ? 9.266 -18.625 -29.969 1 97 7 ALA B O 1
ATOM 2661 N N . LYS B 1 8 ? 7.059 -18.859 -30.203 1 95.69 8 LYS B N 1
ATOM 2662 C CA . LYS B 1 8 ? 6.758 -17.484 -30.609 1 95.69 8 LYS B CA 1
ATOM 2663 C C . LYS B 1 8 ? 5.273 -17.172 -30.453 1 95.69 8 LYS B C 1
ATOM 2665 O O . LYS B 1 8 ? 4.496 -18.047 -30.047 1 95.69 8 LYS B O 1
ATOM 2670 N N . LYS B 1 9 ? 4.957 -15.906 -30.688 1 94.81 9 LYS B N 1
ATOM 2671 C CA . LYS B 1 9 ? 3.576 -15.469 -30.5 1 94.81 9 LYS B CA 1
ATOM 2672 C C . LYS B 1 9 ? 2.594 -16.469 -31.094 1 94.81 9 LYS B C 1
ATOM 2674 O O . LYS B 1 9 ? 2.691 -16.828 -32.281 1 94.81 9 LYS B O 1
ATOM 2679 N N . ASN B 1 10 ? 1.775 -17.031 -30.266 1 95.38 10 ASN B N 1
ATOM 2680 C CA . ASN B 1 10 ? 0.675 -17.922 -30.609 1 95.38 10 ASN B CA 1
ATOM 2681 C C . ASN B 1 10 ? 1.184 -19.281 -31.109 1 95.38 10 ASN B C 1
ATOM 2683 O O . ASN B 1 10 ? 0.48 -19.984 -31.844 1 95.38 10 ASN B O 1
ATOM 2687 N N . THR B 1 11 ? 2.408 -19.609 -30.734 1 96.88 11 THR B N 1
ATOM 2688 C CA . THR B 1 11 ? 2.98 -20.859 -31.234 1 96.88 11 THR B CA 1
ATOM 2689 C C . THR B 1 11 ? 3.639 -21.641 -30.109 1 96.88 11 THR B C 1
ATOM 2691 O O . THR B 1 11 ? 4.598 -21.172 -29.5 1 96.88 11 THR B O 1
ATOM 2694 N N . LEU B 1 12 ? 3.09 -22.766 -29.859 1 98 12 LEU B N 1
ATOM 2695 C CA . LEU B 1 12 ? 3.672 -23.734 -28.922 1 98 12 LEU B CA 1
ATOM 2696 C C . LEU B 1 12 ? 4.258 -24.922 -29.672 1 98 12 LEU B C 1
ATOM 2698 O O . LEU B 1 12 ? 3.688 -25.375 -30.672 1 98 12 LEU B O 1
ATOM 2702 N N . GLU B 1 13 ? 5.422 -25.359 -29.172 1 97.75 13 GLU B N 1
ATOM 2703 C CA . GLU B 1 13 ? 6.129 -26.453 -29.859 1 97.75 13 GLU B CA 1
ATOM 2704 C C . GLU B 1 13 ? 6.602 -27.5 -28.859 1 97.75 13 GLU B C 1
ATOM 2706 O O . GLU B 1 13 ? 7.195 -27.172 -27.828 1 97.75 13 GLU B O 1
ATOM 2711 N N . TRP B 1 14 ? 6.305 -28.719 -29.219 1 98.12 14 TRP B N 1
ATOM 2712 C CA . TRP B 1 14 ? 6.938 -29.812 -28.5 1 98.12 14 TRP B CA 1
ATOM 2713 C C . TRP B 1 14 ? 8.398 -29.969 -28.906 1 98.12 14 TRP B C 1
ATOM 2715 O O . TRP B 1 14 ? 8.719 -29.984 -30.094 1 98.12 14 TRP B O 1
ATOM 2725 N N . ARG B 1 15 ? 9.234 -30.031 -27.984 1 97.94 15 ARG B N 1
ATOM 2726 C CA . ARG B 1 15 ? 10.656 -30.234 -28.234 1 97.94 15 ARG B CA 1
ATOM 2727 C C . ARG B 1 15 ? 11.164 -31.484 -27.516 1 97.94 15 ARG B C 1
ATOM 2729 O O . ARG B 1 15 ? 10.711 -31.797 -26.422 1 97.94 15 ARG B O 1
ATOM 2736 N N . ASP B 1 16 ? 12.031 -32.188 -28.219 1 97.75 16 ASP B N 1
ATOM 2737 C CA . ASP B 1 16 ? 12.789 -33.25 -27.578 1 97.75 16 ASP B CA 1
ATOM 2738 C C . ASP B 1 16 ? 13.977 -32.688 -26.797 1 97.75 16 ASP B C 1
ATOM 2740 O O . ASP B 1 16 ? 14.867 -32.062 -27.391 1 97.75 16 ASP B O 1
ATOM 2744 N N . VAL B 1 17 ? 13.945 -32.938 -25.484 1 97.25 17 VAL B N 1
ATOM 2745 C CA . VAL B 1 17 ? 15.039 -32.438 -24.641 1 97.25 17 VAL B CA 1
ATOM 2746 C C . VAL B 1 17 ? 15.617 -33.594 -23.828 1 97.25 17 VAL B C 1
ATOM 2748 O O . VAL B 1 17 ? 14.953 -34.625 -23.641 1 97.25 17 VAL B O 1
ATOM 2751 N N . PRO B 1 18 ? 16.859 -33.5 -23.422 1 96.69 18 PRO B N 1
ATOM 2752 C CA . PRO B 1 18 ? 17.422 -34.562 -22.578 1 96.69 18 PRO B CA 1
ATOM 2753 C C . PRO B 1 18 ? 16.656 -34.719 -21.281 1 96.69 18 PRO B C 1
ATOM 2755 O O . PRO B 1 18 ? 16.219 -33.75 -20.672 1 96.69 18 PRO B O 1
ATOM 2758 N N . ALA B 1 19 ? 16.469 -35.969 -20.875 1 96.94 19 ALA B N 1
ATOM 2759 C CA . ALA B 1 19 ? 15.875 -36.219 -19.562 1 96.94 19 ALA B CA 1
ATOM 2760 C C . ALA B 1 19 ? 16.766 -35.719 -18.438 1 96.94 19 ALA B C 1
ATOM 2762 O O . ALA B 1 19 ? 18 -35.812 -18.516 1 96.94 19 ALA B O 1
ATOM 2763 N N . PRO B 1 20 ? 16.141 -35.125 -17.438 1 97.44 20 PRO B N 1
ATOM 2764 C CA . PRO B 1 20 ? 16.969 -34.625 -16.328 1 97.44 20 PRO B CA 1
ATOM 2765 C C . PRO B 1 20 ? 17.578 -35.75 -15.5 1 97.44 20 PRO B C 1
ATOM 2767 O O . PRO B 1 20 ? 17.031 -36.875 -15.445 1 97.44 20 PRO B O 1
ATOM 2770 N N . LYS B 1 21 ? 18.703 -35.5 -14.914 1 97.06 21 LYS B N 1
ATOM 2771 C CA . LYS B 1 21 ? 19.422 -36.406 -14.023 1 97.06 21 LYS B CA 1
ATOM 2772 C C . LYS B 1 21 ? 19.781 -35.719 -12.711 1 97.06 21 LYS B C 1
ATOM 2774 O O . LYS B 1 21 ? 19.906 -34.5 -12.656 1 97.06 21 LYS B O 1
ATOM 2779 N N . ILE B 1 22 ? 19.844 -36.531 -11.664 1 97.88 22 ILE B N 1
ATOM 2780 C CA . ILE B 1 22 ? 20.406 -36.031 -10.422 1 97.88 22 ILE B CA 1
ATOM 2781 C C . ILE B 1 22 ? 21.922 -35.844 -10.57 1 97.88 22 ILE B C 1
ATOM 2783 O O . ILE B 1 22 ? 22.641 -36.812 -10.82 1 97.88 22 ILE B O 1
ATOM 2787 N N . ASP B 1 23 ? 22.375 -34.656 -10.539 1 96.56 23 ASP B N 1
ATOM 2788 C CA . ASP B 1 23 ? 23.797 -34.406 -10.766 1 96.56 23 ASP B CA 1
ATOM 2789 C C . ASP B 1 23 ? 24.391 -33.594 -9.641 1 96.56 23 ASP B C 1
ATOM 2791 O O . ASP B 1 23 ? 25.438 -32.969 -9.82 1 96.56 23 ASP B O 1
ATOM 2795 N N . GLY B 1 24 ? 23.719 -33.5 -8.531 1 96.44 24 GLY B N 1
ATOM 2796 C CA . GLY B 1 24 ? 24.172 -32.75 -7.371 1 96.44 24 GLY B CA 1
ATOM 2797 C C . GLY B 1 24 ? 23.344 -33 -6.129 1 96.44 24 GLY B C 1
ATOM 2798 O O . GLY B 1 24 ? 22.531 -33.938 -6.105 1 96.44 24 GLY B O 1
ATOM 2799 N N . LEU B 1 25 ? 23.547 -32.25 -5.129 1 97 25 LEU B N 1
ATOM 2800 C CA . LEU B 1 25 ? 22.844 -32.375 -3.861 1 97 25 LEU B CA 1
ATOM 2801 C C . LEU B 1 25 ? 21.547 -31.562 -3.869 1 97 25 LEU B C 1
ATOM 2803 O O . LEU B 1 25 ? 21.406 -30.625 -4.648 1 97 25 LEU B O 1
ATOM 2807 N N . GLY B 1 26 ? 20.531 -32 -3.018 1 98 26 GLY B N 1
ATOM 2808 C CA . GLY B 1 26 ? 19.297 -31.266 -2.799 1 98 26 GLY B CA 1
ATOM 2809 C C . GLY B 1 26 ? 18.344 -31.344 -3.973 1 98 26 GLY B C 1
ATOM 2810 O O . GLY B 1 26 ? 17.422 -30.531 -4.082 1 98 26 GLY B O 1
ATOM 2811 N N . GLN B 1 27 ? 18.562 -32.281 -4.852 1 98.56 27 GLN B N 1
ATOM 2812 C CA . GLN B 1 27 ? 17.812 -32.312 -6.102 1 98.56 27 GLN B CA 1
ATOM 2813 C C . GLN B 1 27 ? 16.797 -33.469 -6.102 1 98.56 27 GLN B C 1
ATOM 2815 O O . GLN B 1 27 ? 17 -34.469 -5.43 1 98.56 27 GLN B O 1
ATOM 2820 N N . ALA B 1 28 ? 15.766 -33.25 -6.828 1 98.81 28 ALA B N 1
ATOM 2821 C CA . ALA B 1 28 ? 14.773 -34.312 -7.102 1 98.81 28 ALA B CA 1
ATOM 2822 C C . ALA B 1 28 ? 14.375 -34.312 -8.578 1 98.81 28 ALA B C 1
ATOM 2824 O O . ALA B 1 28 ? 14.469 -33.281 -9.25 1 98.81 28 ALA B O 1
ATOM 2825 N N . ILE B 1 29 ? 14.031 -35.406 -9.055 1 98.81 29 ILE B N 1
ATOM 2826 C CA . ILE B 1 29 ? 13.312 -35.531 -10.328 1 98.81 29 ILE B CA 1
ATOM 2827 C C . ILE B 1 29 ? 11.867 -35.938 -10.062 1 98.81 29 ILE B C 1
ATOM 2829 O O . ILE B 1 29 ? 11.602 -36.875 -9.312 1 98.81 29 ILE B O 1
ATOM 2833 N N . VAL B 1 30 ? 11.016 -35.188 -10.633 1 98.62 30 VAL B N 1
ATOM 2834 C CA . VAL B 1 30 ? 9.609 -35.469 -10.383 1 98.62 30 VAL B CA 1
ATOM 2835 C C . VAL B 1 30 ? 8.891 -35.719 -11.711 1 98.62 30 VAL B C 1
ATOM 2837 O O . VAL B 1 30 ? 9.328 -35.25 -12.758 1 98.62 30 VAL B O 1
ATOM 2840 N N . ARG B 1 31 ? 7.863 -36.469 -11.68 1 98.44 31 ARG B N 1
ATOM 2841 C CA . ARG B 1 31 ? 6.93 -36.688 -12.781 1 98.44 31 ARG B CA 1
ATOM 2842 C C . ARG B 1 31 ? 5.637 -35.906 -12.562 1 98.44 31 ARG B C 1
ATOM 2844 O O . ARG B 1 31 ? 4.887 -36.188 -11.625 1 98.44 31 ARG B O 1
ATOM 2851 N N . PRO B 1 32 ? 5.375 -34.938 -13.414 1 98.38 32 PRO B N 1
ATOM 2852 C CA . PRO B 1 32 ? 4.148 -34.156 -13.227 1 98.38 32 PRO B CA 1
ATOM 2853 C C . PRO B 1 32 ? 2.895 -35.031 -13.219 1 98.38 32 PRO B C 1
ATOM 2855 O O . PRO B 1 32 ? 2.771 -35.938 -14.031 1 98.38 32 PRO B O 1
ATOM 2858 N N . LEU B 1 33 ? 2.072 -34.812 -12.242 1 98.25 33 LEU B N 1
ATOM 2859 C CA . LEU B 1 33 ? 0.76 -35.438 -12.172 1 98.25 33 LEU B CA 1
ATOM 2860 C C . LEU B 1 33 ? -0.304 -34.562 -12.82 1 98.25 33 LEU B C 1
ATOM 2862 O O . LEU B 1 33 ? -1.202 -35.062 -13.5 1 98.25 33 LEU B O 1
ATOM 2866 N N . ALA B 1 34 ? -0.186 -33.312 -12.594 1 98.25 34 ALA B N 1
ATOM 2867 C CA . ALA B 1 34 ? -1.083 -32.312 -13.164 1 98.25 34 ALA B CA 1
ATOM 2868 C C . ALA B 1 34 ? -0.377 -30.969 -13.32 1 98.25 34 ALA B C 1
ATOM 2870 O O . ALA B 1 34 ? 0.474 -30.609 -12.5 1 98.25 34 ALA B O 1
ATOM 2871 N N . ILE B 1 35 ? -0.69 -30.234 -14.367 1 98.25 35 ILE B N 1
ATOM 2872 C CA . ILE B 1 35 ? -0.179 -28.891 -14.633 1 98.25 35 ILE B CA 1
ATOM 2873 C C . ILE B 1 35 ? -1.337 -27.953 -14.953 1 98.25 35 ILE B C 1
ATOM 2875 O O . ILE B 1 35 ? -2.062 -28.156 -15.93 1 98.25 35 ILE B O 1
ATOM 2879 N N . ALA B 1 36 ? -1.537 -26.938 -14.164 1 98.12 36 ALA B N 1
ATOM 2880 C CA . ALA B 1 36 ? -2.596 -25.953 -14.406 1 98.12 36 ALA B CA 1
ATOM 2881 C C . ALA B 1 36 ? -2.066 -24.75 -15.18 1 98.12 36 ALA B C 1
ATOM 2883 O O . ALA B 1 36 ? -0.868 -24.469 -15.141 1 98.12 36 ALA B O 1
ATOM 2884 N N . ARG B 1 37 ? -2.924 -24.156 -15.93 1 97.69 37 ARG B N 1
ATOM 2885 C CA . ARG B 1 37 ? -2.535 -22.953 -16.656 1 97.69 37 ARG B CA 1
ATOM 2886 C C . ARG B 1 37 ? -2.783 -21.703 -15.836 1 97.69 37 ARG B C 1
ATOM 2888 O O . ARG B 1 37 ? -3.893 -21.484 -15.344 1 97.69 37 ARG B O 1
ATOM 2895 N N . CYS B 1 38 ? -1.804 -20.953 -15.68 1 96.25 38 CYS B N 1
ATOM 2896 C CA . CYS B 1 38 ? -1.924 -19.688 -14.984 1 96.25 38 CYS B CA 1
ATOM 2897 C C . CYS B 1 38 ? -2.773 -18.703 -15.789 1 96.25 38 CYS B C 1
ATOM 2899 O O . CYS B 1 38 ? -2.789 -18.75 -17.016 1 96.25 38 CYS B O 1
ATOM 2901 N N . ASP B 1 39 ? -3.436 -17.75 -15.117 1 94.56 39 ASP B N 1
ATOM 2902 C CA . ASP B 1 39 ? -4.305 -16.766 -15.742 1 94.56 39 ASP B CA 1
ATOM 2903 C C . ASP B 1 39 ? -3.527 -15.898 -16.734 1 94.56 39 ASP B C 1
ATOM 2905 O O . ASP B 1 39 ? -4.094 -15.383 -17.688 1 94.56 39 ASP B O 1
ATOM 2909 N N . LEU B 1 40 ? -2.26 -15.859 -16.562 1 90.81 40 LEU B N 1
ATOM 2910 C CA . LEU B 1 40 ? -1.459 -14.953 -17.391 1 90.81 40 LEU B CA 1
ATOM 2911 C C . LEU B 1 40 ? -0.872 -15.68 -18.594 1 90.81 40 LEU B C 1
ATOM 2913 O O . LEU B 1 40 ? -0.36 -15.039 -19.516 1 90.81 40 LEU B O 1
ATOM 2917 N N . ASP B 1 41 ? -0.917 -16.906 -18.625 1 94.38 41 ASP B N 1
ATOM 2918 C CA . ASP B 1 41 ? -0.234 -17.672 -19.672 1 94.38 41 ASP B CA 1
ATOM 2919 C C . ASP B 1 41 ? -0.833 -17.375 -21.047 1 94.38 41 ASP B C 1
ATOM 2921 O O . ASP B 1 41 ? -0.101 -17.172 -22.016 1 94.38 41 ASP B O 1
ATOM 2925 N N . LEU B 1 42 ? -2.119 -17.328 -21.094 1 93.5 42 LEU B N 1
ATOM 2926 C CA . LEU B 1 42 ? -2.744 -17.141 -22.406 1 93.5 42 LEU B CA 1
ATOM 2927 C C . LEU B 1 42 ? -2.4 -15.758 -22.969 1 93.5 42 LEU B C 1
ATOM 2929 O O . LEU B 1 42 ? -1.944 -15.648 -24.109 1 93.5 42 LEU B O 1
ATOM 2933 N N . PRO B 1 43 ? -2.566 -14.703 -22.109 1 92.5 43 PRO B N 1
ATOM 2934 C CA . PRO B 1 43 ? -2.125 -13.398 -22.609 1 92.5 43 PRO B CA 1
ATOM 2935 C C . PRO B 1 43 ? -0.66 -13.398 -23.047 1 92.5 43 PRO B C 1
ATOM 2937 O O . PRO B 1 43 ? -0.311 -12.789 -24.062 1 92.5 43 PRO B O 1
ATOM 2940 N N . ILE B 1 44 ? 0.153 -14.078 -22.344 1 92.5 44 ILE B N 1
ATOM 2941 C CA . ILE B 1 44 ? 1.575 -14.141 -22.656 1 92.5 44 ILE B CA 1
ATOM 2942 C C . ILE B 1 44 ? 1.771 -14.812 -24.016 1 92.5 44 ILE B C 1
ATOM 2944 O O . ILE B 1 44 ? 2.486 -14.289 -24.875 1 92.5 44 ILE B O 1
ATOM 2948 N N . ILE B 1 45 ? 1.096 -15.867 -24.219 1 94.69 45 ILE B N 1
ATOM 2949 C CA . ILE B 1 45 ? 1.212 -16.625 -25.469 1 94.69 45 ILE B CA 1
ATOM 2950 C C . ILE B 1 45 ? 0.678 -15.781 -26.625 1 94.69 45 ILE B C 1
ATOM 2952 O O . ILE B 1 45 ? 1.206 -15.844 -27.734 1 94.69 45 ILE B O 1
ATOM 2956 N N . GLN B 1 46 ? -0.25 -14.906 -26.297 1 93.56 46 GLN B N 1
ATOM 2957 C CA . GLN B 1 46 ? -0.875 -14.07 -27.312 1 93.56 46 GLN B CA 1
ATOM 2958 C C . GLN B 1 46 ? -0.025 -12.836 -27.609 1 93.56 46 GLN B C 1
ATOM 2960 O O . GLN B 1 46 ? -0.36 -12.039 -28.484 1 93.56 46 GLN B O 1
ATOM 2965 N N . GLY B 1 47 ? 0.995 -12.656 -26.891 1 89.44 47 GLY B N 1
ATOM 2966 C CA . GLY B 1 47 ? 1.948 -11.609 -27.219 1 89.44 47 GLY B CA 1
ATOM 2967 C C . GLY B 1 47 ? 1.905 -10.43 -26.266 1 89.44 47 GLY B C 1
ATOM 2968 O O . GLY B 1 47 ? 2.637 -9.453 -26.453 1 89.44 47 GLY B O 1
ATOM 2969 N N . HIS B 1 48 ? 1.105 -10.539 -25.234 1 87.69 48 HIS B N 1
ATOM 2970 C CA . HIS B 1 48 ? 1.062 -9.5 -24.203 1 87.69 48 HIS B CA 1
ATOM 2971 C C . HIS B 1 48 ? 2.035 -9.805 -23.078 1 87.69 48 HIS B C 1
ATOM 2973 O O . HIS B 1 48 ? 1.626 -10.266 -22 1 87.69 48 HIS B O 1
ATOM 2979 N N . THR B 1 49 ? 3.287 -9.562 -23.281 1 82.81 49 THR B N 1
ATOM 2980 C CA . THR B 1 49 ? 4.277 -9.969 -22.281 1 82.81 49 THR B CA 1
ATOM 2981 C C . THR B 1 49 ? 5.594 -9.227 -22.5 1 82.81 49 THR B C 1
ATOM 2983 O O . THR B 1 49 ? 5.848 -8.703 -23.578 1 82.81 49 THR B O 1
ATOM 2986 N N . LEU B 1 50 ? 6.332 -9.258 -21.344 1 79.19 50 LEU B N 1
ATOM 2987 C CA . LEU B 1 50 ? 7.695 -8.742 -21.406 1 79.19 50 LEU B CA 1
ATOM 2988 C C . LEU B 1 50 ? 8.703 -9.875 -21.562 1 79.19 50 LEU B C 1
ATOM 2990 O O . LEU B 1 50 ? 9.898 -9.633 -21.719 1 79.19 50 LEU B O 1
ATOM 2994 N N . PHE B 1 51 ? 8.203 -11.109 -21.547 1 87 51 PHE B N 1
ATOM 2995 C CA . PHE B 1 51 ? 9.07 -12.266 -21.703 1 87 51 PHE B CA 1
ATOM 2996 C C . PHE B 1 51 ? 9.375 -12.5 -23.188 1 87 51 PHE B C 1
ATOM 2998 O O . PHE B 1 51 ? 8.492 -12.383 -24.031 1 87 51 PHE B O 1
ATOM 3005 N N . ARG B 1 52 ? 10.672 -12.781 -23.484 1 88.94 52 ARG B N 1
ATOM 3006 C CA . ARG B 1 52 ? 11.078 -13.094 -24.859 1 88.94 52 ARG B CA 1
ATOM 3007 C C . ARG B 1 52 ? 11.133 -14.602 -25.078 1 88.94 52 ARG B C 1
ATOM 3009 O O . ARG B 1 52 ? 11.898 -15.305 -24.422 1 88.94 52 ARG B O 1
ATOM 3016 N N . PRO B 1 53 ? 10.289 -15.062 -25.891 1 93.25 53 PRO B N 1
ATOM 3017 C CA . PRO B 1 53 ? 10.422 -16.469 -26.266 1 93.25 53 PRO B CA 1
ATOM 3018 C C . PRO B 1 53 ? 11.75 -16.781 -26.969 1 93.25 53 PRO B C 1
ATOM 3020 O O . PRO B 1 53 ? 12.422 -15.859 -27.438 1 93.25 53 PRO B O 1
ATOM 3023 N N . ALA B 1 54 ? 12.258 -18.047 -26.984 1 96.38 54 ALA B N 1
ATOM 3024 C CA . ALA B 1 54 ? 11.492 -19.25 -26.609 1 96.38 54 ALA B CA 1
ATOM 3025 C C . ALA B 1 54 ? 11.836 -19.688 -25.188 1 96.38 54 ALA B C 1
ATOM 3027 O O . ALA B 1 54 ? 12.977 -19.547 -24.75 1 96.38 54 ALA B O 1
ATOM 3028 N N . PHE B 1 55 ? 10.945 -20.234 -24.469 1 96.94 55 PHE B N 1
ATOM 3029 C CA . PHE B 1 55 ? 11.172 -20.859 -23.172 1 96.94 55 PHE B CA 1
ATOM 3030 C C . PHE B 1 55 ? 10.125 -21.938 -22.906 1 96.94 55 PHE B C 1
ATOM 3032 O O . PHE B 1 55 ? 9.031 -21.906 -23.469 1 96.94 55 PHE B O 1
ATOM 3039 N N . PRO B 1 56 ? 10.508 -23 -22.141 1 97.94 56 PRO B N 1
ATOM 3040 C CA . PRO B 1 56 ? 9.508 -24 -21.75 1 97.94 56 PRO B CA 1
ATOM 3041 C C . PRO B 1 56 ? 8.398 -23.422 -20.875 1 97.94 56 PRO B C 1
ATOM 3043 O O . PRO B 1 56 ? 8.625 -22.438 -20.156 1 97.94 56 PRO B O 1
ATOM 3046 N N . ILE B 1 57 ? 7.184 -24.031 -20.953 1 97.75 57 ILE B N 1
ATOM 3047 C CA . ILE B 1 57 ? 6.059 -23.422 -20.25 1 97.75 57 ILE B CA 1
ATOM 3048 C C . ILE B 1 57 ? 5.504 -24.391 -19.219 1 97.75 57 ILE B C 1
ATOM 3050 O O . ILE B 1 57 ? 5.879 -25.562 -19.188 1 97.75 57 ILE B O 1
ATOM 3054 N N . GLY B 1 58 ? 4.629 -23.891 -18.359 1 97.44 58 GLY B N 1
ATOM 3055 C CA . GLY B 1 58 ? 4.02 -24.641 -17.266 1 97.44 58 GLY B CA 1
ATOM 3056 C C . GLY B 1 58 ? 4.707 -24.422 -15.938 1 97.44 58 GLY B C 1
ATOM 3057 O O . GLY B 1 58 ? 5.871 -24.797 -15.766 1 97.44 58 GLY B O 1
ATOM 3058 N N . HIS B 1 59 ? 3.967 -23.75 -15.008 1 97.12 59 HIS B N 1
ATOM 3059 C CA . HIS B 1 59 ? 4.648 -23.484 -13.742 1 97.12 59 HIS B CA 1
ATOM 3060 C C . HIS B 1 59 ? 3.752 -23.828 -12.555 1 97.12 59 HIS B C 1
ATOM 3062 O O . HIS B 1 59 ? 4.195 -23.766 -11.406 1 97.12 59 HIS B O 1
ATOM 3068 N N . GLU B 1 60 ? 2.521 -24.188 -12.773 1 98 60 GLU B N 1
ATOM 3069 C CA . GLU B 1 60 ? 1.667 -24.734 -11.727 1 98 60 GLU B CA 1
ATOM 3070 C C . GLU B 1 60 ? 1.652 -26.266 -11.766 1 98 60 GLU B C 1
ATOM 3072 O O . GLU B 1 60 ? 0.924 -26.859 -12.562 1 98 60 GLU B O 1
ATOM 3077 N N . ILE B 1 61 ? 2.41 -26.875 -10.805 1 98.06 61 ILE B N 1
ATOM 3078 C CA . ILE B 1 61 ? 2.709 -28.281 -11 1 98.06 61 ILE B CA 1
ATOM 3079 C C . ILE B 1 61 ? 2.41 -29.062 -9.711 1 98.06 61 ILE B C 1
ATOM 3081 O O . ILE B 1 61 ? 2.793 -28.625 -8.625 1 98.06 61 ILE B O 1
ATOM 3085 N N . THR B 1 62 ? 1.686 -30.094 -9.789 1 98.38 62 THR B N 1
ATOM 3086 C CA . THR B 1 62 ? 1.776 -31.203 -8.852 1 98.38 62 THR B CA 1
ATOM 3087 C C . THR B 1 62 ? 2.525 -32.375 -9.469 1 98.38 62 THR B C 1
ATOM 3089 O O . THR B 1 62 ? 2.455 -32.594 -10.68 1 98.38 62 THR B O 1
ATOM 3092 N N . ALA B 1 63 ? 3.234 -33.125 -8.625 1 98.5 63 ALA B N 1
ATOM 3093 C CA . ALA B 1 63 ? 4.086 -34.156 -9.211 1 98.5 63 ALA B CA 1
ATOM 3094 C C . ALA B 1 63 ? 4.395 -35.25 -8.203 1 98.5 63 ALA B C 1
ATOM 3096 O O . ALA B 1 63 ? 4.207 -35.062 -6.996 1 98.5 63 ALA B O 1
ATOM 3097 N N . GLU B 1 64 ? 4.812 -36.312 -8.766 1 98.38 64 GLU B N 1
ATOM 3098 C CA . GLU B 1 64 ? 5.328 -37.438 -7.98 1 98.38 64 GLU B CA 1
ATOM 3099 C C . GLU B 1 64 ? 6.852 -37.5 -8.047 1 98.38 64 GLU B C 1
ATOM 3101 O O . GLU B 1 64 ? 7.438 -37.375 -9.125 1 98.38 64 GLU B O 1
ATOM 3106 N N . ILE B 1 65 ? 7.48 -37.719 -6.887 1 98.75 65 ILE B N 1
ATOM 3107 C CA . ILE B 1 65 ? 8.938 -37.812 -6.859 1 98.75 65 ILE B CA 1
ATOM 3108 C C . ILE B 1 65 ? 9.367 -39.156 -7.441 1 98.75 65 ILE B C 1
ATOM 3110 O O . ILE B 1 65 ? 8.891 -40.219 -7.008 1 98.75 65 ILE B O 1
ATOM 3114 N N . VAL B 1 66 ? 10.336 -39.156 -8.367 1 98.38 66 VAL B N 1
ATOM 3115 C CA . VAL B 1 66 ? 10.758 -40.406 -8.984 1 98.38 66 VAL B CA 1
ATOM 3116 C C . VAL B 1 66 ? 12.25 -40.625 -8.727 1 98.38 66 VAL B C 1
ATOM 3118 O O . VAL B 1 66 ? 12.758 -41.75 -8.875 1 98.38 66 VAL B O 1
ATOM 3121 N N . ALA B 1 67 ? 12.961 -39.594 -8.375 1 98.56 67 ALA B N 1
ATOM 3122 C CA . ALA B 1 67 ? 14.367 -39.719 -7.984 1 98.56 67 ALA B CA 1
ATOM 3123 C C . ALA B 1 67 ? 14.742 -38.594 -6.992 1 98.56 67 ALA B C 1
ATOM 3125 O O . ALA B 1 67 ? 14.18 -37.5 -7.027 1 98.56 67 ALA B O 1
ATOM 3126 N N . LEU B 1 68 ? 15.68 -38.906 -6.098 1 98.19 68 LEU B N 1
ATOM 3127 C CA . LEU B 1 68 ? 16.141 -38 -5.07 1 98.19 68 LEU B CA 1
ATOM 3128 C C . LEU B 1 68 ? 17.656 -38.062 -4.918 1 98.19 68 LEU B C 1
ATOM 3130 O O . LEU B 1 68 ? 18.25 -39.156 -5.035 1 98.19 68 LEU B O 1
ATOM 3134 N N . SER B 1 69 ? 18.172 -36.938 -4.672 1 98 69 SER B N 1
ATOM 3135 C CA . SER B 1 69 ? 19.562 -37 -4.246 1 98 69 SER B CA 1
ATOM 3136 C C . SER B 1 69 ? 19.703 -37.625 -2.867 1 98 69 SER B C 1
ATOM 3138 O O . SER B 1 69 ? 18.766 -37.594 -2.062 1 98 69 SER B O 1
ATOM 3140 N N . GLU B 1 70 ? 20.859 -38.062 -2.541 1 96.56 70 GLU B N 1
ATOM 3141 C CA . GLU B 1 70 ? 21.094 -38.906 -1.374 1 96.56 70 GLU B CA 1
ATOM 3142 C C . GLU B 1 70 ? 20.969 -38.094 -0.079 1 96.56 70 GLU B C 1
ATOM 3144 O O . GLU B 1 70 ? 20.688 -38.656 0.98 1 96.56 70 GLU B O 1
ATOM 3149 N N . ASP B 1 71 ? 21.156 -36.844 -0.161 1 97 71 ASP B N 1
ATOM 3150 C CA . ASP B 1 71 ? 21.234 -36.031 1.039 1 97 71 ASP B CA 1
ATOM 3151 C C . ASP B 1 71 ? 19.844 -35.656 1.535 1 97 71 ASP B C 1
ATOM 3153 O O . ASP B 1 71 ? 19.688 -35.156 2.656 1 97 71 ASP B O 1
ATOM 3157 N N . ILE B 1 72 ? 18.812 -35.906 0.771 1 97.19 72 ILE B N 1
ATOM 3158 C CA . ILE B 1 72 ? 17.453 -35.5 1.135 1 97.19 72 ILE B CA 1
ATOM 3159 C C . ILE B 1 72 ? 16.828 -36.594 2.004 1 97.19 72 ILE B C 1
ATOM 3161 O O . ILE B 1 72 ? 16.734 -37.75 1.595 1 97.19 72 ILE B O 1
ATOM 3165 N N . SER B 1 73 ? 16.344 -36.156 3.184 1 95.12 73 SER B N 1
ATOM 3166 C CA . SER B 1 73 ? 15.828 -37.156 4.117 1 95.12 73 SER B CA 1
ATOM 3167 C C . SER B 1 73 ? 14.352 -36.938 4.402 1 95.12 73 SER B C 1
ATOM 3169 O O . SER B 1 73 ? 13.656 -37.812 4.891 1 95.12 73 SER B O 1
ATOM 3171 N N . ASN B 1 74 ? 13.82 -35.812 4.117 1 94.81 74 ASN B N 1
ATOM 3172 C CA . ASN B 1 74 ? 12.453 -35.469 4.5 1 94.81 74 ASN B CA 1
ATOM 3173 C C . ASN B 1 74 ? 11.461 -35.781 3.385 1 94.81 74 ASN B C 1
ATOM 3175 O O . ASN B 1 74 ? 10.266 -35.5 3.506 1 94.81 74 ASN B O 1
ATOM 3179 N N . LEU B 1 75 ? 11.938 -36.312 2.246 1 97.94 75 LEU B N 1
ATOM 3180 C CA . LEU B 1 75 ? 11.133 -36.688 1.094 1 97.94 75 LEU B CA 1
ATOM 3181 C C . LEU B 1 75 ? 11.438 -38.125 0.696 1 97.94 75 LEU B C 1
ATOM 3183 O O . LEU B 1 75 ? 12.5 -38.656 1.021 1 97.94 75 LEU B O 1
ATOM 3187 N N . GLN B 1 76 ? 10.477 -38.75 -0.022 1 97.62 76 GLN B N 1
ATOM 3188 C CA . GLN B 1 76 ? 10.664 -40.094 -0.508 1 97.62 76 GLN B CA 1
ATOM 3189 C C . GLN B 1 76 ? 10.148 -40.25 -1.935 1 97.62 76 GLN B C 1
ATOM 3191 O O . GLN B 1 76 ? 9.211 -39.562 -2.338 1 97.62 76 GLN B O 1
ATOM 3196 N N . ILE B 1 77 ? 10.781 -41.188 -2.586 1 98.06 77 ILE B N 1
ATOM 3197 C CA . ILE B 1 77 ? 10.281 -41.562 -3.906 1 98.06 77 ILE B CA 1
ATOM 3198 C C . ILE B 1 77 ? 8.828 -42.031 -3.795 1 98.06 77 ILE B C 1
ATOM 3200 O O . ILE B 1 77 ? 8.484 -42.781 -2.879 1 98.06 77 ILE B O 1
ATOM 3204 N N . GLY B 1 78 ? 7.988 -41.438 -4.605 1 97.69 78 GLY B N 1
ATOM 3205 C CA . GLY B 1 78 ? 6.582 -41.812 -4.559 1 97.69 78 GLY B CA 1
ATOM 3206 C C . GLY B 1 78 ? 5.711 -40.75 -3.936 1 97.69 78 GLY B C 1
ATOM 3207 O O . GLY B 1 78 ? 4.492 -40.75 -4.113 1 97.69 78 GLY B O 1
ATOM 3208 N N . ASP B 1 79 ? 6.336 -39.844 -3.188 1 97.88 79 ASP B N 1
ATOM 3209 C CA . ASP B 1 79 ? 5.57 -38.75 -2.609 1 97.88 79 ASP B CA 1
ATOM 3210 C C . ASP B 1 79 ? 4.906 -37.906 -3.697 1 97.88 79 ASP B C 1
ATOM 3212 O O . ASP B 1 79 ? 5.539 -37.562 -4.695 1 97.88 79 ASP B O 1
ATOM 3216 N N . ALA B 1 80 ? 3.564 -37.656 -3.535 1 98.12 80 ALA B N 1
ATOM 3217 C CA . ALA B 1 80 ? 2.902 -36.625 -4.324 1 98.12 80 ALA B CA 1
ATOM 3218 C C . ALA B 1 80 ? 3.119 -35.25 -3.711 1 98.12 80 ALA B C 1
ATOM 3220 O O . ALA B 1 80 ? 2.92 -35.031 -2.51 1 98.12 80 ALA B O 1
ATOM 3221 N N . CYS B 1 81 ? 3.576 -34.281 -4.527 1 98.56 81 CYS B N 1
ATOM 3222 C CA . CYS B 1 81 ? 3.947 -33 -3.996 1 98.56 81 CYS B CA 1
ATOM 3223 C C . CYS B 1 81 ? 3.4 -31.859 -4.871 1 98.56 81 CYS B C 1
ATOM 3225 O O . CYS B 1 81 ? 3.189 -32.062 -6.07 1 98.56 81 CYS B O 1
ATOM 3227 N N . VAL B 1 82 ? 3.102 -30.734 -4.254 1 98.44 82 VAL B N 1
ATOM 3228 C CA . VAL B 1 82 ? 3.037 -29.469 -4.953 1 98.44 82 VAL B CA 1
ATOM 3229 C C . VAL B 1 82 ? 4.449 -28.938 -5.207 1 98.44 82 VAL B C 1
ATOM 3231 O O . VAL B 1 82 ? 5.293 -28.953 -4.309 1 98.44 82 VAL B O 1
ATOM 3234 N N . VAL B 1 83 ? 4.754 -28.547 -6.418 1 98.25 83 VAL B N 1
ATOM 3235 C CA . VAL B 1 83 ? 6.066 -28 -6.766 1 98.25 83 VAL B CA 1
ATOM 3236 C C . VAL B 1 83 ? 6.016 -26.484 -6.738 1 98.25 83 VAL B C 1
ATOM 3238 O O . VAL B 1 83 ? 5.363 -25.859 -7.578 1 98.25 83 VAL B O 1
ATOM 3241 N N . ASN B 1 84 ? 6.684 -25.875 -5.816 1 96.5 84 ASN B N 1
ATOM 3242 C CA . ASN B 1 84 ? 6.801 -24.422 -5.824 1 96.5 84 ASN B CA 1
ATOM 3243 C C . ASN B 1 84 ? 7.398 -23.906 -7.133 1 96.5 84 ASN B C 1
ATOM 3245 O O . ASN B 1 84 ? 8.484 -24.344 -7.531 1 96.5 84 ASN B O 1
ATOM 3249 N N . PHE B 1 85 ? 6.699 -23 -7.766 1 96.31 85 PHE B N 1
ATOM 3250 C CA . PHE B 1 85 ? 7.168 -22.578 -9.078 1 96.31 85 PHE B CA 1
ATOM 3251 C C . PHE B 1 85 ? 8.281 -21.547 -8.961 1 96.31 85 PHE B C 1
ATOM 3253 O O . PHE B 1 85 ? 9.039 -21.328 -9.906 1 96.31 85 PHE B O 1
ATOM 3260 N N . GLN B 1 86 ? 8.32 -20.812 -7.828 1 96.06 86 GLN B N 1
ATOM 3261 C CA . GLN B 1 86 ? 9.406 -19.875 -7.559 1 96.06 86 GLN B CA 1
ATOM 3262 C C . GLN B 1 86 ? 10.633 -20.594 -7.02 1 96.06 86 GLN B C 1
ATOM 3264 O O . GLN B 1 86 ? 10.578 -21.219 -5.957 1 96.06 86 GLN B O 1
ATOM 3269 N N . ILE B 1 87 ? 11.68 -20.5 -7.801 1 97 87 ILE B N 1
ATOM 3270 C CA . ILE B 1 87 ? 12.883 -21.219 -7.383 1 97 87 ILE B CA 1
ATOM 3271 C C . ILE B 1 87 ? 13.469 -20.562 -6.141 1 97 87 ILE B C 1
ATOM 3273 O O . ILE B 1 87 ? 13.758 -19.359 -6.145 1 97 87 ILE B O 1
ATOM 3277 N N . ALA B 1 88 ? 13.625 -21.344 -5.07 1 96.88 88 ALA B N 1
ATOM 3278 C CA . ALA B 1 88 ? 14.109 -20.797 -3.803 1 96.88 88 ALA B CA 1
ATOM 3279 C C . ALA B 1 88 ? 14.922 -21.844 -3.041 1 96.88 88 ALA B C 1
ATOM 3281 O O . ALA B 1 88 ? 14.516 -23.016 -2.951 1 96.88 88 ALA B O 1
ATOM 3282 N N . CYS B 1 89 ? 15.977 -21.438 -2.42 1 97.31 89 CYS B N 1
ATOM 3283 C CA . CYS B 1 89 ? 16.922 -22.375 -1.819 1 97.31 89 CYS B CA 1
ATOM 3284 C C . CYS B 1 89 ? 16.438 -22.828 -0.447 1 97.31 89 CYS B C 1
ATOM 3286 O O . CYS B 1 89 ? 16.859 -23.875 0.046 1 97.31 89 CYS B O 1
ATOM 3288 N N . GLY B 1 90 ? 15.711 -22 0.251 1 96.25 90 GLY B N 1
ATOM 3289 C CA . GLY B 1 90 ? 15.172 -22.359 1.554 1 96.25 90 GLY B CA 1
ATOM 3290 C C . GLY B 1 90 ? 16.094 -22.016 2.701 1 96.25 90 GLY B C 1
ATOM 3291 O O . GLY B 1 90 ? 15.703 -22.078 3.867 1 96.25 90 GLY B O 1
ATOM 3292 N N . THR B 1 91 ? 17.312 -21.5 2.346 1 96 91 THR B N 1
ATOM 3293 C CA . THR B 1 91 ? 18.266 -21.375 3.438 1 96 91 THR B CA 1
ATOM 3294 C C . THR B 1 91 ? 18.859 -19.969 3.486 1 96 91 THR B C 1
ATOM 3296 O O . THR B 1 91 ? 19.438 -19.562 4.5 1 96 91 THR B O 1
ATOM 3299 N N . CYS B 1 92 ? 18.828 -19.25 2.414 1 96.56 92 CYS B N 1
ATOM 3300 C CA . CYS B 1 92 ? 19.375 -17.906 2.447 1 96.56 92 CYS B CA 1
ATOM 3301 C C . CYS B 1 92 ? 18.578 -17 3.375 1 96.56 92 CYS B C 1
ATOM 3303 O O . CYS B 1 92 ? 17.531 -17.406 3.895 1 96.56 92 CYS B O 1
ATOM 3305 N N . ALA B 1 93 ? 19.016 -15.812 3.576 1 93.56 93 ALA B N 1
ATOM 3306 C CA . ALA B 1 93 ? 18.375 -14.883 4.508 1 93.56 93 ALA B CA 1
ATOM 3307 C C . ALA B 1 93 ? 16.938 -14.594 4.098 1 93.56 93 ALA B C 1
ATOM 3309 O O . ALA B 1 93 ? 16.031 -14.586 4.938 1 93.56 93 ALA B O 1
ATOM 3310 N N . ALA B 1 94 ? 16.672 -14.391 2.861 1 92.94 94 ALA B N 1
ATOM 3311 C CA . ALA B 1 94 ? 15.336 -14.109 2.365 1 92.94 94 ALA B CA 1
ATOM 3312 C C . ALA B 1 94 ? 14.406 -15.305 2.588 1 92.94 94 ALA B C 1
ATOM 3314 O O . ALA B 1 94 ? 13.297 -15.148 3.098 1 92.94 94 ALA B O 1
ATOM 3315 N N . CYS B 1 95 ? 14.906 -16.469 2.299 1 95.94 95 CYS B N 1
ATOM 3316 C CA . CYS B 1 95 ? 14.094 -17.672 2.455 1 95.94 95 CYS B CA 1
ATOM 3317 C C . CYS B 1 95 ? 13.805 -17.953 3.926 1 95.94 95 CYS B C 1
ATOM 3319 O O . CYS B 1 95 ? 12.68 -18.312 4.281 1 95.94 95 CYS B O 1
ATOM 3321 N N . SER B 1 96 ? 14.766 -17.703 4.727 1 94.69 96 SER B N 1
ATOM 3322 C CA . SER B 1 96 ? 14.609 -17.969 6.156 1 94.69 96 SER B CA 1
ATOM 3323 C C . SER B 1 96 ? 13.648 -16.969 6.797 1 94.69 96 SER B C 1
ATOM 3325 O O . SER B 1 96 ? 13.031 -17.266 7.82 1 94.69 96 SER B O 1
ATOM 3327 N N . SER B 1 97 ? 13.516 -15.828 6.188 1 91.25 97 SER B N 1
ATOM 3328 C CA . SER B 1 97 ? 12.609 -14.797 6.695 1 91.25 97 SER B CA 1
ATOM 3329 C C . SER B 1 97 ? 11.25 -14.867 6.008 1 91.25 97 SER B C 1
ATOM 3331 O O . SER B 1 97 ? 10.5 -13.891 6 1 91.25 97 SER B O 1
ATOM 3333 N N . HIS B 1 98 ? 10.961 -15.961 5.297 1 92 98 HIS B N 1
ATOM 3334 C CA . HIS B 1 98 ? 9.672 -16.25 4.688 1 92 98 HIS B CA 1
ATOM 3335 C C . HIS B 1 98 ? 9.398 -15.336 3.5 1 92 98 HIS B C 1
ATOM 3337 O O . HIS B 1 98 ? 8.258 -14.969 3.242 1 92 98 HIS B O 1
ATOM 3343 N N . HIS B 1 99 ? 10.469 -14.898 2.898 1 92.69 99 HIS B N 1
ATOM 3344 C CA . HIS B 1 99 ? 10.422 -14.156 1.646 1 92.69 99 HIS B CA 1
ATOM 3345 C C . HIS B 1 99 ? 11.141 -14.906 0.529 1 92.69 99 HIS B C 1
ATOM 3347 O O . HIS B 1 99 ? 12.008 -14.352 -0.145 1 92.69 99 HIS B O 1
ATOM 3353 N N . SER B 1 100 ? 10.68 -16.109 0.288 1 93.94 100 SER B N 1
ATOM 3354 C CA . SER B 1 100 ? 11.391 -17.031 -0.586 1 93.94 100 SER B CA 1
ATOM 3355 C C . SER B 1 100 ? 11.406 -16.531 -2.027 1 93.94 100 SER B C 1
ATOM 3357 O O . SER B 1 100 ? 12.328 -16.828 -2.783 1 93.94 100 SER B O 1
ATOM 3359 N N . PRO B 1 101 ? 10.367 -15.773 -2.516 1 93.62 101 PRO B N 1
ATOM 3360 C CA . PRO B 1 101 ? 10.453 -15.258 -3.887 1 93.62 101 PRO B CA 1
ATOM 3361 C C . PRO B 1 101 ? 11.656 -14.336 -4.098 1 93.62 101 PRO B C 1
ATOM 3363 O O . PRO B 1 101 ? 12.016 -14.039 -5.238 1 93.62 101 PRO B O 1
ATOM 3366 N N . ALA B 1 102 ? 12.211 -13.891 -2.994 1 93.31 102 ALA B N 1
ATOM 3367 C CA . ALA B 1 102 ? 13.375 -13.023 -3.078 1 93.31 102 ALA B CA 1
ATOM 3368 C C . ALA B 1 102 ? 14.656 -13.789 -2.76 1 93.31 102 ALA B C 1
ATOM 3370 O O . ALA B 1 102 ? 15.641 -13.203 -2.295 1 93.31 102 ALA B O 1
ATOM 3371 N N . CYS B 1 103 ? 14.648 -15.055 -2.998 1 95.94 103 CYS B N 1
ATOM 3372 C CA . CYS B 1 103 ? 15.82 -15.891 -2.773 1 95.94 103 CYS B CA 1
ATOM 3373 C C . CYS B 1 103 ? 17.047 -15.297 -3.449 1 95.94 103 CYS B C 1
ATOM 3375 O O . CYS B 1 103 ? 16.984 -14.852 -4.598 1 95.94 103 CYS B O 1
ATOM 3377 N N . THR B 1 104 ? 18.203 -15.32 -2.773 1 94.69 104 THR B N 1
ATOM 3378 C CA . THR B 1 104 ? 19.391 -14.672 -3.297 1 94.69 104 THR B CA 1
ATOM 3379 C C . THR B 1 104 ? 20.359 -15.711 -3.885 1 94.69 104 THR B C 1
ATOM 3381 O O . THR B 1 104 ? 21.406 -15.352 -4.418 1 94.69 104 THR B O 1
ATOM 3384 N N . THR B 1 105 ? 20 -16.953 -3.852 1 96.06 105 THR B N 1
ATOM 3385 C CA . THR B 1 105 ? 20.859 -18.031 -4.344 1 96.06 105 THR B CA 1
ATOM 3386 C C . THR B 1 105 ? 20.641 -18.234 -5.844 1 96.06 105 THR B C 1
ATOM 3388 O O . THR B 1 105 ? 21.469 -18.875 -6.508 1 96.06 105 THR B O 1
ATOM 3391 N N . VAL B 1 106 ? 19.547 -17.781 -6.367 1 95.19 106 VAL B N 1
ATOM 3392 C CA . VAL B 1 106 ? 19.203 -17.875 -7.781 1 95.19 106 VAL B CA 1
ATOM 3393 C C . VAL B 1 106 ? 18.922 -16.484 -8.336 1 95.19 106 VAL B C 1
ATOM 3395 O O . VAL B 1 106 ? 18.797 -15.516 -7.578 1 95.19 106 VAL B O 1
ATOM 3398 N N . PRO B 1 107 ? 18.953 -16.391 -9.664 1 92.5 107 PRO B N 1
ATOM 3399 C CA . PRO B 1 107 ? 18.594 -15.07 -10.195 1 92.5 107 PRO B CA 1
ATOM 3400 C C . PRO B 1 107 ? 17.219 -14.602 -9.703 1 92.5 107 PRO B C 1
ATOM 3402 O O . PRO B 1 107 ? 16.297 -15.414 -9.555 1 92.5 107 PRO B O 1
ATOM 3405 N N . PHE B 1 108 ? 17.141 -13.328 -9.406 1 87.69 108 PHE B N 1
ATOM 3406 C CA . PHE B 1 108 ? 15.891 -12.75 -8.914 1 87.69 108 PHE B CA 1
ATOM 3407 C C . PHE B 1 108 ? 14.75 -13.023 -9.883 1 87.69 108 PHE B C 1
ATOM 3409 O O . PHE B 1 108 ? 14.891 -12.836 -11.094 1 87.69 108 PHE B O 1
ATOM 3416 N N . GLY B 1 109 ? 13.727 -13.578 -9.414 1 85.06 109 GLY B N 1
ATOM 3417 C CA . GLY B 1 109 ? 12.547 -13.836 -10.227 1 85.06 109 GLY B CA 1
ATOM 3418 C C . GLY B 1 109 ? 12.602 -15.172 -10.945 1 85.06 109 GLY B C 1
ATOM 3419 O O . GLY B 1 109 ? 11.797 -15.43 -11.844 1 85.06 109 GLY B O 1
ATOM 3420 N N . ALA B 1 110 ? 13.523 -16.031 -10.57 1 92.62 110 ALA B N 1
ATOM 3421 C CA . ALA B 1 110 ? 13.633 -17.359 -11.188 1 92.62 110 ALA B CA 1
ATOM 3422 C C . ALA B 1 110 ? 12.398 -18.203 -10.898 1 92.62 110 ALA B C 1
ATOM 3424 O O . ALA B 1 110 ? 11.992 -18.328 -9.742 1 92.62 110 ALA B O 1
ATOM 3425 N N . ASN B 1 111 ? 11.789 -18.734 -11.945 1 94.88 111 ASN B N 1
ATOM 3426 C CA . ASN B 1 111 ? 10.602 -19.578 -11.836 1 94.88 111 ASN B CA 1
ATOM 3427 C C . ASN B 1 111 ? 10.602 -20.688 -12.875 1 94.88 111 ASN B C 1
ATOM 3429 O O . ASN B 1 111 ? 11.289 -20.594 -13.891 1 94.88 111 ASN B O 1
ATOM 3433 N N . PHE B 1 112 ? 9.891 -21.688 -12.648 1 95.94 112 PHE B N 1
ATOM 3434 C CA . PHE B 1 112 ? 9.594 -22.672 -13.672 1 95.94 112 PHE B CA 1
ATOM 3435 C C . PHE B 1 112 ? 8.695 -22.078 -14.75 1 95.94 112 PHE B C 1
ATOM 3437 O O . PHE B 1 112 ? 7.777 -21.312 -14.445 1 95.94 112 PHE B O 1
ATOM 3444 N N . GLY B 1 113 ? 8.984 -22.391 -15.93 1 96.31 113 GLY B N 1
ATOM 3445 C CA . GLY B 1 113 ? 8 -22.312 -17 1 96.31 113 GLY B CA 1
ATOM 3446 C C . GLY B 1 113 ? 7.707 -20.891 -17.438 1 96.31 113 GLY B C 1
ATOM 3447 O O . GLY B 1 113 ? 6.723 -20.641 -18.141 1 96.31 113 GLY B O 1
ATOM 3448 N N . LEU B 1 114 ? 8.453 -19.953 -16.922 1 92.44 114 LEU B N 1
ATOM 3449 C CA . LEU B 1 114 ? 8.195 -18.562 -17.281 1 92.44 114 LEU B CA 1
ATOM 3450 C C . LEU B 1 114 ? 9.492 -17.797 -17.469 1 92.44 114 LEU B C 1
ATOM 3452 O O . LEU B 1 114 ? 10.359 -17.797 -16.594 1 92.44 114 LEU B O 1
ATOM 3456 N N . GLY B 1 115 ? 9.562 -17.156 -18.625 1 89.94 115 GLY B N 1
ATOM 3457 C CA . GLY B 1 115 ? 10.648 -16.219 -18.844 1 89.94 115 GLY B CA 1
ATOM 3458 C C . GLY B 1 115 ? 11.969 -16.875 -19.188 1 89.94 115 GLY B C 1
ATOM 3459 O O . GLY B 1 115 ? 12 -18.078 -19.484 1 89.94 115 GLY B O 1
ATOM 3460 N N . ARG B 1 116 ? 13.039 -16.109 -19.062 1 88.19 116 ARG B N 1
ATOM 3461 C CA . ARG B 1 116 ? 14.383 -16.516 -19.469 1 88.19 116 ARG B CA 1
ATOM 3462 C C . ARG B 1 116 ? 14.922 -17.609 -18.562 1 88.19 116 ARG B C 1
ATOM 3464 O O . ARG B 1 116 ? 15.609 -18.516 -19.031 1 88.19 116 ARG B O 1
ATOM 3471 N N . GLU B 1 117 ? 14.586 -17.516 -17.328 1 91.31 117 GLU B N 1
ATOM 3472 C CA . GLU B 1 117 ? 15.133 -18.453 -16.359 1 91.31 117 GLU B CA 1
ATOM 3473 C C . GLU B 1 117 ? 14.531 -19.844 -16.547 1 91.31 117 GLU B C 1
ATOM 3475 O O . GLU B 1 117 ? 15.117 -20.844 -16.125 1 91.31 117 GLU B O 1
ATOM 3480 N N . ALA B 1 118 ? 13.438 -19.859 -17.203 1 93.81 118 ALA B N 1
ATOM 3481 C CA . ALA B 1 118 ? 12.812 -21.156 -17.469 1 93.81 118 ALA B CA 1
ATOM 3482 C C . ALA B 1 118 ? 13.68 -22.016 -18.375 1 93.81 118 ALA B C 1
ATOM 3484 O O . ALA B 1 118 ? 13.578 -23.25 -18.359 1 93.81 118 ALA B O 1
ATOM 3485 N N . VAL B 1 119 ? 14.469 -21.375 -19.156 1 93.44 119 VAL B N 1
ATOM 3486 C CA . VAL B 1 119 ? 15.375 -22.109 -20.031 1 93.44 119 VAL B CA 1
ATOM 3487 C C . VAL B 1 119 ? 16.328 -22.953 -19.188 1 93.44 119 VAL B C 1
ATOM 3489 O O . VAL B 1 119 ? 16.672 -24.078 -19.562 1 93.44 119 VAL B O 1
ATOM 3492 N N . GLN B 1 120 ? 16.656 -22.438 -18.094 1 92.12 120 GLN B N 1
ATOM 3493 C CA . GLN B 1 120 ? 17.578 -23.125 -17.188 1 92.12 120 GLN B CA 1
ATOM 3494 C C . GLN B 1 120 ? 16.844 -24.125 -16.297 1 92.12 120 GLN B C 1
ATOM 3496 O O . GLN B 1 120 ? 17.312 -25.234 -16.062 1 92.12 120 GLN B O 1
ATOM 3501 N N . PHE B 1 121 ? 15.688 -23.797 -15.852 1 95.31 121 PHE B N 1
ATOM 3502 C CA . PHE B 1 121 ? 15.047 -24.562 -14.781 1 95.31 121 PHE B CA 1
ATOM 3503 C C . PHE B 1 121 ? 13.945 -25.453 -15.344 1 95.31 121 PHE B C 1
ATOM 3505 O O . PHE B 1 121 ? 13.508 -26.391 -14.68 1 95.31 121 PHE B O 1
ATOM 3512 N N . GLY B 1 122 ? 13.523 -25.109 -16.562 1 96.06 122 GLY B N 1
ATOM 3513 C CA . GLY B 1 122 ? 12.539 -25.969 -17.219 1 96.06 122 GLY B CA 1
ATOM 3514 C C . GLY B 1 122 ? 11.117 -25.469 -17.031 1 96.06 122 GLY B C 1
ATOM 3515 O O . GLY B 1 122 ? 10.891 -24.328 -16.625 1 96.06 122 GLY B O 1
ATOM 3516 N N . GLY B 1 123 ? 10.156 -26.281 -17.484 1 97 123 GLY B N 1
ATOM 3517 C CA . GLY B 1 123 ? 8.719 -26.078 -17.375 1 97 123 GLY B CA 1
ATOM 3518 C C . GLY B 1 123 ? 7.965 -27.344 -17 1 97 123 GLY B C 1
ATOM 3519 O O . GLY B 1 123 ? 8.5 -28.453 -17.125 1 97 123 GLY B O 1
ATOM 3520 N N . GLY B 1 124 ? 6.832 -27.109 -16.578 1 97.12 124 GLY B N 1
ATOM 3521 C CA . GLY B 1 124 ? 6.07 -28.203 -15.992 1 97.12 124 GLY B CA 1
ATOM 3522 C C . GLY B 1 124 ? 5.414 -29.109 -17.016 1 97.12 124 GLY B C 1
ATOM 3523 O O . GLY B 1 124 ? 5.051 -30.234 -16.703 1 97.12 124 GLY B O 1
ATOM 3524 N N . ILE B 1 125 ? 5.172 -28.578 -18.234 1 98.06 125 ILE B N 1
ATOM 3525 C CA . ILE B 1 125 ? 4.594 -29.453 -19.25 1 98.06 125 ILE B CA 1
ATOM 3526 C C . ILE B 1 125 ? 5.699 -30.281 -19.906 1 98.06 125 ILE B C 1
ATOM 3528 O O . ILE B 1 125 ? 6.098 -30 -21.047 1 98.06 125 ILE B O 1
ATOM 3532 N N . ALA B 1 126 ? 6.086 -31.234 -19.25 1 98.12 126 ALA B N 1
ATOM 3533 C CA . ALA B 1 126 ? 7.168 -32.156 -19.609 1 98.12 126 ALA B CA 1
ATOM 3534 C C . ALA B 1 126 ? 6.961 -33.531 -18.953 1 98.12 126 ALA B C 1
ATOM 3536 O O . ALA B 1 126 ? 6.148 -33.656 -18.047 1 98.12 126 ALA B O 1
ATOM 3537 N N . GLU B 1 127 ? 7.668 -34.469 -19.453 1 97.94 127 GLU B N 1
ATOM 3538 C CA . GLU B 1 127 ? 7.547 -35.812 -18.891 1 97.94 127 GLU B CA 1
ATOM 3539 C C . GLU B 1 127 ? 8.172 -35.906 -17.5 1 97.94 127 GLU B C 1
ATOM 3541 O O . GLU B 1 127 ? 7.672 -36.625 -16.641 1 97.94 127 GLU B O 1
ATOM 3546 N N . LEU B 1 128 ? 9.281 -35.25 -17.344 1 98.12 128 LEU B N 1
ATOM 3547 C CA . LEU B 1 128 ? 9.992 -35.156 -16.078 1 98.12 128 LEU B CA 1
ATOM 3548 C C . LEU B 1 128 ? 10.469 -33.719 -15.844 1 98.12 128 LEU B C 1
ATOM 3550 O O . LEU B 1 128 ? 10.688 -32.969 -16.797 1 98.12 128 LEU B O 1
ATOM 3554 N N . VAL B 1 129 ? 10.602 -33.344 -14.617 1 98.12 129 VAL B N 1
ATOM 3555 C CA . VAL B 1 129 ? 11.094 -32.031 -14.211 1 98.12 129 VAL B CA 1
ATOM 3556 C C . VAL B 1 129 ? 12.133 -32.188 -13.109 1 98.12 129 VAL B C 1
ATOM 3558 O O . VAL B 1 129 ? 11.93 -32.938 -12.156 1 98.12 129 VAL B O 1
ATOM 3561 N N . LYS B 1 130 ? 13.25 -31.562 -13.25 1 98.38 130 LYS B N 1
ATOM 3562 C CA . LYS B 1 130 ? 14.242 -31.5 -12.172 1 98.38 130 LYS B CA 1
ATOM 3563 C C . LYS B 1 130 ? 13.953 -30.344 -11.219 1 98.38 130 LYS B C 1
ATOM 3565 O O . LYS B 1 130 ? 13.789 -29.203 -11.656 1 98.38 130 LYS B O 1
ATOM 3570 N N . VAL B 1 131 ? 13.836 -30.625 -9.984 1 98.5 131 VAL B N 1
ATOM 3571 C CA . VAL B 1 131 ? 13.594 -29.609 -8.969 1 98.5 131 VAL B CA 1
ATOM 3572 C C . VAL B 1 131 ? 14.859 -29.375 -8.156 1 98.5 131 VAL B C 1
ATOM 3574 O O . VAL B 1 131 ? 15.297 -30.266 -7.402 1 98.5 131 VAL B O 1
ATOM 3577 N N . PRO B 1 132 ? 15.406 -28.219 -8.344 1 97.25 132 PRO B N 1
ATOM 3578 C CA . PRO B 1 132 ? 16.484 -27.875 -7.414 1 97.25 132 PRO B CA 1
ATOM 3579 C C . PRO B 1 132 ? 15.977 -27.547 -6.012 1 97.25 132 PRO B C 1
ATOM 3581 O O . PRO B 1 132 ? 14.781 -27.281 -5.832 1 97.25 132 PRO B O 1
ATOM 3584 N N . TYR B 1 133 ? 16.797 -27.656 -5.008 1 97.56 133 TYR B N 1
ATOM 3585 C CA . TYR B 1 133 ? 16.422 -27.328 -3.633 1 97.56 133 TYR B CA 1
ATOM 3586 C C . TYR B 1 133 ? 15.125 -28.016 -3.24 1 97.56 133 TYR B C 1
ATOM 3588 O O . TYR B 1 133 ? 14.188 -27.375 -2.76 1 97.56 133 TYR B O 1
ATOM 3596 N N . ALA B 1 134 ? 15.086 -29.328 -3.502 1 98.44 134 ALA B N 1
ATOM 3597 C CA . ALA B 1 134 ? 13.859 -30.125 -3.434 1 98.44 134 ALA B CA 1
ATOM 3598 C C . ALA B 1 134 ? 13.211 -30 -2.059 1 98.44 134 ALA B C 1
ATOM 3600 O O . ALA B 1 134 ? 11.992 -29.828 -1.954 1 98.44 134 ALA B O 1
ATOM 3601 N N . SER B 1 135 ? 14 -29.984 -1.01 1 97.62 135 SER B N 1
ATOM 3602 C CA . SER B 1 135 ? 13.477 -29.938 0.351 1 97.62 135 SER B CA 1
ATOM 3603 C C . SER B 1 135 ? 12.695 -28.641 0.602 1 97.62 135 SER B C 1
ATOM 3605 O O . SER B 1 135 ? 11.758 -28.625 1.401 1 97.62 135 SER B O 1
ATOM 3607 N N . ALA B 1 136 ? 13.086 -27.578 -0.088 1 96.75 136 ALA B N 1
ATOM 3608 C CA . ALA B 1 136 ? 12.438 -26.281 0.08 1 96.75 136 ALA B CA 1
ATOM 3609 C C . ALA B 1 136 ? 11.266 -26.125 -0.884 1 96.75 136 ALA B C 1
ATOM 3611 O O . ALA B 1 136 ? 10.297 -25.422 -0.59 1 96.75 136 ALA B O 1
ATOM 3612 N N . MET B 1 137 ? 11.328 -26.812 -2 1 97.88 137 MET B N 1
ATOM 3613 C CA . MET B 1 137 ? 10.422 -26.469 -3.096 1 97.88 137 MET B CA 1
ATOM 3614 C C . MET B 1 137 ? 9.289 -27.5 -3.203 1 97.88 137 MET B C 1
ATOM 3616 O O . MET B 1 137 ? 8.25 -27.219 -3.803 1 97.88 137 MET B O 1
ATOM 3620 N N . LEU B 1 138 ? 9.461 -28.688 -2.646 1 98.44 138 LEU B N 1
ATOM 3621 C CA . LEU B 1 138 ? 8.445 -29.719 -2.738 1 98.44 138 LEU B CA 1
ATOM 3622 C C . LEU B 1 138 ? 7.645 -29.812 -1.443 1 98.44 138 LEU B C 1
ATOM 3624 O O . LEU B 1 138 ? 8.219 -29.969 -0.363 1 98.44 138 LEU B O 1
ATOM 3628 N N . GLN B 1 139 ? 6.363 -29.688 -1.607 1 97.5 139 GLN B N 1
ATOM 3629 C CA . GLN B 1 139 ? 5.457 -29.828 -0.473 1 97.5 139 GLN B CA 1
ATOM 3630 C C . GLN B 1 139 ? 4.516 -31.016 -0.657 1 97.5 139 GLN B C 1
ATOM 3632 O O . GLN B 1 139 ? 3.736 -31.047 -1.612 1 97.5 139 GLN B O 1
ATOM 3637 N N . LYS B 1 140 ? 4.52 -31.875 0.298 1 97.75 140 LYS B N 1
ATOM 3638 C CA . LYS B 1 140 ? 3.756 -33.125 0.181 1 97.75 140 LYS B CA 1
ATOM 3639 C C . LYS B 1 140 ? 2.254 -32.844 0.179 1 97.75 140 LYS B C 1
ATOM 3641 O O . LYS B 1 140 ? 1.772 -32 0.944 1 97.75 140 LYS B O 1
ATOM 3646 N N . ILE B 1 141 ? 1.572 -33.469 -0.693 1 97.56 141 ILE B N 1
ATOM 3647 C CA . ILE B 1 141 ? 0.114 -33.438 -0.722 1 97.56 141 ILE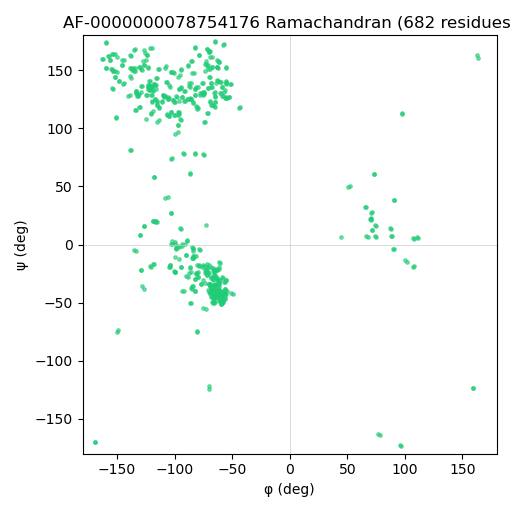 B CA 1
ATOM 3648 C C . ILE B 1 141 ? -0.436 -34.5 0.247 1 97.56 141 ILE B C 1
ATOM 3650 O O . ILE B 1 141 ? -0.099 -35.688 0.151 1 97.56 141 ILE B O 1
ATOM 3654 N N . PRO B 1 142 ? -1.219 -34.094 1.183 1 95.06 142 PRO B N 1
ATOM 3655 C CA . PRO B 1 142 ? -1.809 -35.062 2.104 1 95.06 142 PRO B CA 1
ATOM 3656 C C . PRO B 1 142 ? -2.578 -36.156 1.38 1 95.06 142 PRO B C 1
ATOM 3658 O O . PRO B 1 142 ? -3.133 -35.938 0.303 1 95.06 142 PRO B O 1
ATOM 3661 N N . GLN B 1 143 ? -2.605 -37.281 2.062 1 91.88 143 GLN B N 1
ATOM 3662 C CA . GLN B 1 143 ? -3.355 -38.406 1.515 1 91.88 143 GLN B CA 1
ATOM 3663 C C . GLN B 1 143 ? -4.824 -38.062 1.317 1 91.88 143 GLN B C 1
ATOM 3665 O O . GLN B 1 143 ? -5.418 -37.375 2.154 1 91.88 143 GLN B O 1
ATOM 3670 N N . GLY B 1 144 ? -5.344 -38.406 0.254 1 92.5 144 GLY B N 1
ATOM 3671 C CA . GLY B 1 144 ? -6.766 -38.188 0.013 1 92.5 144 GLY B CA 1
ATOM 3672 C C . GLY B 1 144 ? -7.047 -37 -0.864 1 92.5 144 GLY B C 1
ATOM 3673 O O . GLY B 1 144 ? -8.156 -36.844 -1.384 1 92.5 144 GLY B O 1
ATOM 3674 N N . ILE B 1 145 ? -6.094 -36.156 -1.047 1 95.25 145 ILE B N 1
ATOM 3675 C CA . ILE B 1 145 ? -6.277 -35 -1.911 1 95.25 145 ILE B CA 1
ATOM 3676 C C . ILE B 1 145 ? -5.867 -35.344 -3.34 1 95.25 145 ILE B C 1
ATOM 3678 O O . ILE B 1 145 ? -4.766 -35.844 -3.568 1 95.25 145 ILE B O 1
ATOM 3682 N N . ASP B 1 146 ? -6.789 -35.156 -4.238 1 95.19 146 ASP B N 1
ATOM 3683 C CA . ASP B 1 146 ? -6.5 -35.375 -5.652 1 95.19 146 ASP B CA 1
ATOM 3684 C C . ASP B 1 146 ? -5.512 -34.312 -6.18 1 95.19 146 ASP B C 1
ATOM 3686 O O . ASP B 1 146 ? -5.797 -33.125 -6.164 1 95.19 146 ASP B O 1
ATOM 3690 N N . PRO B 1 147 ? -4.367 -34.781 -6.664 1 96.25 147 PRO B N 1
ATOM 3691 C CA . PRO B 1 147 ? -3.385 -33.844 -7.195 1 96.25 147 PRO B CA 1
ATOM 3692 C C . PRO B 1 147 ? -3.959 -32.938 -8.297 1 96.25 147 PRO B C 1
ATOM 3694 O O . PRO B 1 147 ? -3.533 -31.797 -8.453 1 96.25 147 PRO B O 1
ATOM 3697 N N . LEU B 1 148 ? -4.91 -33.406 -9.062 1 95.75 148 LEU B N 1
ATOM 3698 C CA . LEU B 1 148 ? -5.527 -32.625 -10.117 1 95.75 148 LEU B CA 1
ATOM 3699 C C . LEU B 1 148 ? -6.273 -31.422 -9.523 1 95.75 148 LEU B C 1
ATOM 3701 O O . LEU B 1 148 ? -6.242 -30.328 -10.094 1 95.75 148 LEU B O 1
ATOM 3705 N N . ALA B 1 149 ? -6.848 -31.625 -8.359 1 95.19 149 ALA B N 1
ATOM 3706 C CA . ALA B 1 149 ? -7.672 -30.609 -7.723 1 95.19 149 ALA B CA 1
ATOM 3707 C C . ALA B 1 149 ? -6.812 -29.469 -7.168 1 95.19 149 ALA B C 1
ATOM 3709 O O . ALA B 1 149 ? -7.289 -28.344 -7 1 95.19 149 ALA B O 1
ATOM 3710 N N . VAL B 1 150 ? -5.531 -29.781 -6.941 1 97.25 150 VAL B N 1
ATOM 3711 C CA . VAL B 1 150 ? -4.699 -28.781 -6.281 1 97.25 150 VAL B CA 1
ATOM 3712 C C . VAL B 1 150 ? -3.564 -28.344 -7.215 1 97.25 150 VAL B C 1
ATOM 3714 O O . VAL B 1 150 ? -2.547 -27.828 -6.762 1 97.25 150 VAL B O 1
ATOM 3717 N N . ALA B 1 151 ? -3.746 -28.594 -8.5 1 96.81 151 ALA B N 1
ATOM 3718 C CA . ALA B 1 151 ? -2.709 -28.281 -9.477 1 96.81 151 ALA B CA 1
ATOM 3719 C C . ALA B 1 151 ? -2.354 -26.797 -9.453 1 96.81 151 ALA B C 1
ATOM 3721 O O . ALA B 1 151 ? -1.198 -26.422 -9.672 1 96.81 151 ALA B O 1
ATOM 3722 N N . SER B 1 152 ? -3.316 -25.953 -9.07 1 97.19 152 SER B N 1
ATOM 3723 C CA . SER B 1 152 ? -3.139 -24.5 -9.117 1 97.19 152 SER B CA 1
ATOM 3724 C C . SER B 1 152 ? -2.545 -23.969 -7.82 1 97.19 152 SER B C 1
ATOM 3726 O O . SER B 1 152 ? -2.33 -22.766 -7.672 1 97.19 152 SER B O 1
ATOM 3728 N N . LEU B 1 153 ? -2.215 -24.812 -6.898 1 97.06 153 LEU B N 1
ATOM 3729 C CA . LEU B 1 153 ? -1.792 -24.422 -5.559 1 97.06 153 LEU B CA 1
ATOM 3730 C C . LEU B 1 153 ? -0.437 -23.719 -5.602 1 97.06 153 LEU B C 1
ATOM 3732 O O . LEU B 1 153 ? -0.159 -22.844 -4.777 1 97.06 153 LEU B O 1
ATOM 3736 N N . SER B 1 154 ? 0.343 -24.031 -6.516 1 92.56 154 SER B N 1
ATOM 3737 C CA . SER B 1 154 ? 1.697 -23.484 -6.508 1 92.56 154 SER B CA 1
ATOM 3738 C C . SER B 1 154 ? 1.716 -22.047 -6.996 1 92.56 154 SER B C 1
ATOM 3740 O O . SER B 1 154 ? 2.744 -21.375 -6.914 1 92.56 154 SER B O 1
ATOM 3742 N N . ASP B 1 155 ? 0.584 -21.547 -7.434 1 96.62 155 ASP B N 1
ATOM 3743 C CA . ASP B 1 155 ? 0.629 -20.172 -7.949 1 96.62 155 ASP B CA 1
ATOM 3744 C C . ASP B 1 155 ? -0.701 -19.453 -7.727 1 96.62 155 ASP B C 1
ATOM 3746 O O . ASP B 1 155 ? -0.87 -18.75 -6.73 1 96.62 155 ASP B O 1
ATOM 3750 N N . ASN B 1 156 ? -1.795 -19.766 -8.5 1 97.44 156 ASN B N 1
ATOM 3751 C CA . ASN B 1 156 ? -3.023 -18.984 -8.516 1 97.44 156 ASN B CA 1
ATOM 3752 C C . ASN B 1 156 ? -3.752 -19.062 -7.176 1 97.44 156 ASN B C 1
ATOM 3754 O O . ASN B 1 156 ? -4.305 -18.062 -6.703 1 97.44 156 ASN B O 1
ATOM 3758 N N . MET B 1 157 ? -3.793 -20.281 -6.59 1 98 157 MET B N 1
ATOM 3759 C CA . MET B 1 157 ? -4.469 -20.406 -5.305 1 98 157 MET B CA 1
ATOM 3760 C C . MET B 1 157 ? -3.727 -19.641 -4.215 1 98 157 MET B C 1
ATOM 3762 O O . MET B 1 157 ? -4.352 -19.016 -3.355 1 98 157 MET B O 1
ATOM 3766 N N . THR B 1 158 ? -2.385 -19.734 -4.273 1 97.56 158 THR B N 1
ATOM 3767 C CA . THR B 1 158 ? -1.603 -19 -3.287 1 97.56 158 THR B CA 1
ATOM 3768 C C . THR B 1 158 ? -1.69 -17.5 -3.539 1 97.56 158 THR B C 1
ATOM 3770 O O . THR B 1 158 ? -1.656 -16.703 -2.6 1 97.56 158 THR B O 1
ATOM 3773 N N . ASP B 1 159 ? -1.775 -17.062 -4.777 1 96.81 159 ASP B N 1
ATOM 3774 C CA . ASP B 1 159 ? -1.997 -15.664 -5.094 1 96.81 159 ASP B CA 1
ATOM 3775 C C . ASP B 1 159 ? -3.312 -15.164 -4.496 1 96.81 159 ASP B C 1
ATOM 3777 O O . ASP B 1 159 ? -3.359 -14.094 -3.889 1 96.81 159 ASP B O 1
ATOM 3781 N N . ALA B 1 160 ? -4.316 -15.953 -4.738 1 98 160 ALA B N 1
ATOM 3782 C CA . ALA B 1 160 ? -5.617 -15.625 -4.164 1 98 160 ALA B CA 1
ATOM 3783 C C . ALA B 1 160 ? -5.531 -15.5 -2.646 1 98 160 ALA B C 1
ATOM 3785 O O . ALA B 1 160 ? -6.051 -14.547 -2.064 1 98 160 ALA B O 1
ATOM 3786 N N . TYR B 1 161 ? -4.887 -16.453 -2.039 1 98 161 TYR B N 1
ATOM 3787 C CA . TYR B 1 161 ? -4.73 -16.484 -0.589 1 98 161 TYR B CA 1
ATOM 3788 C C . TYR B 1 161 ? -4.035 -15.234 -0.088 1 98 161 TYR B C 1
ATOM 3790 O O . TYR B 1 161 ? -4.445 -14.641 0.915 1 98 161 TYR B O 1
ATOM 3798 N N . ARG B 1 162 ? -3.045 -14.852 -0.775 1 96.25 162 ARG B N 1
ATOM 3799 C CA . ARG B 1 162 ? -2.27 -13.672 -0.406 1 96.25 162 ARG B CA 1
ATOM 3800 C C . ARG B 1 162 ? -3.141 -12.422 -0.409 1 96.25 162 ARG B C 1
ATOM 3802 O O . ARG B 1 162 ? -2.939 -11.516 0.404 1 96.25 162 ARG B O 1
ATOM 3809 N N . THR B 1 163 ? -4.141 -12.336 -1.226 1 96.75 163 THR B N 1
ATOM 3810 C CA . THR B 1 163 ? -4.945 -11.133 -1.383 1 96.75 163 THR B CA 1
ATOM 3811 C C . THR B 1 163 ? -5.953 -11 -0.244 1 96.75 163 THR B C 1
ATOM 3813 O O . THR B 1 163 ? -6.488 -9.914 0.001 1 96.75 163 THR B O 1
ATOM 3816 N N . ILE B 1 164 ? -6.238 -12.102 0.506 1 96.12 164 ILE B N 1
ATOM 3817 C CA . ILE B 1 164 ? -7.387 -12.055 1.404 1 96.12 164 ILE B CA 1
ATOM 3818 C C . ILE B 1 164 ? -6.953 -12.445 2.816 1 96.12 164 ILE B C 1
ATOM 3820 O O . ILE B 1 164 ? -7.379 -11.828 3.795 1 96.12 164 ILE B O 1
ATOM 3824 N N . ALA B 1 165 ? -6.082 -13.391 2.918 1 97.06 165 ALA B N 1
ATOM 3825 C CA . ALA B 1 165 ? -5.863 -14.102 4.18 1 97.06 165 ALA B CA 1
ATOM 3826 C C . ALA B 1 165 ? -5.254 -13.18 5.23 1 97.06 165 ALA B C 1
ATOM 3828 O O . ALA B 1 165 ? -5.738 -13.109 6.363 1 97.06 165 ALA B O 1
ATOM 3829 N N . PRO B 1 166 ? -4.172 -12.461 4.852 1 95.25 166 PRO B N 1
ATOM 3830 C CA . PRO B 1 166 ? -3.602 -11.602 5.887 1 95.25 166 PRO B CA 1
ATOM 3831 C C . PRO B 1 166 ? -4.617 -10.609 6.457 1 95.25 166 PRO B C 1
ATOM 3833 O O . PRO B 1 166 ? -4.594 -10.312 7.652 1 95.25 166 PRO B O 1
ATOM 3836 N N . TYR B 1 167 ? -5.504 -10.188 5.688 1 96.25 167 TYR B N 1
ATOM 3837 C CA . TYR B 1 167 ? -6.457 -9.156 6.082 1 96.25 167 TYR B CA 1
ATOM 3838 C C . TYR B 1 167 ? -7.609 -9.75 6.875 1 96.25 167 TYR B C 1
ATOM 3840 O O . TYR B 1 167 ? -8.062 -9.172 7.863 1 96.25 167 TYR B O 1
ATOM 3848 N N . LEU B 1 168 ? -8.055 -10.898 6.445 1 97.38 168 LEU B N 1
ATOM 3849 C CA . LEU B 1 168 ? -9.133 -11.57 7.168 1 97.38 168 LEU B CA 1
ATOM 3850 C C . LEU B 1 168 ? -8.641 -12.086 8.516 1 97.38 168 LEU B C 1
ATOM 3852 O O . LEU B 1 168 ? -9.398 -12.117 9.492 1 97.38 168 LEU B O 1
ATOM 3856 N N . LYS B 1 169 ? -7.402 -12.508 8.578 1 96.81 169 LYS B N 1
ATOM 3857 C CA . LYS B 1 169 ? -6.824 -12.906 9.859 1 96.81 169 LYS B CA 1
ATOM 3858 C C . LYS B 1 169 ? -6.73 -11.727 10.812 1 96.81 169 LYS B C 1
ATOM 3860 O O . LYS B 1 169 ? -6.949 -11.875 12.023 1 96.81 169 LYS B O 1
ATOM 3865 N N . ALA B 1 170 ? -6.445 -10.539 10.297 1 95.19 170 ALA B N 1
ATOM 3866 C CA . ALA B 1 170 ? -6.344 -9.328 11.102 1 95.19 170 ALA B CA 1
ATOM 3867 C C . ALA B 1 170 ? -7.727 -8.797 11.469 1 95.19 170 ALA B C 1
ATOM 3869 O O . ALA B 1 170 ? -7.906 -8.195 12.531 1 95.19 170 ALA B O 1
ATOM 3870 N N . GLN B 1 171 ? -8.703 -8.961 10.57 1 95.69 171 GLN B N 1
ATOM 3871 C CA . GLN B 1 171 ? -10.062 -8.469 10.758 1 95.69 171 GLN B CA 1
ATOM 3872 C C . GLN B 1 171 ? -11.094 -9.5 10.289 1 95.69 171 GLN B C 1
ATOM 3874 O O . GLN B 1 171 ? -11.656 -9.367 9.203 1 95.69 171 GLN B O 1
ATOM 3879 N N . PRO B 1 172 ? -11.352 -10.469 11.172 1 96.56 172 PRO B N 1
ATOM 3880 C CA . PRO B 1 172 ? -12.414 -11.406 10.812 1 96.56 172 PRO B CA 1
ATOM 3881 C C . PRO B 1 172 ? -13.734 -10.711 10.492 1 96.56 172 PRO B C 1
ATOM 3883 O O . PRO B 1 172 ? -14.086 -9.711 11.133 1 96.56 172 PRO B O 1
ATOM 3886 N N . GLY B 1 173 ? -14.414 -11.125 9.516 1 97.5 173 GLY B N 1
ATOM 3887 C CA . GLY B 1 173 ? -15.703 -10.562 9.156 1 97.5 173 GLY B CA 1
ATOM 3888 C C . GLY B 1 173 ? -15.594 -9.383 8.211 1 97.5 173 GLY B C 1
ATOM 3889 O O . GLY B 1 173 ? -16.609 -8.75 7.875 1 97.5 173 GLY B O 1
ATOM 3890 N N . ALA B 1 174 ? -14.445 -9.102 7.715 1 97.5 174 ALA B N 1
ATOM 3891 C CA . ALA B 1 174 ? -14.25 -7.988 6.789 1 97.5 174 ALA B CA 1
ATOM 3892 C C . ALA B 1 174 ? -15.055 -8.188 5.512 1 97.5 174 ALA B C 1
ATOM 3894 O O . ALA B 1 174 ? -15.172 -9.312 5.016 1 97.5 174 ALA B O 1
ATOM 3895 N N . ASN B 1 175 ? -15.633 -7.066 5.016 1 97.62 175 ASN B N 1
ATOM 3896 C CA . ASN B 1 175 ? -16.312 -7.07 3.719 1 97.62 175 ASN B CA 1
ATOM 3897 C C . ASN B 1 175 ? -15.312 -6.914 2.57 1 97.62 175 ASN B C 1
ATOM 3899 O O . ASN B 1 175 ? -14.43 -6.059 2.623 1 97.62 175 ASN B O 1
ATOM 3903 N N . ILE B 1 176 ? -15.5 -7.773 1.549 1 98.38 176 ILE B N 1
ATOM 3904 C CA . ILE B 1 176 ? -14.492 -7.863 0.495 1 98.38 176 ILE B CA 1
ATOM 3905 C C . ILE B 1 176 ? -15.141 -7.574 -0.858 1 98.38 176 ILE B C 1
ATOM 3907 O O . ILE B 1 176 ? -16.234 -8.055 -1.146 1 98.38 176 ILE B O 1
ATOM 3911 N N . LEU B 1 177 ? -14.492 -6.742 -1.629 1 98.69 177 LEU B N 1
ATOM 3912 C CA . LEU B 1 177 ? -14.805 -6.566 -3.043 1 98.69 177 LEU B CA 1
ATOM 3913 C C . LEU B 1 177 ? -13.75 -7.227 -3.92 1 98.69 177 LEU B C 1
ATOM 3915 O O . LEU B 1 177 ? -12.555 -6.965 -3.762 1 98.69 177 LEU B O 1
ATOM 3919 N N . ILE B 1 178 ? -14.141 -8.078 -4.789 1 98.81 178 ILE B N 1
ATOM 3920 C CA . ILE B 1 178 ? -13.266 -8.68 -5.793 1 98.81 178 ILE B CA 1
ATOM 3921 C C . ILE B 1 178 ? -13.68 -8.211 -7.184 1 98.81 178 ILE B C 1
ATOM 3923 O O . ILE B 1 178 ? -14.805 -8.445 -7.621 1 98.81 178 ILE B O 1
ATOM 3927 N N . VAL B 1 179 ? -12.781 -7.527 -7.844 1 98.62 179 VAL B N 1
ATOM 3928 C CA . VAL B 1 179 ? -13.008 -7.082 -9.219 1 98.62 179 VAL B CA 1
ATOM 3929 C C . VAL B 1 179 ? -12.414 -8.094 -10.195 1 98.62 179 VAL B C 1
ATOM 3931 O O . VAL B 1 179 ? -11.195 -8.164 -10.359 1 98.62 179 VAL B O 1
ATOM 3934 N N . GLY B 1 180 ? -13.273 -8.836 -10.859 1 97.88 180 GLY B N 1
ATOM 3935 C CA . GLY B 1 180 ? -12.867 -9.922 -11.734 1 97.88 180 GLY B CA 1
ATOM 3936 C C . GLY B 1 180 ? -12.453 -9.445 -13.117 1 97.88 180 GLY B C 1
ATOM 3937 O O . GLY B 1 180 ? -12.703 -8.297 -13.484 1 97.88 180 GLY B O 1
ATOM 3938 N N . GLY B 1 181 ? -11.891 -10.266 -13.883 1 95.62 181 GLY B N 1
ATOM 3939 C CA . GLY B 1 181 ? -11.391 -10.016 -15.219 1 95.62 181 GLY B CA 1
ATOM 3940 C C . GLY B 1 181 ? -10.359 -11.023 -15.672 1 95.62 181 GLY B C 1
ATOM 3941 O O . GLY B 1 181 ? -10.586 -12.234 -15.594 1 95.62 181 GLY B O 1
ATOM 3942 N N . VAL B 1 182 ? -9.148 -10.531 -16.062 1 92.38 182 VAL B N 1
ATOM 3943 C CA . VAL B 1 182 ? -8.117 -11.344 -16.703 1 92.38 182 VAL B CA 1
ATOM 3944 C C . VAL B 1 182 ? -7.664 -12.445 -15.742 1 92.38 182 VAL B C 1
ATOM 3946 O O . VAL B 1 182 ? -7.48 -13.594 -16.141 1 92.38 182 VAL B O 1
ATOM 3949 N N . ALA B 1 183 ? -7.492 -12.102 -14.516 1 95.31 183 ALA B N 1
ATOM 3950 C CA . ALA B 1 183 ? -7.102 -13.086 -13.508 1 95.31 183 ALA B CA 1
ATOM 3951 C C . ALA B 1 183 ? -8.32 -13.781 -12.914 1 95.31 183 ALA B C 1
ATOM 3953 O O . ALA B 1 183 ? -8.516 -13.766 -11.695 1 95.31 183 ALA B O 1
ATOM 3954 N N . GLU B 1 184 ? -9.031 -14.43 -13.742 1 96.56 184 GLU B N 1
ATOM 3955 C CA . GLU B 1 184 ? -10.352 -14.961 -13.398 1 96.56 184 GLU B CA 1
ATOM 3956 C C . GLU B 1 184 ? -10.242 -16.062 -12.344 1 96.56 184 GLU B C 1
ATOM 3958 O O . GLU B 1 184 ? -10.984 -16.062 -11.359 1 96.56 184 GLU B O 1
ATOM 3963 N N . SER B 1 185 ? -9.398 -17.047 -12.523 1 97.81 185 SER B N 1
ATOM 3964 C CA . SER B 1 185 ? -9.312 -18.141 -11.57 1 97.81 185 SER B CA 1
ATOM 3965 C C . SER B 1 185 ? -8.875 -17.656 -10.195 1 97.81 185 SER B C 1
ATOM 3967 O O . SER B 1 185 ? -9.344 -18.156 -9.172 1 97.81 185 SER B O 1
ATOM 3969 N N . ILE B 1 186 ? -7.93 -16.703 -10.133 1 97.88 186 ILE B N 1
ATOM 3970 C CA . ILE B 1 186 ? -7.5 -16.125 -8.859 1 97.88 186 ILE B CA 1
ATOM 3971 C C . ILE B 1 186 ? -8.695 -15.508 -8.141 1 97.88 186 ILE B C 1
ATOM 3973 O O . ILE B 1 186 ? -8.883 -15.719 -6.938 1 97.88 186 ILE B O 1
ATOM 3977 N N . ALA B 1 187 ? -9.516 -14.797 -8.883 1 98.5 187 ALA B N 1
ATOM 3978 C CA . ALA B 1 187 ? -10.711 -14.195 -8.305 1 98.5 187 ALA B CA 1
ATOM 3979 C C . ALA B 1 187 ? -11.633 -15.266 -7.723 1 98.5 187 ALA B C 1
ATOM 3981 O O . ALA B 1 187 ? -12.172 -15.102 -6.621 1 98.5 187 ALA B O 1
ATOM 3982 N N . CYS B 1 188 ? -11.789 -16.344 -8.43 1 98.62 188 CYS B N 1
ATOM 3983 C CA . CYS B 1 188 ? -12.656 -17.422 -7.988 1 98.62 188 CYS B CA 1
ATOM 3984 C C . CYS B 1 188 ? -12.102 -18.094 -6.73 1 98.62 188 CYS B C 1
ATOM 3986 O O . CYS B 1 188 ? -12.852 -18.328 -5.777 1 98.62 188 CYS B O 1
ATOM 3988 N N . TYR B 1 189 ? -10.805 -18.359 -6.738 1 98.5 189 TYR B N 1
ATOM 3989 C CA . TYR B 1 189 ? -10.188 -18.938 -5.551 1 98.5 189 TYR B CA 1
ATOM 3990 C C . TYR B 1 189 ? -10.297 -17.984 -4.363 1 98.5 189 TYR B C 1
ATOM 3992 O O . TYR B 1 189 ? -10.477 -18.422 -3.227 1 98.5 189 TYR B O 1
ATOM 4000 N N . ALA B 1 190 ? -10.188 -16.688 -4.621 1 98.5 190 ALA B N 1
ATOM 4001 C CA . ALA B 1 190 ? -10.297 -15.695 -3.559 1 98.5 190 ALA B CA 1
ATOM 4002 C C . ALA B 1 190 ? -11.68 -15.734 -2.91 1 98.5 190 ALA B C 1
ATOM 4004 O O . ALA B 1 190 ? -11.805 -15.586 -1.692 1 98.5 190 ALA B O 1
ATOM 4005 N N . ILE B 1 191 ? -12.727 -15.922 -3.729 1 98.69 191 ILE B N 1
ATOM 4006 C CA . ILE B 1 191 ? -14.078 -16.047 -3.199 1 98.69 191 ILE B CA 1
ATOM 4007 C C . ILE B 1 191 ? -14.148 -17.234 -2.23 1 98.69 191 ILE B C 1
ATOM 4009 O O . ILE B 1 191 ? -14.578 -17.078 -1.086 1 98.69 191 ILE B O 1
ATOM 4013 N N . LEU B 1 192 ? -13.664 -18.359 -2.664 1 98.44 192 LEU B N 1
ATOM 4014 C CA . LEU B 1 192 ? -13.742 -19.578 -1.882 1 98.44 192 LEU B CA 1
ATOM 4015 C C . LEU B 1 192 ? -12.914 -19.469 -0.607 1 98.44 192 LEU B C 1
ATOM 4017 O O . LEU B 1 192 ? -13.375 -19.859 0.472 1 98.44 192 LEU B O 1
ATOM 4021 N N . GLU B 1 193 ? -11.727 -18.953 -0.75 1 98.19 193 GLU B N 1
ATOM 4022 C CA . GLU B 1 193 ? -10.844 -18.828 0.402 1 98.19 193 GLU B CA 1
ATOM 4023 C C . GLU B 1 193 ? -11.367 -17.797 1.388 1 98.19 193 GLU B C 1
ATOM 4025 O O . GLU B 1 193 ? -11.219 -17.953 2.602 1 98.19 193 GLU B O 1
ATOM 4030 N N . ALA B 1 194 ? -11.953 -16.719 0.871 1 98.44 194 ALA B N 1
ATOM 4031 C CA . ALA B 1 194 ? -12.562 -15.719 1.741 1 98.44 194 ALA B CA 1
ATOM 4032 C C . ALA B 1 194 ? -13.68 -16.328 2.586 1 98.44 194 ALA B C 1
ATOM 4034 O O . ALA B 1 194 ? -13.781 -16.062 3.785 1 98.44 194 ALA B O 1
ATOM 4035 N N . GLN B 1 195 ? -14.492 -17.141 1.943 1 98 195 GLN B N 1
ATOM 4036 C CA . GLN B 1 195 ? -15.539 -17.859 2.67 1 98 195 GLN B CA 1
ATOM 4037 C C . GLN B 1 195 ? -14.953 -18.75 3.762 1 98 195 GLN B C 1
ATOM 4039 O O . GLN B 1 195 ? -15.398 -18.703 4.91 1 98 195 GLN B O 1
ATOM 4044 N N . ALA B 1 196 ? -13.945 -19.453 3.379 1 97.5 196 ALA B N 1
ATOM 4045 C CA . ALA B 1 196 ? -13.32 -20.406 4.297 1 97.5 196 ALA B CA 1
ATOM 4046 C C . ALA B 1 196 ? -12.695 -19.688 5.488 1 97.5 196 ALA B C 1
ATOM 4048 O O . ALA B 1 196 ? -12.625 -20.234 6.59 1 97.5 196 ALA B O 1
ATOM 4049 N N . LEU B 1 197 ? -12.273 -18.438 5.301 1 97.62 197 LEU B N 1
ATOM 4050 C CA . LEU B 1 197 ? -11.555 -17.688 6.324 1 97.62 197 LEU B CA 1
ATOM 4051 C C . LEU B 1 197 ? -12.5 -16.781 7.098 1 97.62 197 LEU B C 1
ATOM 4053 O O . LEU B 1 197 ? -12.062 -16 7.949 1 97.62 197 LEU B O 1
ATOM 4057 N N . GLY B 1 198 ? -13.742 -16.781 6.75 1 97.44 198 GLY B N 1
ATOM 4058 C CA . GLY B 1 198 ? -14.742 -16.094 7.559 1 97.44 198 GLY B CA 1
ATOM 4059 C C . GLY B 1 198 ? -14.953 -14.656 7.152 1 97.44 198 GLY B C 1
ATOM 4060 O O . GLY B 1 198 ? -15.125 -13.781 8.008 1 97.44 198 GLY B O 1
ATOM 4061 N N . ALA B 1 199 ? -14.922 -14.391 5.922 1 97.81 199 ALA B N 1
ATOM 4062 C CA . ALA B 1 199 ? -15.242 -13.055 5.422 1 97.81 199 ALA B CA 1
ATOM 4063 C C . ALA B 1 199 ? -16.688 -12.68 5.727 1 97.81 199 ALA B C 1
ATOM 4065 O O . ALA B 1 199 ? -17.531 -13.555 5.938 1 97.81 199 ALA B O 1
ATOM 4066 N N . GLY B 1 200 ? -16.922 -11.359 5.844 1 97.5 200 GLY B N 1
ATOM 4067 C CA . GLY B 1 200 ? -18.297 -10.883 5.828 1 97.5 200 GLY B CA 1
ATOM 4068 C C . GLY B 1 200 ? -18.953 -11.008 4.465 1 97.5 200 GLY B C 1
ATOM 4069 O O . GLY B 1 200 ? -19.016 -12.102 3.9 1 97.5 200 GLY B O 1
ATOM 4070 N N . LYS B 1 201 ? -19.391 -9.953 3.957 1 97.06 201 LYS B N 1
ATOM 4071 C CA . LYS B 1 201 ? -19.969 -9.977 2.615 1 97.06 201 LYS B CA 1
ATOM 4072 C C . LYS B 1 201 ? -18.875 -10.016 1.551 1 97.06 201 LYS B C 1
ATOM 4074 O O . LYS B 1 201 ? -17.906 -9.258 1.618 1 97.06 201 LYS B O 1
ATOM 4079 N N . ILE B 1 202 ? -18.969 -10.938 0.646 1 98.44 202 ILE B N 1
ATOM 4080 C CA . ILE B 1 202 ? -18.094 -11.039 -0.509 1 98.44 202 ILE B CA 1
ATOM 4081 C C . ILE B 1 202 ? -18.828 -10.57 -1.763 1 98.44 202 ILE B C 1
ATOM 4083 O O . ILE B 1 202 ? -19.781 -11.203 -2.201 1 98.44 202 ILE B O 1
ATOM 4087 N N . THR B 1 203 ? -18.406 -9.453 -2.281 1 98.5 203 THR B N 1
ATOM 4088 C CA . THR B 1 203 ? -18.984 -8.898 -3.506 1 98.5 203 THR B CA 1
ATOM 4089 C C . THR B 1 203 ? -18.031 -9.094 -4.68 1 98.5 203 THR B C 1
ATOM 4091 O O . THR B 1 203 ? -16.828 -8.812 -4.566 1 98.5 203 THR B O 1
ATOM 4094 N N . TYR B 1 204 ? -18.516 -9.68 -5.734 1 98.69 204 TYR B N 1
ATOM 4095 C CA . TYR B 1 204 ? -17.766 -9.859 -6.977 1 98.69 204 TYR B CA 1
ATOM 4096 C C . TYR B 1 204 ? -18.312 -8.961 -8.078 1 98.69 204 TYR B C 1
ATOM 4098 O O . TYR B 1 204 ? -19.531 -8.914 -8.312 1 98.69 204 TYR B O 1
ATOM 4106 N N . PHE B 1 205 ? -17.422 -8.188 -8.695 1 98.69 205 PHE B N 1
ATOM 4107 C CA . PHE B 1 205 ? -17.797 -7.355 -9.836 1 98.69 205 PHE B CA 1
ATOM 4108 C C . PHE B 1 205 ? -17.078 -7.82 -11.102 1 98.69 205 PHE B C 1
ATOM 4110 O O . PHE B 1 205 ? -15.906 -8.18 -11.055 1 98.69 205 PHE B O 1
ATOM 4117 N N . ASP B 1 206 ? -17.797 -7.738 -12.234 1 98.62 206 ASP B N 1
ATOM 4118 C CA . ASP B 1 206 ? -17.219 -7.992 -13.547 1 98.62 206 ASP B CA 1
ATOM 4119 C C . ASP B 1 206 ? -18.047 -7.363 -14.656 1 98.62 206 ASP B C 1
ATOM 4121 O O . ASP B 1 206 ? -19.25 -7.141 -14.484 1 98.62 206 ASP B O 1
ATOM 4125 N N . THR B 1 207 ? -17.375 -7.027 -15.734 1 98.25 207 THR B N 1
ATOM 4126 C CA . THR B 1 207 ? -18.094 -6.5 -16.891 1 98.25 207 THR B CA 1
ATOM 4127 C C . THR B 1 207 ? -18.625 -7.637 -17.75 1 98.25 207 THR B C 1
ATOM 4129 O O . THR B 1 207 ? -19.391 -7.406 -18.703 1 98.25 207 THR B O 1
ATOM 4132 N N . ASP B 1 208 ? -18.234 -8.867 -17.547 1 97.94 208 ASP B N 1
ATOM 4133 C CA . ASP B 1 208 ? -18.703 -10.055 -18.266 1 97.94 208 ASP B CA 1
ATOM 4134 C C . ASP B 1 208 ? -19.734 -10.82 -17.453 1 97.94 208 ASP B C 1
ATOM 4136 O O . ASP B 1 208 ? -19.438 -11.32 -16.359 1 97.94 208 ASP B O 1
ATOM 4140 N N . LYS B 1 209 ? -20.891 -11.016 -17.984 1 97.75 209 LYS B N 1
ATOM 4141 C CA . LYS B 1 209 ? -22.016 -11.625 -17.266 1 97.75 209 LYS B CA 1
ATOM 4142 C C . LYS B 1 209 ? -21.734 -13.094 -16.953 1 97.75 209 LYS B C 1
ATOM 4144 O O . LYS B 1 209 ? -22.141 -13.594 -15.906 1 97.75 209 LYS B O 1
ATOM 4149 N N . SER B 1 210 ? -21.094 -13.766 -17.828 1 97.62 210 SER B N 1
ATOM 4150 C CA . SER B 1 210 ? -20.797 -15.172 -17.594 1 97.62 210 SER B CA 1
ATOM 4151 C C . SER B 1 210 ? -19.875 -15.367 -16.406 1 97.62 210 SER B C 1
ATOM 4153 O O . SER B 1 210 ? -20.047 -16.312 -15.625 1 97.62 210 SER B O 1
ATOM 4155 N N . ARG B 1 211 ? -18.922 -14.531 -16.25 1 98.06 211 ARG B N 1
ATOM 4156 C CA . ARG B 1 211 ? -18.031 -14.586 -15.086 1 98.06 211 ARG B CA 1
ATOM 4157 C C . ARG B 1 211 ? -18.797 -14.258 -13.805 1 98.06 211 ARG B C 1
ATOM 4159 O O . ARG B 1 211 ? -18.562 -14.867 -12.758 1 98.06 211 ARG B O 1
ATOM 4166 N N . CYS B 1 212 ? -19.688 -13.289 -13.922 1 98.44 212 CYS B N 1
ATOM 4167 C CA . CYS B 1 212 ? -20.531 -12.953 -12.781 1 98.44 212 CYS B CA 1
ATOM 4168 C C . CYS B 1 212 ? -21.375 -14.148 -12.367 1 98.44 212 CYS B C 1
ATOM 4170 O O . CYS B 1 212 ? -21.484 -14.453 -11.172 1 98.44 212 CYS B O 1
ATOM 4172 N N . ASP B 1 213 ? -21.969 -14.781 -13.367 1 98.38 213 ASP B N 1
ATOM 4173 C CA . ASP B 1 213 ? -22.812 -15.945 -13.086 1 98.38 213 ASP B CA 1
ATOM 4174 C C . ASP B 1 213 ? -22.016 -17.031 -12.375 1 98.38 213 ASP B C 1
ATOM 4176 O O . ASP B 1 213 ? -22.5 -17.656 -11.422 1 98.38 213 ASP B O 1
ATOM 4180 N N . PHE B 1 214 ? -20.875 -17.266 -12.812 1 98.38 214 PHE B N 1
ATOM 4181 C CA . PHE B 1 214 ? -20.047 -18.281 -12.18 1 98.38 214 PHE B CA 1
ATOM 4182 C C . PHE B 1 214 ? -19.672 -17.891 -10.758 1 98.38 214 PHE B C 1
ATOM 4184 O O . PHE B 1 214 ? -19.734 -18.719 -9.844 1 98.38 214 PHE B O 1
ATOM 4191 N N . ALA B 1 215 ? -19.25 -16.656 -10.562 1 98.75 215 ALA B N 1
ATOM 4192 C CA . ALA B 1 215 ? -18.922 -16.156 -9.227 1 98.75 215 ALA B CA 1
ATOM 4193 C C . ALA B 1 215 ? -20.109 -16.328 -8.281 1 98.75 215 ALA B C 1
ATOM 4195 O O . ALA B 1 215 ? -19.938 -16.672 -7.109 1 98.75 215 ALA B O 1
ATOM 4196 N N . ALA B 1 216 ? -21.297 -16.031 -8.773 1 98.69 216 ALA B N 1
ATOM 4197 C CA . ALA B 1 216 ? -22.5 -16.234 -7.988 1 98.69 216 ALA B CA 1
ATOM 4198 C C . ALA B 1 216 ? -22.656 -17.688 -7.562 1 98.69 216 ALA B C 1
ATOM 4200 O O . ALA B 1 216 ? -23.062 -17.969 -6.43 1 98.69 216 ALA B O 1
ATOM 4201 N N . SER B 1 217 ? -22.344 -18.562 -8.438 1 98.38 217 SER B N 1
ATOM 4202 C CA . SER B 1 217 ? -22.453 -19.984 -8.148 1 98.38 217 SER B CA 1
ATOM 4203 C C . SER B 1 217 ? -21.469 -20.391 -7.062 1 98.38 217 SER B C 1
ATOM 4205 O O . SER B 1 217 ? -21.641 -21.422 -6.41 1 98.38 217 SER B O 1
ATOM 4207 N N . LEU B 1 218 ? -20.406 -19.641 -6.887 1 98.19 218 LEU B N 1
ATOM 4208 C CA . LEU B 1 218 ? -19.422 -19.906 -5.832 1 98.19 218 LEU B CA 1
ATOM 4209 C C . LEU B 1 218 ? -19.875 -19.297 -4.512 1 98.19 218 LEU B C 1
ATOM 4211 O O . LEU B 1 218 ? -19.234 -19.484 -3.482 1 98.19 218 LEU B O 1
ATOM 4215 N N . GLY B 1 219 ? -20.906 -18.453 -4.559 1 97.5 219 GLY B N 1
ATOM 4216 C CA . GLY B 1 219 ? -21.484 -17.938 -3.324 1 97.5 219 GLY B CA 1
ATOM 4217 C C . GLY B 1 219 ? -21.234 -16.453 -3.129 1 97.5 219 GLY B C 1
ATOM 4218 O O . GLY B 1 219 ? -21.547 -15.898 -2.076 1 97.5 219 GLY B O 1
ATOM 4219 N N . ALA B 1 220 ? -20.672 -15.797 -4.078 1 98.31 220 ALA B N 1
ATOM 4220 C CA . ALA B 1 220 ? -20.438 -14.367 -3.953 1 98.31 220 ALA B CA 1
ATOM 4221 C C . ALA B 1 220 ? -21.688 -13.57 -4.332 1 98.31 220 ALA B C 1
ATOM 4223 O O . ALA B 1 220 ? -22.484 -14.008 -5.164 1 98.31 220 ALA B O 1
ATOM 4224 N N . ALA B 1 221 ? -21.875 -12.422 -3.686 1 98.19 221 ALA B N 1
ATOM 4225 C CA . ALA B 1 221 ? -22.781 -11.414 -4.23 1 98.19 221 ALA B CA 1
ATOM 4226 C C . ALA B 1 221 ? -22.203 -10.766 -5.48 1 98.19 221 ALA B C 1
ATOM 4228 O O . ALA B 1 221 ? -21.016 -10.422 -5.508 1 98.19 221 ALA B O 1
ATOM 4229 N N . VAL B 1 222 ? -23.031 -10.633 -6.488 1 98 222 VAL B N 1
ATOM 4230 C CA . VAL B 1 222 ? -22.453 -10.211 -7.758 1 98 222 VAL B CA 1
ATOM 4231 C C . VAL B 1 222 ? -23.047 -8.867 -8.172 1 98 222 VAL B C 1
ATOM 4233 O O . VAL B 1 222 ? -24.234 -8.617 -7.98 1 98 222 VAL B O 1
ATOM 4236 N N . GLU B 1 223 ? -22.219 -8.047 -8.641 1 97.44 223 GLU B N 1
ATOM 4237 C CA . GLU B 1 223 ? -22.578 -6.812 -9.336 1 97.44 223 GLU B CA 1
ATOM 4238 C C . GLU B 1 223 ? -22.016 -6.809 -10.758 1 97.44 223 GLU B C 1
ATOM 4240 O O . GLU B 1 223 ? -20.844 -7.117 -10.977 1 97.44 223 GLU B O 1
ATOM 4245 N N . HIS B 1 224 ? -22.875 -6.539 -11.711 1 97.75 224 HIS B N 1
ATOM 4246 C CA . HIS B 1 224 ? -22.484 -6.527 -13.117 1 97.75 224 HIS B CA 1
ATOM 4247 C C . HIS B 1 224 ? -22.781 -5.176 -13.758 1 97.75 224 HIS B C 1
ATOM 4249 O O . HIS B 1 224 ? -23.812 -4.566 -13.477 1 97.75 224 HIS B O 1
ATOM 4255 N N . ALA B 1 225 ? -21.891 -4.688 -14.539 1 97.56 225 ALA B N 1
ATOM 4256 C CA . ALA B 1 225 ? -22.078 -3.562 -15.453 1 97.56 225 ALA B CA 1
ATOM 4257 C C . ALA B 1 225 ? -21.266 -3.742 -16.719 1 97.56 225 ALA B C 1
ATOM 4259 O O . ALA B 1 225 ? -20.25 -4.445 -16.719 1 97.56 225 ALA B O 1
ATOM 4260 N N . GLU B 1 226 ? -21.672 -3.141 -17.828 1 96.75 226 GLU B N 1
ATOM 4261 C CA . GLU B 1 226 ? -20.969 -3.285 -19.109 1 96.75 226 GLU B CA 1
ATOM 4262 C C . GLU B 1 226 ? -19.641 -2.539 -19.094 1 96.75 226 GLU B C 1
ATOM 4264 O O . GLU B 1 226 ? -18.766 -2.824 -19.906 1 96.75 226 GLU B O 1
ATOM 4269 N N . LYS B 1 227 ? -19.656 -1.526 -18.25 1 96.81 227 LYS B N 1
ATOM 4270 C CA . LYS B 1 227 ? -18.438 -0.734 -18.078 1 96.81 227 LYS B CA 1
ATOM 4271 C C . LYS B 1 227 ? -18.109 -0.571 -16.594 1 96.81 227 LYS B C 1
ATOM 4273 O O . LYS B 1 227 ? -18.984 -0.706 -15.734 1 96.81 227 LYS B O 1
ATOM 4278 N N . TYR B 1 228 ? -16.812 -0.403 -16.344 1 97.44 228 TYR B N 1
ATOM 4279 C CA . TYR B 1 228 ? -16.406 -0.154 -14.961 1 97.44 228 TYR B CA 1
ATOM 4280 C C . TYR B 1 228 ? -16.953 1.177 -14.461 1 97.44 228 TYR B C 1
ATOM 4282 O O . TYR B 1 228 ? -16.672 2.229 -15.039 1 97.44 228 TYR B O 1
ATOM 4290 N N . PRO B 1 229 ? -17.766 1.154 -13.445 1 97 229 PRO B N 1
ATOM 4291 C CA . PRO B 1 229 ? -18.094 2.43 -12.805 1 97 229 PRO B CA 1
ATOM 4292 C C . PRO B 1 229 ? -16.922 3.055 -12.062 1 97 229 PRO B C 1
ATOM 4294 O O . PRO B 1 229 ? -15.875 2.416 -11.914 1 97 229 PRO B O 1
ATOM 4297 N N . GLN B 1 230 ? -17.047 4.281 -11.703 1 95 230 GLN B N 1
ATOM 4298 C CA . GLN B 1 230 ? -15.977 4.953 -10.961 1 95 230 GLN B CA 1
ATOM 4299 C C . GLN B 1 230 ? -15.695 4.242 -9.641 1 95 230 GLN B C 1
ATOM 4301 O O . GLN B 1 230 ? -14.539 4.109 -9.242 1 95 230 GLN B O 1
ATOM 4306 N N . ARG B 1 231 ? -16.703 3.891 -8.953 1 95.25 231 ARG B N 1
ATOM 4307 C CA . ARG B 1 231 ? -16.656 3.113 -7.719 1 95.25 231 ARG B CA 1
ATOM 4308 C C . ARG B 1 231 ? -17.953 2.361 -7.48 1 95.25 231 ARG B C 1
ATOM 4310 O O . ARG B 1 231 ? -18.984 2.68 -8.086 1 95.25 231 ARG B O 1
ATOM 4317 N N . LEU B 1 232 ? -18.094 1.244 -6.844 1 90.94 232 LEU B N 1
ATOM 4318 C CA . LEU B 1 232 ? -19.344 0.605 -6.441 1 90.94 232 LEU B CA 1
ATOM 4319 C C . LEU B 1 232 ? -19.891 1.228 -5.16 1 90.94 232 LEU B C 1
ATOM 4321 O O . LEU B 1 232 ? -21.047 1.623 -5.102 1 90.94 232 LEU B O 1
ATOM 4325 N N . ALA B 1 233 ? -19.234 0.871 -3.998 1 80.12 233 ALA B N 1
ATOM 4326 C CA . ALA B 1 233 ? -19.5 1.477 -2.697 1 80.12 233 ALA B CA 1
ATOM 4327 C C . ALA B 1 233 ? -18.219 2.016 -2.066 1 80.12 233 ALA B C 1
ATOM 4329 O O . ALA B 1 233 ? -17.156 1.959 -2.676 1 80.12 233 ALA B O 1
ATOM 4330 N N . GLY B 1 234 ? -18.25 2.721 -1.22 1 67.69 234 GLY B N 1
ATOM 4331 C CA . GLY B 1 234 ? -17.109 3.166 -0.441 1 67.69 234 GLY B CA 1
ATOM 4332 C C . GLY B 1 234 ? -17.047 2.539 0.939 1 67.69 234 GLY B C 1
ATOM 4333 O O . GLY B 1 234 ? -16.562 3.166 1.89 1 67.69 234 GLY B O 1
ATOM 4334 N N . GLU B 1 235 ? -17.391 1.193 0.813 1 85.38 235 GLU B N 1
ATOM 4335 C CA . GLU B 1 235 ? -17.594 0.643 2.148 1 85.38 235 GLU B CA 1
ATOM 4336 C C . GLU B 1 235 ? -16.812 -0.653 2.344 1 85.38 235 GLU B C 1
ATOM 4338 O O . GLU B 1 235 ? -16.922 -1.297 3.391 1 85.38 235 GLU B O 1
ATOM 4343 N N . PHE B 1 236 ? -15.961 -1.006 1.39 1 97.38 236 PHE B N 1
ATOM 4344 C CA . PHE B 1 236 ? -15.305 -2.305 1.514 1 97.38 236 PHE B CA 1
ATOM 4345 C C . PHE B 1 236 ? -14.031 -2.193 2.35 1 97.38 236 PHE B C 1
ATOM 4347 O O . PHE B 1 236 ? -13.242 -1.271 2.16 1 97.38 236 PHE B O 1
ATOM 4354 N N . ASP B 1 237 ? -13.844 -3.168 3.275 1 97.31 237 ASP B N 1
ATOM 4355 C CA . ASP B 1 237 ? -12.633 -3.227 4.09 1 97.31 237 ASP B CA 1
ATOM 4356 C C . ASP B 1 237 ? -11.422 -3.598 3.24 1 97.31 237 ASP B C 1
ATOM 4358 O O . ASP B 1 237 ? -10.328 -3.055 3.434 1 97.31 237 ASP B O 1
ATOM 4362 N N . VAL B 1 238 ? -11.656 -4.539 2.33 1 98.44 238 VAL B N 1
ATOM 4363 C CA . VAL B 1 238 ? -10.617 -5.074 1.456 1 98.44 238 VAL B CA 1
ATOM 4364 C C . VAL B 1 238 ? -11.117 -5.102 0.013 1 98.44 238 VAL B C 1
ATOM 4366 O O . VAL B 1 238 ? -12.242 -5.535 -0.254 1 98.44 238 VAL B O 1
ATOM 4369 N N . THR B 1 239 ? -10.359 -4.531 -0.895 1 98.62 239 THR B N 1
ATOM 4370 C CA . THR B 1 239 ? -10.664 -4.648 -2.316 1 98.62 239 THR B CA 1
ATOM 4371 C C . THR B 1 239 ? -9.547 -5.391 -3.047 1 98.62 239 THR B C 1
ATOM 4373 O O . THR B 1 239 ? -8.367 -5.199 -2.744 1 98.62 239 THR B O 1
ATOM 4376 N N . VAL B 1 240 ? -9.898 -6.289 -3.93 1 98.62 240 VAL B N 1
ATOM 4377 C CA . VAL B 1 240 ? -8.961 -7.098 -4.707 1 98.62 240 VAL B CA 1
ATOM 4378 C C . VAL B 1 240 ? -9.164 -6.832 -6.195 1 98.62 240 VAL B C 1
ATOM 4380 O O . VAL B 1 240 ? -10.266 -7 -6.723 1 98.62 240 VAL B O 1
ATOM 4383 N N . ASP B 1 241 ? -8.133 -6.422 -6.836 1 98.5 241 ASP B N 1
ATOM 4384 C CA . ASP B 1 241 ? -8.195 -6.184 -8.273 1 98.5 241 ASP B CA 1
ATOM 4385 C C . ASP B 1 241 ? -7.609 -7.355 -9.055 1 98.5 241 ASP B C 1
ATOM 4387 O O . ASP B 1 241 ? -6.402 -7.602 -9 1 98.5 241 ASP B O 1
ATOM 4391 N N . CYS B 1 242 ? -8.43 -8.062 -9.758 1 97.56 242 CYS B N 1
ATOM 4392 C CA . CYS B 1 242 ? -8.055 -9.141 -10.664 1 97.56 242 CYS B CA 1
ATOM 4393 C C . CYS B 1 242 ? -8.422 -8.805 -12.102 1 97.56 242 CYS B C 1
ATOM 4395 O O . CYS B 1 242 ? -8.523 -9.695 -12.945 1 97.56 242 CYS B O 1
ATOM 4397 N N . SER B 1 243 ? -8.609 -7.539 -12.422 1 96.62 243 SER B N 1
ATOM 4398 C CA . SER B 1 243 ? -9.273 -7.16 -13.672 1 96.62 243 SER B CA 1
ATOM 4399 C C . SER B 1 243 ? -8.289 -7.133 -14.836 1 96.62 243 SER B C 1
ATOM 4401 O O . SER B 1 243 ? -8.664 -7.402 -15.977 1 96.62 243 SER B O 1
ATOM 4403 N N . GLY B 1 244 ? -7.094 -6.738 -14.609 1 94.56 244 GLY B N 1
ATOM 4404 C CA . GLY B 1 244 ? -6.145 -6.504 -15.68 1 94.56 244 GLY B CA 1
ATOM 4405 C C . GLY B 1 244 ? -6.461 -5.27 -16.5 1 94.56 244 GLY B C 1
ATOM 4406 O O . GLY B 1 244 ? -5.961 -5.113 -17.625 1 94.56 244 GLY B O 1
ATOM 4407 N N . GLN B 1 245 ? -7.363 -4.438 -16 1 95.62 245 GLN B N 1
ATOM 4408 C CA . GLN B 1 245 ? -7.793 -3.205 -16.641 1 95.62 245 GLN B CA 1
ATOM 4409 C C . GLN B 1 245 ? -7.582 -2.002 -15.734 1 95.62 245 GLN B C 1
ATOM 4411 O O . GLN B 1 245 ? -7.918 -2.051 -14.547 1 95.62 245 GLN B O 1
ATOM 4416 N N . ILE B 1 246 ? -7.051 -0.914 -16.344 1 96.44 246 ILE B N 1
ATOM 4417 C CA . ILE B 1 246 ? -6.754 0.285 -15.57 1 96.44 246 ILE B CA 1
ATOM 4418 C C . ILE B 1 246 ? -8.023 0.777 -14.883 1 96.44 246 ILE B C 1
ATOM 4420 O O . ILE B 1 246 ? -7.996 1.119 -13.695 1 96.44 246 ILE B O 1
ATOM 4424 N N . ASP B 1 247 ? -9.141 0.77 -15.578 1 96.81 247 ASP B N 1
ATOM 4425 C CA . ASP B 1 247 ? -10.398 1.256 -15.008 1 96.81 247 ASP B CA 1
ATOM 4426 C C . ASP B 1 247 ? -10.875 0.345 -13.875 1 96.81 247 ASP B C 1
ATOM 4428 O O . ASP B 1 247 ? -11.453 0.816 -12.898 1 96.81 247 ASP B O 1
ATOM 4432 N N . GLY B 1 248 ? -10.719 -0.96 -14.008 1 97.5 248 GLY B N 1
ATOM 4433 C CA . GLY B 1 248 ? -11.039 -1.889 -12.938 1 97.5 248 GLY B CA 1
ATOM 4434 C C . GLY B 1 248 ? -10.18 -1.69 -11.703 1 97.5 248 GLY B C 1
ATOM 4435 O O . GLY B 1 248 ? -10.695 -1.716 -10.578 1 97.5 248 GLY B O 1
ATOM 4436 N N . PHE B 1 249 ? -8.914 -1.468 -11.969 1 97.75 249 PHE B N 1
ATOM 4437 C CA . PHE B 1 249 ? -7.961 -1.201 -10.898 1 97.75 249 PHE B CA 1
ATOM 4438 C C . PHE B 1 249 ? -8.344 0.063 -10.133 1 97.75 249 PHE B C 1
ATOM 4440 O O . PHE B 1 249 ? -8.445 0.049 -8.906 1 97.75 249 PHE B O 1
ATOM 4447 N N . ARG B 1 250 ? -8.617 1.118 -10.805 1 97.38 250 ARG B N 1
ATOM 4448 C CA . ARG B 1 250 ? -9.016 2.383 -10.195 1 97.38 250 ARG B CA 1
ATOM 4449 C C . ARG B 1 250 ? -10.336 2.24 -9.445 1 97.38 250 ARG B C 1
ATOM 4451 O O . ARG B 1 250 ? -10.508 2.805 -8.367 1 97.38 250 ARG B O 1
ATOM 4458 N N . MET B 1 251 ? -11.273 1.502 -10.023 1 97.62 251 MET B N 1
ATOM 4459 C CA . MET B 1 251 ? -12.547 1.245 -9.359 1 97.62 251 MET B CA 1
ATOM 4460 C C . MET B 1 251 ? -12.328 0.544 -8.016 1 97.62 251 MET B C 1
ATOM 4462 O O . MET B 1 251 ? -12.953 0.904 -7.016 1 97.62 251 MET B O 1
ATOM 4466 N N . ALA B 1 252 ? -11.461 -0.472 -8.016 1 98.19 252 ALA B N 1
ATOM 4467 C CA . ALA B 1 252 ? -11.156 -1.186 -6.773 1 98.19 252 ALA B CA 1
ATOM 4468 C C . ALA B 1 252 ? -10.609 -0.236 -5.715 1 98.19 252 ALA B C 1
ATOM 4470 O O . ALA B 1 252 ? -11.078 -0.229 -4.574 1 98.19 252 ALA B O 1
ATOM 4471 N N . LEU B 1 253 ? -9.672 0.561 -6.086 1 97.88 253 LEU B N 1
ATOM 4472 C CA . LEU B 1 253 ? -9.055 1.515 -5.172 1 97.88 253 LEU B CA 1
ATOM 4473 C C . LEU B 1 253 ? -10.094 2.479 -4.609 1 97.88 253 LEU B C 1
ATOM 4475 O O . LEU B 1 253 ? -10.133 2.723 -3.4 1 97.88 253 LEU B O 1
ATOM 4479 N N . ARG B 1 254 ? -10.961 2.939 -5.434 1 97.19 254 ARG B N 1
ATOM 4480 C CA . ARG B 1 254 ? -11.945 3.949 -5.059 1 97.19 254 ARG B CA 1
ATOM 4481 C C . ARG B 1 254 ? -13.062 3.34 -4.215 1 97.19 254 ARG B C 1
ATOM 4483 O O . ARG B 1 254 ? -13.797 4.062 -3.539 1 97.19 254 ARG B O 1
ATOM 4490 N N . SER B 1 255 ? -13.188 2.045 -4.258 1 98 255 SER B N 1
ATOM 4491 C CA . SER B 1 255 ? -14.305 1.381 -3.59 1 98 255 SER B CA 1
ATOM 4492 C C . SER B 1 255 ? -13.945 1.01 -2.154 1 98 255 SER B C 1
ATOM 4494 O O . SER B 1 255 ? -14.812 0.577 -1.386 1 98 255 SER B O 1
ATOM 4496 N N . ALA B 1 256 ? -12.719 1.154 -1.778 1 97.06 256 ALA B N 1
ATOM 4497 C CA . ALA B 1 256 ? -12.305 0.881 -0.406 1 97.06 256 ALA B CA 1
ATOM 4498 C C . ALA B 1 256 ? -12.859 1.928 0.555 1 97.06 256 ALA B C 1
ATOM 4500 O O . ALA B 1 256 ? -12.977 3.104 0.202 1 97.06 256 ALA B O 1
ATOM 4501 N N . ARG B 1 257 ? -13.227 1.539 1.773 1 95.19 257 ARG B N 1
ATOM 4502 C CA . ARG B 1 257 ? -13.57 2.486 2.828 1 95.19 257 ARG B CA 1
ATOM 4503 C C . ARG B 1 257 ? -12.344 3.24 3.314 1 95.19 257 ARG B C 1
ATOM 4505 O O . ARG B 1 257 ? -11.211 2.855 3.008 1 95.19 257 ARG B O 1
ATOM 4512 N N . PRO B 1 258 ? -12.523 4.355 4.066 1 93.94 258 PRO B N 1
ATOM 4513 C CA . PRO B 1 258 ? -11.352 5.016 4.648 1 93.94 258 PRO B CA 1
ATOM 4514 C C . PRO B 1 258 ? -10.469 4.055 5.441 1 93.94 258 PRO B C 1
ATOM 4516 O O . PRO B 1 258 ? -10.969 3.305 6.285 1 93.94 258 PRO B O 1
ATOM 4519 N N . TYR B 1 259 ? -9.141 4.082 5.047 1 93.81 259 TYR B N 1
ATOM 4520 C CA . TYR B 1 259 ? -8.109 3.262 5.664 1 93.81 259 TYR B CA 1
ATOM 4521 C C . TYR B 1 259 ? -8.289 1.792 5.305 1 93.81 259 TYR B C 1
ATOM 4523 O O . TYR B 1 259 ? -7.918 0.907 6.078 1 93.81 259 TYR B O 1
ATOM 4531 N N . GLY B 1 260 ? -9.008 1.602 4.211 1 95.62 260 GLY B N 1
ATOM 4532 C CA . GLY B 1 260 ? -9.148 0.257 3.674 1 95.62 260 GLY B CA 1
ATOM 4533 C C . GLY B 1 260 ? -7.871 -0.266 3.039 1 95.62 260 GLY B C 1
ATOM 4534 O O . GLY B 1 260 ? -6.898 0.474 2.893 1 95.62 260 GLY B O 1
ATOM 4535 N N . LYS B 1 261 ? -7.902 -1.618 2.752 1 97.75 261 LYS B N 1
ATOM 4536 C CA . LYS B 1 261 ? -6.785 -2.318 2.123 1 97.75 261 LYS B CA 1
ATOM 4537 C C . LYS B 1 261 ? -7.133 -2.736 0.697 1 97.75 261 LYS B C 1
ATOM 4539 O O . LYS B 1 261 ? -8.227 -3.24 0.441 1 97.75 261 LYS B O 1
ATOM 4544 N N . SER B 1 262 ? -6.238 -2.355 -0.175 1 98.12 262 SER B N 1
ATOM 4545 C CA . SER B 1 262 ? -6.406 -2.777 -1.562 1 98.12 262 SER B CA 1
ATOM 4546 C C . SER B 1 262 ? -5.223 -3.615 -2.029 1 98.12 262 SER B C 1
ATOM 4548 O O . SER B 1 262 ? -4.07 -3.303 -1.721 1 98.12 262 SER B O 1
ATOM 4550 N N . ILE B 1 263 ? -5.473 -4.707 -2.715 1 98.31 263 ILE B N 1
ATOM 4551 C CA . ILE B 1 263 ? -4.434 -5.57 -3.266 1 98.31 263 ILE B CA 1
ATOM 4552 C C . ILE B 1 263 ? -4.703 -5.816 -4.75 1 98.31 263 ILE B C 1
ATOM 4554 O O . ILE B 1 263 ? -5.852 -6.02 -5.152 1 98.31 263 ILE B O 1
ATOM 4558 N N . SER B 1 264 ? -3.682 -5.73 -5.496 1 97.75 264 SER B N 1
ATOM 4559 C CA . SER B 1 264 ? -3.832 -6 -6.926 1 97.75 264 SER B CA 1
ATOM 4560 C C . SER B 1 264 ? -2.934 -7.145 -7.371 1 97.75 264 SER B C 1
ATOM 4562 O O . SER B 1 264 ? -1.768 -7.219 -6.977 1 97.75 264 SER B O 1
ATOM 4564 N N . VAL B 1 265 ? -3.514 -8.062 -8.141 1 95.81 265 VAL B N 1
ATOM 4565 C CA . VAL B 1 265 ? -2.77 -9.141 -8.789 1 95.81 265 VAL B CA 1
ATOM 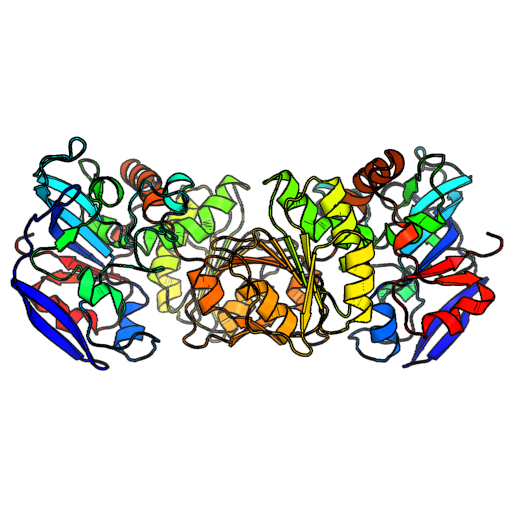4566 C C . VAL B 1 265 ? -2.918 -9.031 -10.305 1 95.81 265 VAL B C 1
ATOM 4568 O O . VAL B 1 265 ? -2.723 -10.016 -11.023 1 95.81 265 VAL B O 1
ATOM 4571 N N . SER B 1 266 ? -3.281 -7.824 -10.758 1 92.12 266 SER B N 1
ATOM 4572 C CA . SER B 1 266 ? -3.445 -7.555 -12.18 1 92.12 266 SER B CA 1
ATOM 4573 C C . SER B 1 266 ? -2.096 -7.473 -12.891 1 92.12 266 SER B C 1
ATOM 4575 O O . SER B 1 266 ? -1.059 -7.324 -12.242 1 92.12 266 SER B O 1
ATOM 4577 N N . ILE B 1 267 ? -2.133 -7.746 -14.172 1 83 267 ILE B N 1
ATOM 4578 C CA . ILE B 1 267 ? -0.947 -7.52 -14.992 1 83 267 ILE B CA 1
ATOM 4579 C C . ILE B 1 267 ? -1.296 -6.605 -16.172 1 83 267 ILE B C 1
ATOM 4581 O O . ILE B 1 267 ? -2.092 -6.973 -17.031 1 83 267 ILE B O 1
ATOM 4585 N N . PHE B 1 268 ? -0.89 -5.379 -16.234 1 85.44 268 PHE B N 1
ATOM 4586 C CA . PHE B 1 268 ? -1.206 -4.352 -17.219 1 85.44 268 PHE B CA 1
ATOM 4587 C C . PHE B 1 268 ? -0.198 -4.367 -18.359 1 85.44 268 PHE B C 1
ATOM 4589 O O . PHE B 1 268 ? -0.483 -3.877 -19.453 1 85.44 268 PHE B O 1
ATOM 4596 N N . PHE B 1 269 ? 0.803 -5.145 -18.5 1 80.25 269 PHE B N 1
ATOM 4597 C CA . PHE B 1 269 ? 1.886 -5.227 -19.469 1 80.25 269 PHE B CA 1
ATOM 4598 C C . PHE B 1 269 ? 2.465 -3.848 -19.75 1 80.25 269 PHE B C 1
ATOM 4600 O O . PHE B 1 269 ? 2.998 -3.607 -20.844 1 80.25 269 PHE B O 1
ATOM 4607 N N . ASP B 1 270 ? 2.07 -2.781 -19.062 1 85.56 270 ASP B N 1
ATOM 4608 C CA . ASP B 1 270 ? 2.668 -1.454 -18.953 1 85.56 270 ASP B CA 1
ATOM 4609 C C . ASP B 1 270 ? 3.123 -1.172 -17.531 1 85.56 270 ASP B C 1
ATOM 4611 O O . ASP B 1 270 ? 2.395 -1.449 -16.562 1 85.56 270 ASP B O 1
ATOM 4615 N N . ASN B 1 271 ? 4.344 -0.665 -17.547 1 91.19 271 ASN B N 1
ATOM 4616 C CA . ASN B 1 271 ? 4.91 -0.43 -16.219 1 91.19 271 ASN B CA 1
ATOM 4617 C C . ASN B 1 271 ? 4.398 0.875 -15.625 1 91.19 271 ASN B C 1
ATOM 4619 O O . ASN B 1 271 ? 4.551 1.111 -14.422 1 91.19 271 ASN B O 1
ATOM 4623 N N . SER B 1 272 ? 3.867 1.729 -16.422 1 94.69 272 SER B N 1
ATOM 4624 C CA . SER B 1 272 ? 3.34 3.006 -15.961 1 94.69 272 SER B CA 1
ATOM 4625 C C . SER B 1 272 ? 1.823 2.957 -15.805 1 94.69 272 SER B C 1
ATOM 4627 O O . SER B 1 272 ? 1.09 3.158 -16.781 1 94.69 272 SER B O 1
ATOM 4629 N N . VAL B 1 273 ? 1.349 2.697 -14.602 1 96.88 273 VAL B N 1
ATOM 4630 C CA . VAL B 1 273 ? -0.072 2.523 -14.312 1 96.88 273 VAL B CA 1
ATOM 4631 C C . VAL B 1 273 ? -0.554 3.641 -13.391 1 96.88 273 VAL B C 1
ATOM 4633 O O . VAL B 1 273 ? -0.052 3.791 -12.273 1 96.88 273 VAL B O 1
ATOM 4636 N N . PRO B 1 274 ? -1.521 4.441 -13.812 1 96.56 274 PRO B N 1
ATOM 4637 C CA . PRO B 1 274 ? -1.975 5.566 -12.992 1 96.56 274 PRO B CA 1
ATOM 4638 C C . PRO B 1 274 ? -2.852 5.125 -11.82 1 96.56 274 PRO B C 1
ATOM 4640 O O . PRO B 1 274 ? -3.654 4.199 -11.961 1 96.56 274 PRO B O 1
ATOM 4643 N N . ILE B 1 275 ? -2.648 5.73 -10.672 1 97.12 275 ILE B N 1
ATOM 4644 C CA . ILE B 1 275 ? -3.529 5.551 -9.523 1 97.12 275 ILE B CA 1
ATOM 4645 C C . ILE B 1 275 ? -4.242 6.863 -9.203 1 97.12 275 ILE B C 1
ATOM 4647 O O . ILE B 1 275 ? -3.742 7.941 -9.531 1 97.12 275 ILE B O 1
ATOM 4651 N N . PRO B 1 276 ? -5.438 6.793 -8.648 1 96.56 276 PRO B N 1
ATOM 4652 C CA . PRO B 1 276 ? -6.105 8 -8.156 1 96.56 276 PRO B CA 1
ATOM 4653 C C . PRO B 1 276 ? -5.508 8.516 -6.844 1 96.56 276 PRO B C 1
ATOM 4655 O O . PRO B 1 276 ? -6.137 8.398 -5.789 1 96.56 276 PRO B O 1
ATOM 4658 N N . TYR B 1 277 ? -4.387 9.164 -6.91 1 96.38 277 TYR B N 1
ATOM 4659 C CA . TYR B 1 277 ? -3.516 9.477 -5.781 1 96.38 277 TYR B CA 1
ATOM 4660 C C . TYR B 1 277 ? -4.246 10.312 -4.742 1 96.38 277 TYR B C 1
ATOM 4662 O O . TYR B 1 277 ? -4.23 9.992 -3.551 1 96.38 277 TYR B O 1
ATOM 4670 N N . ILE B 1 278 ? -4.891 11.398 -5.117 1 93.38 278 ILE B N 1
ATOM 4671 C CA . ILE B 1 278 ? -5.523 12.328 -4.188 1 93.38 278 ILE B CA 1
ATOM 4672 C C . ILE B 1 278 ? -6.645 11.625 -3.43 1 93.38 278 ILE B C 1
ATOM 4674 O O . ILE B 1 278 ? -6.812 11.828 -2.225 1 93.38 278 ILE B O 1
ATOM 4678 N N . GLU B 1 279 ? -7.391 10.805 -4.137 1 93.38 279 GLU B N 1
ATOM 4679 C CA . GLU B 1 279 ? -8.461 10.055 -3.5 1 93.38 279 GLU B CA 1
ATOM 4680 C C . GLU B 1 279 ? -7.91 9.062 -2.48 1 93.38 279 GLU B C 1
ATOM 4682 O O . GLU B 1 279 ? -8.469 8.898 -1.395 1 93.38 279 GLU B O 1
ATOM 4687 N N . MET B 1 280 ? -6.82 8.367 -2.885 1 95.69 280 MET B N 1
ATOM 4688 C CA . MET B 1 280 ? -6.156 7.449 -1.958 1 95.69 280 MET B CA 1
ATOM 4689 C C . MET B 1 280 ? -5.625 8.195 -0.74 1 95.69 280 MET B C 1
ATOM 4691 O O . MET B 1 280 ? -5.781 7.738 0.392 1 95.69 280 MET B O 1
ATOM 4695 N N . TYR B 1 281 ? -5.012 9.336 -0.954 1 94 281 TYR B N 1
ATOM 4696 C CA . TYR B 1 281 ? -4.457 10.156 0.117 1 94 281 TYR B CA 1
ATOM 4697 C C . TYR B 1 281 ? -5.547 10.586 1.092 1 94 281 TYR B C 1
ATOM 4699 O O . TYR B 1 281 ? -5.363 10.508 2.309 1 94 281 TYR B O 1
ATOM 4707 N N . THR B 1 282 ? -6.645 11.023 0.588 1 91.06 282 THR B N 1
ATOM 4708 C CA . THR B 1 282 ? -7.75 11.531 1.393 1 91.06 282 THR B CA 1
ATOM 4709 C C . THR B 1 282 ? -8.352 10.422 2.25 1 91.06 282 THR B C 1
ATOM 4711 O O . THR B 1 282 ? -8.711 10.648 3.408 1 91.06 282 THR B O 1
ATOM 4714 N N . LYS B 1 283 ? -8.383 9.195 1.753 1 92.75 283 LYS B N 1
ATOM 4715 C CA . LYS B 1 283 ? -9.008 8.078 2.455 1 92.75 283 LYS B CA 1
ATOM 4716 C C . LYS B 1 283 ? -7.984 7.297 3.275 1 92.75 283 LYS B C 1
ATOM 4718 O O . LYS B 1 283 ? -8.352 6.539 4.176 1 92.75 283 LYS B O 1
ATOM 4723 N N . GLY B 1 284 ? -6.734 7.504 2.898 1 94.38 284 GLY B N 1
ATOM 4724 C CA . GLY B 1 284 ? -5.723 6.707 3.572 1 94.38 284 GLY B CA 1
ATOM 4725 C C . GLY B 1 284 ? -5.715 5.254 3.137 1 94.38 284 GLY B C 1
ATOM 4726 O O . GLY B 1 284 ? -5.824 4.352 3.967 1 94.38 284 GLY B O 1
ATOM 4727 N N . ILE B 1 285 ? -5.469 4.992 1.857 1 96.31 285 ILE B N 1
ATOM 4728 C CA . ILE B 1 285 ? -5.566 3.643 1.314 1 96.31 285 ILE B CA 1
ATOM 4729 C C . ILE B 1 285 ? -4.188 2.992 1.289 1 96.31 285 ILE B C 1
ATOM 4731 O O . ILE B 1 285 ? -3.199 3.631 0.911 1 96.31 285 ILE B O 1
ATOM 4735 N N . ASP B 1 286 ? -4.117 1.751 1.746 1 97.25 286 ASP B N 1
ATOM 4736 C CA . ASP B 1 286 ? -2.936 0.91 1.576 1 97.25 286 ASP B CA 1
ATOM 4737 C C . ASP B 1 286 ? -3.053 0.043 0.325 1 97.25 286 ASP B C 1
ATOM 4739 O O . ASP B 1 286 ? -4.059 -0.642 0.13 1 97.25 286 ASP B O 1
ATOM 4743 N N . LEU B 1 287 ? -2.076 0.124 -0.464 1 98.44 287 LEU B N 1
ATOM 4744 C CA . LEU B 1 287 ? -2.039 -0.669 -1.688 1 98.44 287 LEU B CA 1
ATOM 4745 C C . LEU B 1 287 ? -0.893 -1.675 -1.648 1 98.44 287 LEU B C 1
ATOM 4747 O O . LEU B 1 287 ? 0.263 -1.297 -1.444 1 98.44 287 LEU B O 1
ATOM 4751 N N . THR B 1 288 ? -1.216 -2.939 -1.802 1 97.62 288 THR B N 1
ATOM 4752 C CA . THR B 1 288 ? -0.217 -3.996 -1.908 1 97.62 288 THR B CA 1
ATOM 4753 C C . THR B 1 288 ? -0.191 -4.574 -3.32 1 97.62 288 THR B C 1
ATOM 4755 O O . THR B 1 288 ? -1.234 -4.938 -3.867 1 97.62 288 THR B O 1
ATOM 4758 N N . ILE B 1 289 ? 0.922 -4.508 -3.863 1 96.12 289 ILE B N 1
ATOM 4759 C CA . ILE B 1 289 ? 1.181 -5.145 -5.152 1 96.12 289 ILE B CA 1
ATOM 4760 C C . ILE B 1 289 ? 2.309 -6.16 -5.008 1 96.12 289 ILE B C 1
ATOM 4762 O O . ILE B 1 289 ? 3.461 -5.793 -4.766 1 96.12 289 ILE B O 1
ATOM 4766 N N . SER B 1 290 ? 1.945 -7.469 -5.18 1 91.06 290 SER B N 1
ATOM 4767 C CA . SER B 1 290 ? 2.979 -8.461 -4.902 1 91.06 290 SER B CA 1
ATOM 4768 C C . SER B 1 290 ? 2.705 -9.766 -5.645 1 91.06 290 SER B C 1
ATOM 4770 O O . SER B 1 290 ? 1.558 -10.062 -5.98 1 91.06 290 SER B O 1
ATOM 4772 N N . ARG B 1 291 ? 3.785 -10.5 -5.797 1 88.44 291 ARG B N 1
ATOM 4773 C CA . ARG B 1 291 ? 3.697 -11.906 -6.199 1 88.44 291 ARG B CA 1
ATOM 4774 C C . ARG B 1 291 ? 3.314 -12.789 -5.02 1 88.44 291 ARG B C 1
ATOM 4776 O O . ARG B 1 291 ? 3.447 -12.383 -3.861 1 88.44 291 ARG B O 1
ATOM 4783 N N . THR B 1 292 ? 2.885 -13.945 -5.34 1 92.5 292 THR B N 1
ATOM 4784 C CA . THR B 1 292 ? 2.502 -14.906 -4.309 1 92.5 292 THR B CA 1
ATOM 4785 C C . THR B 1 292 ? 3.734 -15.438 -3.58 1 92.5 292 THR B C 1
ATOM 4787 O O . THR B 1 292 ? 4.844 -15.383 -4.109 1 92.5 292 THR B O 1
ATOM 4790 N N . HIS B 1 293 ? 3.533 -15.859 -2.328 1 91.94 293 HIS B N 1
ATOM 4791 C CA . HIS B 1 293 ? 4.492 -16.625 -1.534 1 91.94 293 HIS B CA 1
ATOM 4792 C C . HIS B 1 293 ? 4.117 -18.094 -1.485 1 91.94 293 HIS B C 1
ATOM 4794 O O . HIS B 1 293 ? 3.744 -18.609 -0.428 1 91.94 293 HIS B O 1
ATOM 4800 N N . ALA B 1 294 ? 4.367 -18.703 -2.609 1 94.62 294 ALA B N 1
ATOM 4801 C CA . ALA B 1 294 ? 3.852 -20.062 -2.787 1 94.62 294 ALA B CA 1
ATOM 4802 C C . ALA B 1 294 ? 4.379 -20.984 -1.702 1 94.62 294 ALA B C 1
ATOM 4804 O O . ALA B 1 294 ? 3.602 -21.672 -1.035 1 94.62 294 ALA B O 1
ATOM 4805 N N . ARG B 1 295 ? 5.68 -21 -1.447 1 95.38 295 ARG B N 1
ATOM 4806 C CA . ARG B 1 295 ? 6.289 -21.891 -0.467 1 95.38 295 ARG B CA 1
ATOM 4807 C C . ARG B 1 295 ? 5.68 -21.688 0.915 1 95.38 295 ARG B C 1
ATOM 4809 O O . ARG B 1 295 ? 5.34 -22.641 1.599 1 95.38 295 ARG B O 1
ATOM 4816 N N . GLU B 1 296 ? 5.457 -20.469 1.264 1 96.12 296 GLU B N 1
ATOM 4817 C CA . GLU B 1 296 ? 5.043 -20.125 2.619 1 96.12 296 GLU B CA 1
ATOM 4818 C C . GLU B 1 296 ? 3.551 -20.375 2.82 1 96.12 296 GLU B C 1
ATOM 4820 O O . GLU B 1 296 ? 3.115 -20.719 3.924 1 96.12 296 GLU B O 1
ATOM 4825 N N . GLN B 1 297 ? 2.783 -20.281 1.728 1 96.44 297 GLN B N 1
ATOM 4826 C CA . GLN B 1 297 ? 1.331 -20.25 1.875 1 96.44 297 GLN B CA 1
ATOM 4827 C C . GLN B 1 297 ? 0.728 -21.625 1.588 1 96.44 297 GLN B C 1
ATOM 4829 O O . GLN B 1 297 ? -0.371 -21.938 2.053 1 96.44 297 GLN B O 1
ATOM 4834 N N . THR B 1 298 ? 1.397 -22.453 0.848 1 97.31 298 THR B N 1
ATOM 4835 C CA . THR B 1 298 ? 0.879 -23.719 0.354 1 97.31 298 THR B CA 1
ATOM 4836 C C . THR B 1 298 ? 0.433 -24.609 1.512 1 97.31 298 THR B C 1
ATOM 4838 O O . THR B 1 298 ? -0.67 -25.156 1.491 1 97.31 298 THR B O 1
ATOM 4841 N N . PRO B 1 299 ? 1.214 -24.719 2.625 1 95.75 299 PRO B N 1
ATOM 4842 C CA . PRO B 1 299 ? 0.819 -25.641 3.688 1 95.75 299 PRO B CA 1
ATOM 4843 C C . PRO B 1 299 ? -0.54 -25.297 4.293 1 95.75 299 PRO B C 1
ATOM 4845 O O . PRO B 1 299 ? -1.375 -26.188 4.488 1 95.75 299 PRO B O 1
ATOM 4848 N N . GLU B 1 300 ? -0.772 -24.078 4.527 1 96.12 300 GLU B N 1
ATOM 4849 C CA . GLU B 1 300 ? -2.039 -23.672 5.137 1 96.12 300 GLU B CA 1
ATOM 4850 C C . GLU B 1 300 ? -3.209 -23.922 4.188 1 96.12 300 GLU B C 1
ATOM 4852 O O . GLU B 1 300 ? -4.281 -24.344 4.617 1 96.12 300 GLU B O 1
ATOM 4857 N N . ILE B 1 301 ? -3.012 -23.688 2.971 1 97.62 301 ILE B N 1
ATOM 4858 C CA . ILE B 1 301 ? -4.074 -23.891 1.994 1 97.62 301 ILE B CA 1
ATOM 4859 C C . ILE B 1 301 ? -4.383 -25.375 1.866 1 97.62 301 ILE B C 1
ATOM 4861 O O . ILE B 1 301 ? -5.551 -25.766 1.816 1 97.62 301 ILE B O 1
ATOM 4865 N N . LEU B 1 302 ? -3.357 -26.188 1.873 1 97.06 302 LEU B N 1
ATOM 4866 C CA . LEU B 1 302 ? -3.545 -27.625 1.822 1 97.06 302 LEU B CA 1
ATOM 4867 C C . LEU B 1 302 ? -4.344 -28.109 3.025 1 97.06 302 LEU B C 1
ATOM 4869 O O . LEU B 1 302 ? -5.211 -28.984 2.891 1 97.06 302 LEU B O 1
ATOM 4873 N N . GLN B 1 303 ? -4.047 -27.547 4.137 1 95.75 303 GLN B N 1
ATOM 4874 C CA . GLN B 1 303 ? -4.781 -27.922 5.344 1 95.75 303 GLN B CA 1
ATOM 4875 C C . GLN B 1 303 ? -6.258 -27.547 5.223 1 95.75 303 GLN B C 1
ATOM 4877 O O . GLN B 1 303 ? -7.129 -28.312 5.641 1 95.75 303 GLN B O 1
ATOM 4882 N N . MET B 1 304 ? -6.508 -26.406 4.664 1 96.38 304 MET B N 1
ATOM 4883 C CA . MET B 1 304 ? -7.891 -25.969 4.473 1 96.38 304 MET B CA 1
ATOM 4884 C C . MET B 1 304 ? -8.633 -26.922 3.531 1 96.38 304 MET B C 1
ATOM 4886 O O . MET B 1 304 ? -9.789 -27.25 3.766 1 96.38 304 MET B O 1
ATOM 4890 N N . ILE B 1 305 ? -7.938 -27.328 2.531 1 96.75 305 ILE B N 1
ATOM 4891 C CA . ILE B 1 305 ? -8.539 -28.234 1.56 1 96.75 305 ILE B CA 1
ATOM 4892 C C . ILE B 1 305 ? -8.766 -29.594 2.201 1 96.75 305 ILE B C 1
ATOM 4894 O O . ILE B 1 305 ? -9.828 -30.188 2.045 1 96.75 305 ILE B O 1
ATOM 4898 N N . ALA B 1 306 ? -7.793 -30.047 2.963 1 95.69 306 ALA B N 1
ATOM 4899 C CA . ALA B 1 306 ? -7.898 -31.328 3.654 1 95.69 306 ALA B CA 1
ATOM 4900 C C . ALA B 1 306 ? -9.062 -31.328 4.641 1 95.69 306 ALA B C 1
ATOM 4902 O O . ALA B 1 306 ? -9.734 -32.344 4.828 1 95.69 306 ALA B O 1
ATOM 4903 N N . ALA B 1 307 ? -9.297 -30.188 5.195 1 95.69 307 ALA B N 1
ATOM 4904 C CA . ALA B 1 307 ? -10.375 -30.031 6.168 1 95.69 307 ALA B CA 1
ATOM 4905 C C . ALA B 1 307 ? -11.703 -29.781 5.469 1 95.69 307 ALA B C 1
ATOM 4907 O O . ALA B 1 307 ? -12.727 -29.562 6.125 1 95.69 307 ALA B O 1
ATOM 4908 N N . LYS B 1 308 ? -11.688 -29.703 4.152 1 95.19 308 LYS B N 1
ATOM 4909 C CA . LYS B 1 308 ? -12.883 -29.562 3.318 1 95.19 308 LYS B CA 1
ATOM 4910 C C . LYS B 1 308 ? -13.562 -28.219 3.549 1 95.19 308 LYS B C 1
ATOM 4912 O O . LYS B 1 308 ? -14.789 -28.125 3.496 1 95.19 308 LYS B O 1
ATOM 4917 N N . LYS B 1 309 ? -12.742 -27.266 3.838 1 94.69 309 LYS B N 1
ATOM 4918 C CA . LYS B 1 309 ? -13.281 -25.922 4.027 1 94.69 309 LYS B CA 1
ATOM 4919 C C . LYS B 1 309 ? -13.672 -25.297 2.695 1 94.69 309 LYS B C 1
ATOM 4921 O O . LYS B 1 309 ? -14.531 -24.406 2.646 1 94.69 309 LYS B O 1
ATOM 4926 N N . PHE B 1 310 ? -12.961 -25.609 1.639 1 90.75 310 PHE B N 1
ATOM 4927 C CA . PHE B 1 310 ? -13.406 -25.281 0.293 1 90.75 310 PHE B CA 1
ATOM 4928 C C . PHE B 1 310 ? -12.891 -26.281 -0.718 1 90.75 310 PHE B C 1
ATOM 4930 O O . PHE B 1 310 ? -12 -27.078 -0.407 1 90.75 310 PHE B O 1
ATOM 4937 N N . ASP B 1 311 ? -13.477 -26.344 -1.874 1 93.88 311 ASP B N 1
ATOM 4938 C CA . ASP B 1 311 ? -13.125 -27.25 -2.953 1 93.88 311 ASP B CA 1
ATOM 4939 C C . ASP B 1 311 ? -12.578 -26.5 -4.16 1 93.88 311 ASP B C 1
ATOM 4941 O O . ASP B 1 311 ? -13.336 -25.875 -4.91 1 93.88 311 ASP B O 1
ATOM 4945 N N . PRO B 1 312 ? -11.281 -26.609 -4.355 1 96.38 312 PRO B N 1
ATOM 4946 C CA . PRO B 1 312 ? -10.711 -25.875 -5.484 1 96.38 312 PRO B CA 1
ATOM 4947 C C . PRO B 1 312 ? -11.086 -26.469 -6.836 1 96.38 312 PRO B C 1
ATOM 4949 O O . PRO B 1 312 ? -10.961 -25.812 -7.867 1 96.38 312 PRO B O 1
ATOM 4952 N N . ALA B 1 313 ? -11.539 -27.656 -6.871 1 94.75 313 ALA B N 1
ATOM 4953 C CA . ALA B 1 313 ? -11.844 -28.359 -8.125 1 94.75 313 ALA B CA 1
ATOM 4954 C C . ALA B 1 313 ? -12.961 -27.641 -8.883 1 94.75 313 ALA B C 1
ATOM 4956 O O . ALA B 1 313 ? -13.055 -27.75 -10.102 1 94.75 313 ALA B O 1
ATOM 4957 N N . ARG B 1 314 ? -13.75 -26.859 -8.18 1 94.5 314 ARG B N 1
ATOM 4958 C CA . ARG B 1 314 ? -14.883 -26.156 -8.773 1 94.5 314 ARG B CA 1
ATOM 4959 C C . ARG B 1 314 ? -14.414 -25.094 -9.766 1 94.5 314 ARG B C 1
ATOM 4961 O O . ARG B 1 314 ? -15.164 -24.688 -10.656 1 94.5 314 ARG B O 1
ATOM 4968 N N . VAL B 1 315 ? -13.195 -24.719 -9.609 1 97.75 315 VAL B N 1
ATOM 4969 C CA . VAL B 1 315 ? -12.68 -23.625 -10.414 1 97.75 315 VAL B CA 1
ATOM 4970 C C . VAL B 1 315 ? -12.141 -24.156 -11.742 1 97.75 315 VAL B C 1
ATOM 4972 O O . VAL B 1 315 ? -12.055 -23.438 -12.727 1 97.75 315 VAL B O 1
ATOM 4975 N N . THR B 1 316 ? -11.734 -25.438 -11.797 1 97.06 316 THR B N 1
ATOM 4976 C CA . THR B 1 316 ? -11.227 -26.078 -13.008 1 97.06 316 THR B CA 1
ATOM 4977 C C . THR B 1 316 ? -12.32 -26.156 -14.07 1 97.06 316 THR B C 1
ATOM 4979 O O . THR B 1 316 ? -13.398 -26.703 -13.82 1 97.06 316 THR B O 1
ATOM 4982 N N . SER B 1 317 ? -12.031 -25.578 -15.203 1 96.31 317 SER B N 1
ATOM 4983 C CA . SER B 1 317 ? -13.047 -25.516 -16.25 1 96.31 317 SER B CA 1
ATOM 4984 C C . SER B 1 317 ? -12.82 -26.594 -17.297 1 96.31 317 SER B C 1
ATOM 4986 O O . SER B 1 317 ? -13.742 -26.953 -18.047 1 96.31 317 SER B O 1
ATOM 4988 N N . ARG B 1 318 ? -11.602 -27.062 -17.406 1 97.19 318 ARG B N 1
ATOM 4989 C CA . ARG B 1 318 ? -11.25 -28.031 -18.438 1 97.19 318 ARG B CA 1
ATOM 4990 C C . ARG B 1 318 ? -10.055 -28.875 -18.016 1 97.19 318 ARG B C 1
ATOM 4992 O O . ARG B 1 318 ? -9.094 -28.359 -17.438 1 97.19 318 ARG B O 1
ATOM 4999 N N . ILE B 1 319 ? -10.133 -30.188 -18.219 1 97.5 319 ILE B N 1
ATOM 5000 C CA . ILE B 1 319 ? -9.031 -31.125 -18.016 1 97.5 319 ILE B CA 1
ATOM 5001 C C . ILE B 1 319 ? -8.68 -31.812 -19.328 1 97.5 319 ILE B C 1
ATOM 5003 O O . ILE B 1 319 ? -9.57 -32.281 -20.047 1 97.5 319 ILE B O 1
ATOM 5007 N N . VAL B 1 320 ? -7.43 -31.891 -19.703 1 97.94 320 VAL B N 1
ATOM 5008 C CA . VAL B 1 320 ? -7.023 -32.531 -20.953 1 97.94 320 VAL B CA 1
ATOM 5009 C C . VAL B 1 320 ? -5.828 -33.438 -20.703 1 97.94 320 VAL B C 1
ATOM 5011 O O . VAL B 1 320 ? -5.199 -33.375 -19.656 1 97.94 320 VAL B O 1
ATOM 5014 N N . ASP B 1 321 ? -5.535 -34.219 -21.672 1 97.44 321 ASP B N 1
ATOM 5015 C CA . ASP B 1 321 ? -4.371 -35.094 -21.609 1 97.44 321 ASP B CA 1
ATOM 5016 C C . ASP B 1 321 ? -3.107 -34.375 -22.047 1 97.44 321 ASP B C 1
ATOM 5018 O O . ASP B 1 321 ? -3.184 -33.375 -22.781 1 97.44 321 ASP B O 1
ATOM 5022 N N . PHE B 1 322 ? -2.002 -34.906 -21.609 1 97.81 322 PHE B N 1
ATOM 5023 C CA . PHE B 1 322 ? -0.686 -34.344 -21.906 1 97.81 322 PHE B CA 1
ATOM 5024 C C . PHE B 1 322 ? -0.517 -34.094 -23.391 1 97.81 322 PHE B C 1
ATOM 5026 O O . PHE B 1 322 ? -0.055 -33.031 -23.797 1 97.81 322 PHE B O 1
ATOM 5033 N N . LYS B 1 323 ? -0.951 -35 -24.266 1 95.94 323 LYS B N 1
ATOM 5034 C CA . LYS B 1 323 ? -0.748 -34.938 -25.703 1 95.94 323 LYS B CA 1
ATOM 5035 C C . LYS B 1 323 ? -1.531 -33.75 -26.312 1 95.94 323 LYS B C 1
ATOM 5037 O O . LYS B 1 323 ? -1.196 -33.281 -27.391 1 95.94 323 LYS B O 1
ATOM 5042 N N . ASP B 1 324 ? -2.572 -33.281 -25.594 1 97.19 324 ASP B N 1
ATOM 5043 C CA . ASP B 1 324 ? -3.449 -32.25 -26.109 1 97.19 324 ASP B CA 1
ATOM 5044 C C . ASP B 1 324 ? -3.078 -30.875 -25.531 1 97.19 324 ASP B C 1
ATOM 5046 O O . ASP B 1 324 ? -3.754 -29.891 -25.781 1 97.19 324 ASP B O 1
ATOM 5050 N N . ALA B 1 325 ? -2.029 -30.859 -24.734 1 97.81 325 ALA B N 1
ATOM 5051 C CA . ALA B 1 325 ? -1.669 -29.672 -23.969 1 97.81 325 ALA B CA 1
ATOM 5052 C C . ALA B 1 325 ? -1.43 -28.484 -24.891 1 97.81 325 ALA B C 1
ATOM 5054 O O . ALA B 1 325 ? -1.921 -27.375 -24.641 1 97.81 325 ALA B O 1
ATOM 5055 N N . ALA B 1 326 ? -0.725 -28.656 -25.953 1 97.56 326 ALA B N 1
ATOM 5056 C CA . ALA B 1 326 ? -0.357 -27.547 -26.844 1 97.56 326 ALA B CA 1
ATOM 5057 C C . ALA B 1 326 ? -1.596 -26.859 -27.406 1 97.56 326 ALA B C 1
ATOM 5059 O O . ALA B 1 326 ? -1.686 -25.625 -27.391 1 97.56 326 ALA B O 1
ATOM 5060 N N . GLU B 1 327 ? -2.516 -27.609 -27.875 1 96.69 327 GLU B N 1
ATOM 5061 C CA . GLU B 1 327 ? -3.748 -27.062 -28.438 1 96.69 327 GLU B CA 1
ATOM 5062 C C . GLU B 1 327 ? -4.605 -26.422 -27.344 1 96.69 327 GLU B C 1
ATOM 5064 O O . GLU B 1 327 ? -5.098 -25.297 -27.516 1 96.69 327 GLU B O 1
ATOM 5069 N N . ALA B 1 328 ? -4.762 -27.062 -26.266 1 97.31 328 ALA B N 1
ATOM 5070 C CA . ALA B 1 328 ? -5.633 -26.609 -25.188 1 97.31 328 ALA B CA 1
ATOM 5071 C C . ALA B 1 328 ? -5.09 -25.328 -24.562 1 97.31 328 ALA B C 1
ATOM 5073 O O . ALA B 1 328 ? -5.859 -24.453 -24.172 1 97.31 328 ALA B O 1
ATOM 5074 N N . TRP B 1 329 ? -3.779 -25.234 -24.484 1 97.38 329 TRP B N 1
ATOM 5075 C CA . TRP B 1 329 ? -3.117 -24.141 -23.781 1 97.38 329 TRP B CA 1
ATOM 5076 C C . TRP B 1 329 ? -3.398 -22.812 -24.453 1 97.38 329 TRP B C 1
ATOM 5078 O O . TRP B 1 329 ? -3.285 -21.75 -23.828 1 97.38 329 TRP B O 1
ATOM 5088 N N . THR B 1 330 ? -3.795 -22.766 -25.734 1 96.06 330 THR B N 1
ATOM 5089 C CA . THR B 1 330 ? -4.004 -21.531 -26.5 1 96.06 330 THR B CA 1
ATOM 5090 C C . THR B 1 330 ? -5.484 -21.172 -26.562 1 96.06 330 THR B C 1
ATOM 5092 O O . THR B 1 330 ? -5.863 -20.156 -27.141 1 96.06 330 THR B O 1
ATOM 5095 N N . GLN B 1 331 ? -6.316 -21.969 -25.953 1 95.38 331 GLN B N 1
ATOM 5096 C CA . GLN B 1 331 ? -7.758 -21.75 -25.969 1 95.38 331 GLN B CA 1
ATOM 5097 C C . GLN B 1 331 ? -8.219 -21.031 -24.719 1 95.38 331 GLN B C 1
ATOM 5099 O O . GLN B 1 331 ? -7.664 -21.234 -23.641 1 95.38 331 GLN B O 1
ATOM 5104 N N . PRO B 1 332 ? -9.242 -20.141 -24.859 1 92.94 332 PRO B N 1
ATOM 5105 C CA . PRO B 1 332 ? -9.766 -19.469 -23.672 1 92.94 332 PRO B CA 1
ATOM 5106 C C . PRO B 1 332 ? -10.367 -20.422 -22.656 1 92.94 332 PRO B C 1
ATOM 5108 O O . PRO B 1 332 ? -10.766 -21.531 -23.016 1 92.94 332 PRO B O 1
ATOM 5111 N N . GLY B 1 333 ? -10.414 -19.938 -21.469 1 92.88 333 GLY B N 1
ATOM 5112 C CA . GLY B 1 333 ? -10.992 -20.703 -20.375 1 92.88 333 GLY B CA 1
ATOM 5113 C C . GLY B 1 333 ? -10.609 -20.156 -19.016 1 92.88 333 GLY B C 1
ATOM 5114 O O . GLY B 1 333 ? -9.617 -19.438 -18.875 1 92.88 333 GLY B O 1
ATOM 5115 N N . ARG B 1 334 ? -11.383 -20.531 -18.031 1 94.06 334 ARG B N 1
ATOM 5116 C CA . ARG B 1 334 ? -11.164 -20.078 -16.656 1 94.06 334 ARG B CA 1
ATOM 5117 C C . ARG B 1 334 ? -9.945 -20.75 -16.047 1 94.06 334 ARG B C 1
ATOM 5119 O O . ARG B 1 334 ? -9.047 -20.062 -15.539 1 94.06 334 ARG B O 1
ATOM 5126 N N . LYS B 1 335 ? -9.906 -22.125 -16.047 1 97.5 335 LYS B N 1
ATOM 5127 C CA . LYS B 1 335 ? -8.797 -22.875 -15.477 1 97.5 335 LYS B CA 1
ATOM 5128 C C . LYS B 1 335 ? -8.625 -24.219 -16.188 1 97.5 335 LYS B C 1
ATOM 5130 O O . LYS B 1 335 ? -9.43 -25.125 -16.031 1 97.5 335 LYS B O 1
ATOM 5135 N N . LEU B 1 336 ? -7.582 -24.281 -16.922 1 97.88 336 LEU B N 1
ATOM 5136 C CA . LEU B 1 336 ? -7.195 -25.5 -17.625 1 97.88 336 LEU B CA 1
ATOM 5137 C C . LEU B 1 336 ? -6.195 -26.297 -16.797 1 97.88 336 LEU B C 1
ATOM 5139 O O . LEU B 1 336 ? -5.27 -25.734 -16.219 1 97.88 336 LEU B O 1
ATOM 5143 N N . VAL B 1 337 ? -6.434 -27.641 -16.734 1 98.06 337 VAL B N 1
ATOM 5144 C CA . VAL B 1 337 ? -5.484 -28.547 -16.094 1 98.06 337 VAL B CA 1
ATOM 5145 C C . VAL B 1 337 ? -5.086 -29.641 -17.062 1 98.06 337 VAL B C 1
ATOM 5147 O O . VAL B 1 337 ? -5.945 -30.266 -17.703 1 98.06 337 VAL B O 1
ATOM 5150 N N . VAL B 1 338 ? -3.852 -29.828 -17.219 1 98.12 338 VAL B N 1
ATOM 5151 C CA . VAL B 1 338 ? -3.291 -30.891 -18.047 1 98.12 338 VAL B CA 1
ATOM 5152 C C . VAL B 1 338 ? -2.883 -32.062 -17.172 1 98.12 338 VAL B C 1
ATOM 5154 O O . VAL B 1 338 ? -2.141 -31.906 -16.203 1 98.12 338 VAL B O 1
ATOM 5157 N N . ARG B 1 339 ? -3.359 -33.281 -17.531 1 97.31 339 ARG B N 1
ATOM 5158 C CA . ARG B 1 339 ? -2.887 -34.469 -16.844 1 97.31 339 ARG B CA 1
ATOM 5159 C C . ARG B 1 339 ? -1.472 -34.844 -17.297 1 97.31 339 ARG B C 1
ATOM 5161 O O . ARG B 1 339 ? -1.155 -34.781 -18.484 1 97.31 339 ARG B O 1
ATOM 5168 N N . GLY B 1 340 ? -0.593 -35.094 -16.234 1 93.75 340 GLY B N 1
ATOM 5169 C CA . GLY B 1 340 ? 0.742 -35.531 -16.594 1 93.75 340 GLY B CA 1
ATOM 5170 C C . GLY B 1 340 ? 0.738 -36.812 -17.422 1 93.75 340 GLY B C 1
ATOM 5171 O O . GLY B 1 340 ? -0.302 -37.469 -17.578 1 93.75 340 GLY B O 1
ATOM 5172 N N . VAL B 1 341 ? 2.021 -37.062 -17.875 1 86.25 341 VAL B N 1
ATOM 5173 C CA . VAL B 1 341 ? 2.15 -38.281 -18.703 1 86.25 341 VAL B CA 1
ATOM 5174 C C . VAL B 1 341 ? 1.833 -39.5 -17.859 1 86.25 341 VAL B C 1
ATOM 5176 O O . VAL B 1 341 ? 2.363 -39.656 -16.766 1 86.25 341 VAL B O 1
ATOM 5179 N N . ASN B 1 342 ? 0.982 -40.406 -18.344 1 73.31 342 ASN B N 1
ATOM 5180 C CA . ASN B 1 342 ? 0.629 -41.688 -17.719 1 73.31 342 ASN B CA 1
ATOM 5181 C C . ASN B 1 342 ? -0.129 -41.469 -16.422 1 73.31 342 ASN B C 1
ATOM 5183 O O . ASN B 1 342 ? -0.061 -42.312 -15.523 1 73.31 342 ASN B O 1
ATOM 5187 N N . SER B 1 343 ? -0.493 -40.25 -16.109 1 72.81 343 SER B N 1
ATOM 5188 C CA . SER B 1 343 ? -1.31 -39.969 -14.93 1 72.81 343 SER B CA 1
ATOM 5189 C C . SER B 1 343 ? -2.797 -40.062 -15.258 1 72.81 343 SER B C 1
ATOM 5191 O O . SER B 1 343 ? -3.201 -39.844 -16.406 1 72.81 343 SER B O 1
#